Protein AF-0000000080271728 (afdb_homodimer)

pLDDT: mean 96.89, std 2.48, range [87.44, 98.94]

Foldseek 3Di:
DAEEEQDPDPLQLVLVVVQPPGYYYDHFPQDLVVQDDPQDPWVSFQVVQVSSQVRCLVVDDDFYKYKGKDKWKADPRDTFAADQALVSLLVLVQRLAQHKIKMKMKMWIAGSVVRDIDIGMWIKIWGFYHDDSVLSVVLVVVVQQRHGGSRDACVPSCVNGTPDMDTAPSVSNIDRSVVVSVVCVVVPHDD/DAEEEQDPDPLQLVLVVVQPPGYYYDHFPQDLVVQDDPQDPWVSFQVVQVSSQVRCLVVDDDFYKYKGKDKWKADPRDTFAADQALVSLLVLVQRLAQHKIKMKMKMWIAGSVVRDIDIGMWIKIWGFYHDDSVLSVVLVVVVQQRHGGSRDACVPSCVNGTPDMDTAPSVSNIDRSVVVSVVCVVSPHDD

Sequence (382 aa):
MDIILASASPRRAELLKKITSNFQIIASNFEESDIMFSGNCGEYVMTLAKGKAMAICSSVKKPTAIIGCDTVVYFKGEVLGKPKDSYEAFKMLSNLSNNIHEVYTGIAVINTETKVINTEYVCTKVKFSKLSIKQINKYIETKEPLGMAGAYAIQGGASLFVKELKGCYYSVVGLPVNKLYYMLREMGVNLMDIILASASPRRAELLKKITSNFQIIASNFEESDIMFSGNCGEYVMTLAKGKAMAICSSVKKPTAIIGCDTVVYFKGEVLGKPKDSYEAFKMLSNLSNNIHEVYTGIAVINTETKVINTEYVCTKVKFSKLSIKQINKYIETKEPLGMAGAYAIQGGASLFVKELKGCYYSVVGLPVNKLYYMLREMGVNL

Structure (mmCIF, N/CA/C/O backbone):
data_AF-0000000080271728-model_v1
#
loop_
_entity.id
_entity.type
_entity.pdbx_description
1 polymer 'dTTP/UTP pyrophosphatase'
#
loop_
_atom_site.group_PDB
_atom_site.id
_atom_site.type_symbol
_atom_site.label_atom_id
_atom_site.label_alt_id
_atom_site.label_comp_id
_atom_site.label_asym_id
_atom_site.label_entity_id
_atom_site.label_seq_id
_atom_site.pdbx_PDB_ins_code
_atom_site.Cartn_x
_atom_site.Cartn_y
_atom_site.Cartn_z
_atom_site.occupancy
_atom_site.B_iso_or_equiv
_atom_site.auth_seq_id
_atom_site.auth_comp_id
_atom_site.auth_asym_id
_atom_site.auth_atom_id
_atom_site.pdbx_PDB_model_num
ATOM 1 N N . MET A 1 1 ? 12.258 20.594 17.828 1 92.06 1 MET A N 1
ATOM 2 C CA . MET A 1 1 ? 10.82 20.812 17.688 1 92.06 1 MET A CA 1
ATOM 3 C C . MET A 1 1 ? 10.047 19.516 17.938 1 92.06 1 MET A C 1
ATOM 5 O O . MET A 1 1 ? 10.422 18.453 17.422 1 92.06 1 MET A O 1
ATOM 9 N N . ASP A 1 2 ? 9.109 19.531 18.844 1 96.06 2 ASP A N 1
ATOM 10 C CA . ASP A 1 2 ? 8.305 18.344 19.172 1 96.06 2 ASP A CA 1
ATOM 11 C C . ASP A 1 2 ? 7.289 18.062 18.062 1 96.06 2 ASP A C 1
ATOM 13 O O . ASP A 1 2 ? 6.992 18.922 17.25 1 96.06 2 ASP A O 1
ATOM 17 N N . ILE A 1 3 ? 6.852 16.828 18.078 1 98.19 3 ILE A N 1
ATOM 18 C CA . ILE A 1 3 ? 5.848 16.438 17.094 1 98.19 3 ILE A CA 1
ATOM 19 C C . ILE A 1 3 ? 4.629 15.844 17.812 1 98.19 3 ILE A C 1
ATOM 21 O O . ILE A 1 3 ? 4.77 15.023 18.719 1 98.19 3 ILE A O 1
ATOM 25 N N . ILE A 1 4 ? 3.473 16.312 17.469 1 98.44 4 ILE A N 1
ATOM 26 C CA . ILE A 1 4 ? 2.227 15.789 18.016 1 98.44 4 ILE A CA 1
ATOM 27 C C . ILE A 1 4 ? 1.325 15.32 16.875 1 98.44 4 ILE A C 1
ATOM 29 O O . ILE A 1 4 ? 1.119 16.047 15.898 1 98.44 4 ILE A O 1
ATOM 33 N N . LEU A 1 5 ? 0.861 14.195 16.953 1 98.56 5 LEU A N 1
ATOM 34 C CA . LEU A 1 5 ? -0.183 13.672 16.078 1 98.56 5 LEU A CA 1
ATOM 35 C C . LEU A 1 5 ? -1.562 13.883 16.688 1 98.56 5 LEU A C 1
ATOM 37 O O . LEU A 1 5 ? -1.894 13.273 17.703 1 98.56 5 LEU A O 1
ATOM 41 N N . ALA A 1 6 ? -2.361 14.711 16.062 1 98 6 ALA A N 1
ATOM 42 C CA . ALA A 1 6 ? -3.697 15.031 16.562 1 98 6 ALA A CA 1
ATOM 43 C C . ALA A 1 6 ? -4.719 14 16.094 1 98 6 ALA A C 1
ATOM 45 O O . ALA A 1 6 ? -5.707 14.344 15.438 1 98 6 ALA A O 1
ATOM 46 N N . SER A 1 7 ? -4.535 12.766 16.391 1 96.62 7 SER A N 1
ATOM 47 C CA . SER A 1 7 ? -5.391 11.664 15.961 1 96.62 7 SER A CA 1
ATOM 48 C C . SER A 1 7 ? -5.359 10.516 16.969 1 96.62 7 SER A C 1
ATOM 50 O O . SER A 1 7 ? -4.305 10.195 17.516 1 96.62 7 SER A O 1
ATOM 52 N N . ALA A 1 8 ? -6.473 9.93 17.188 1 93.12 8 ALA A N 1
ATOM 53 C CA . ALA A 1 8 ? -6.543 8.734 18.031 1 93.12 8 ALA A CA 1
ATOM 54 C C . ALA A 1 8 ? -6.375 7.469 17.203 1 93.12 8 ALA A C 1
ATOM 56 O O . ALA A 1 8 ? -6.402 6.359 17.75 1 93.12 8 ALA A O 1
ATOM 57 N N . SER A 1 9 ? -6.301 7.578 15.898 1 93.5 9 SER A N 1
ATOM 58 C CA . SER A 1 9 ? -6.238 6.43 15.008 1 93.5 9 SER A CA 1
ATOM 59 C C . SER A 1 9 ? -4.945 5.645 15.203 1 93.5 9 SER A C 1
ATOM 61 O O . SER A 1 9 ? -3.852 6.172 14.984 1 93.5 9 SER A O 1
ATOM 63 N N . PRO A 1 10 ? -5.035 4.402 15.578 1 94.94 10 PRO A N 1
ATOM 64 C CA . PRO A 1 10 ? -3.822 3.59 15.703 1 94.94 10 PRO A CA 1
ATOM 65 C C . PRO A 1 10 ? -3.07 3.445 14.375 1 94.94 10 PRO A C 1
ATOM 67 O O . PRO A 1 10 ? -1.837 3.404 14.367 1 94.94 10 PRO A O 1
ATOM 70 N N . ARG A 1 11 ? -3.773 3.391 13.273 1 95.5 11 ARG A N 1
ATOM 71 C CA . ARG A 1 11 ? -3.152 3.25 11.961 1 95.5 11 ARG A CA 1
ATOM 72 C C . ARG A 1 11 ? -2.311 4.473 11.625 1 95.5 11 ARG A C 1
ATOM 74 O O . ARG A 1 11 ? -1.197 4.344 11.109 1 95.5 11 ARG A O 1
ATOM 81 N N . ARG A 1 12 ? -2.824 5.633 11.93 1 97.75 12 ARG A N 1
ATOM 82 C CA . ARG A 1 12 ? -2.084 6.859 11.648 1 97.75 12 ARG A CA 1
ATOM 83 C C . ARG A 1 12 ? -0.812 6.934 12.484 1 97.75 12 ARG A C 1
ATOM 85 O O . ARG A 1 12 ? 0.241 7.34 11.992 1 97.75 12 ARG A O 1
ATOM 92 N N . ALA A 1 13 ? -0.937 6.508 13.695 1 98.06 13 ALA A N 1
ATOM 93 C CA . ALA A 1 13 ? 0.235 6.473 14.57 1 98.06 13 ALA A CA 1
ATOM 94 C C . ALA A 1 13 ? 1.292 5.512 14.031 1 98.06 13 ALA A C 1
ATOM 96 O O . ALA A 1 13 ? 2.479 5.844 13.992 1 98.06 13 ALA A O 1
ATOM 97 N N . GLU A 1 14 ? 0.886 4.379 13.602 1 97.75 14 GLU A N 1
ATOM 98 C CA . GLU A 1 14 ? 1.796 3.391 13.031 1 97.75 14 GLU A CA 1
ATOM 99 C C . GLU A 1 14 ? 2.498 3.938 11.789 1 97.75 14 GLU A C 1
ATOM 101 O O . GLU A 1 14 ? 3.701 3.736 11.609 1 97.75 14 GLU A O 1
ATOM 106 N N . LEU A 1 15 ? 1.753 4.594 10.984 1 98.19 15 LEU A N 1
ATOM 107 C CA . LEU A 1 15 ? 2.307 5.129 9.75 1 98.19 15 LEU A CA 1
ATOM 108 C C . LEU A 1 15 ? 3.279 6.27 10.031 1 98.19 15 LEU A C 1
ATOM 110 O O . LEU A 1 15 ? 4.305 6.402 9.359 1 98.19 15 LEU A O 1
ATOM 114 N N . LEU A 1 16 ? 2.918 7.105 11.039 1 98.56 16 LEU A N 1
ATOM 115 C CA . LEU A 1 16 ? 3.812 8.203 11.383 1 98.56 16 LEU A CA 1
ATOM 116 C C . LEU A 1 16 ? 5.168 7.68 11.844 1 98.56 16 LEU A C 1
ATOM 118 O O . LEU A 1 16 ? 6.195 8.32 11.625 1 98.56 16 LEU A O 1
ATOM 122 N N . LYS A 1 17 ? 5.199 6.465 12.406 1 98 17 LYS A N 1
ATOM 123 C CA . LYS A 1 17 ? 6.445 5.852 12.859 1 98 17 LYS A CA 1
ATOM 124 C C . LYS A 1 17 ? 7.391 5.598 11.688 1 98 17 LYS A C 1
ATOM 126 O O . LYS A 1 17 ? 8.594 5.426 11.883 1 98 17 LYS A O 1
ATOM 131 N N . LYS A 1 18 ? 6.879 5.523 10.5 1 96.94 18 LYS A N 1
ATOM 132 C CA . LYS A 1 18 ? 7.73 5.391 9.32 1 96.94 18 LYS A CA 1
ATOM 133 C C . LYS A 1 18 ? 8.562 6.648 9.102 1 96.94 18 LYS A C 1
ATOM 135 O O . LYS A 1 18 ? 9.609 6.598 8.453 1 96.94 18 LYS A O 1
ATOM 140 N N . ILE A 1 19 ? 8.086 7.742 9.633 1 97.38 19 ILE A N 1
ATOM 141 C CA . ILE A 1 19 ? 8.766 9.023 9.477 1 97.38 19 ILE A CA 1
ATOM 142 C C . ILE A 1 19 ? 9.625 9.312 10.703 1 97.38 19 ILE A C 1
ATOM 144 O O . ILE A 1 19 ? 10.797 9.664 10.578 1 97.38 19 ILE A O 1
ATOM 148 N N . THR A 1 20 ? 9.055 9.109 11.883 1 96.81 20 THR A N 1
ATOM 149 C CA . THR A 1 20 ? 9.734 9.383 13.141 1 96.81 20 THR A CA 1
ATOM 150 C C . THR A 1 20 ? 9.109 8.57 14.273 1 96.81 20 THR A C 1
ATOM 152 O O . THR A 1 20 ? 7.895 8.359 14.297 1 96.81 20 THR A O 1
ATOM 155 N N . SER A 1 21 ? 9.953 8.211 15.203 1 95.5 21 SER A N 1
ATOM 156 C CA . SER A 1 21 ? 9.453 7.504 16.375 1 95.5 21 SER A CA 1
ATOM 157 C C . SER A 1 21 ? 9.25 8.461 17.547 1 95.5 21 SER A C 1
ATOM 159 O O . SER A 1 21 ? 8.703 8.07 18.594 1 95.5 21 SER A O 1
ATOM 161 N N . ASN A 1 22 ? 9.656 9.641 17.344 1 96.56 22 ASN A N 1
ATOM 162 C CA . ASN A 1 22 ? 9.617 10.617 18.422 1 96.56 22 ASN A CA 1
ATOM 163 C C . ASN A 1 22 ? 8.438 11.578 18.266 1 96.56 22 ASN A C 1
ATOM 165 O O . ASN A 1 22 ? 8.594 12.68 17.734 1 96.56 22 ASN A O 1
ATOM 169 N N . PHE A 1 23 ? 7.332 11.125 18.75 1 98.06 23 PHE A N 1
ATOM 170 C CA . PHE A 1 23 ? 6.152 11.977 18.719 1 98.06 23 PHE A CA 1
ATOM 171 C C . PHE A 1 23 ? 5.176 11.594 19.828 1 98.06 23 PHE A C 1
ATOM 173 O O . PHE A 1 23 ? 5.281 10.508 20.406 1 98.06 23 PHE A O 1
ATOM 180 N N . GLN A 1 24 ? 4.266 12.469 20.062 1 97.62 24 GLN A N 1
ATOM 181 C CA . GLN A 1 24 ? 3.182 12.242 21 1 97.62 24 GLN A CA 1
ATOM 182 C C . GLN A 1 24 ? 1.831 12.18 20.297 1 97.62 24 GLN A C 1
ATOM 184 O O . GLN A 1 24 ? 1.653 12.781 19.234 1 97.62 24 GLN A O 1
ATOM 189 N N . ILE A 1 25 ? 0.934 11.438 20.906 1 98 25 ILE A N 1
ATOM 190 C CA . ILE A 1 25 ? -0.433 11.352 20.406 1 98 25 ILE A CA 1
ATOM 191 C C . ILE A 1 25 ? -1.373 12.117 21.344 1 98 25 ILE A C 1
ATOM 193 O O . ILE A 1 25 ? -1.383 11.883 22.547 1 98 25 ILE A O 1
ATOM 197 N N . ILE A 1 26 ? -2.037 13.008 20.812 1 96.75 26 ILE A N 1
ATOM 198 C CA . ILE A 1 26 ? -3.102 13.695 21.531 1 96.75 26 ILE A CA 1
ATOM 199 C C . ILE A 1 26 ? -4.375 13.703 20.688 1 96.75 26 ILE A C 1
ATOM 201 O O . ILE A 1 26 ? -4.43 14.359 19.641 1 96.75 26 ILE A O 1
ATOM 205 N N . ALA A 1 27 ? -5.375 13.047 21.125 1 94.44 27 ALA A N 1
ATOM 206 C CA . ALA A 1 27 ? -6.633 12.984 20.391 1 94.44 27 ALA A CA 1
ATOM 207 C C . ALA A 1 27 ? -7.305 14.359 20.328 1 94.44 27 ALA A C 1
ATOM 209 O O . ALA A 1 27 ? -7.324 15.086 21.328 1 94.44 27 ALA A O 1
ATOM 210 N N . SER A 1 28 ? -7.754 14.664 19.203 1 92.12 28 SER A N 1
ATOM 211 C CA . SER A 1 28 ? -8.438 15.938 19 1 92.12 28 SER A CA 1
ATOM 212 C C . SER A 1 28 ? -9.906 15.852 19.391 1 92.12 28 SER A C 1
ATOM 214 O O . SER A 1 28 ? -10.562 14.844 19.125 1 92.12 28 SER A O 1
ATOM 216 N N . ASN A 1 29 ? -10.484 16.938 19.953 1 90.06 29 ASN A N 1
ATOM 217 C CA . ASN A 1 29 ? -11.898 17.031 20.297 1 90.06 29 ASN A CA 1
ATOM 218 C C . ASN A 1 29 ? -12.664 17.906 19.312 1 90.06 29 ASN A C 1
ATOM 220 O O . ASN A 1 29 ? -13.758 18.391 19.609 1 90.06 29 ASN A O 1
ATOM 224 N N . PHE A 1 30 ? -12.039 18.078 18.234 1 92.62 30 PHE A N 1
ATOM 225 C CA . PHE A 1 30 ? -12.641 18.906 17.188 1 92.62 30 PHE A CA 1
ATOM 226 C C . PHE A 1 30 ? -13.977 18.328 16.734 1 92.62 30 PHE A C 1
ATOM 228 O O . PHE A 1 30 ? -14.078 17.125 16.5 1 92.62 30 PHE A O 1
ATOM 235 N N . GLU A 1 31 ? -15.039 19.125 16.688 1 90.69 31 GLU A N 1
ATOM 236 C CA . GLU A 1 31 ? -16.359 18.703 16.25 1 90.69 31 GLU A CA 1
ATOM 237 C C . GLU A 1 31 ? -16.469 18.766 14.727 1 90.69 31 GLU A C 1
ATOM 239 O O . GLU A 1 31 ? -16.641 19.844 14.156 1 90.69 31 GLU A O 1
ATOM 244 N N . GLU A 1 32 ? -16.5 17.656 14.109 1 89.69 32 GLU A N 1
ATOM 245 C CA . GLU A 1 32 ? -16.484 17.562 12.648 1 89.69 32 GLU A CA 1
ATOM 246 C C . GLU A 1 32 ? -17.828 17.953 12.055 1 89.69 32 GLU A C 1
ATOM 248 O O . GLU A 1 32 ? -17.922 18.359 10.898 1 89.69 32 GLU A O 1
ATOM 253 N N . SER A 1 33 ? -18.938 17.828 12.789 1 87.44 33 SER A N 1
ATOM 254 C CA . SER A 1 33 ? -20.297 18.031 12.312 1 87.44 33 SER A CA 1
ATOM 255 C C . SER A 1 33 ? -20.531 19.484 11.898 1 87.44 33 SER A C 1
ATOM 257 O O . SER A 1 33 ? -21.469 19.781 11.164 1 87.44 33 SER A O 1
ATOM 259 N N . ASP A 1 34 ? -19.703 20.344 12.258 1 87.94 34 ASP A N 1
ATOM 260 C CA . ASP A 1 34 ? -19.859 21.766 11.977 1 87.94 34 ASP A CA 1
ATOM 261 C C . ASP A 1 34 ? -19.375 22.094 10.562 1 87.94 34 ASP A C 1
ATOM 263 O O . ASP A 1 34 ? -19.672 23.172 10.039 1 87.94 34 ASP A O 1
ATOM 267 N N . ILE A 1 35 ? -18.625 21.156 10.016 1 92.12 35 ILE A N 1
ATOM 268 C CA . ILE A 1 35 ? -18.094 21.391 8.688 1 92.12 35 ILE A CA 1
ATOM 269 C C . ILE A 1 35 ? -18.953 20.688 7.645 1 92.12 35 ILE A C 1
ATOM 271 O O . ILE A 1 35 ? -19.031 19.453 7.641 1 92.12 35 ILE A O 1
ATOM 275 N N . MET A 1 36 ? -19.547 21.438 6.773 1 92.12 36 MET A N 1
ATOM 276 C CA . MET A 1 36 ? -20.422 20.875 5.75 1 92.12 36 MET A CA 1
ATOM 277 C C . MET A 1 36 ? -19.641 20.562 4.477 1 92.12 36 MET A C 1
ATOM 279 O O . MET A 1 36 ? -18.781 21.344 4.059 1 92.12 36 MET A O 1
ATOM 283 N N . PHE A 1 37 ? -19.984 19.438 3.98 1 93.69 37 PHE A N 1
ATOM 284 C CA . PHE A 1 37 ? -19.406 19.109 2.68 1 93.69 37 PHE A CA 1
ATOM 285 C C . PHE A 1 37 ? -20.047 19.953 1.58 1 93.69 37 PHE A C 1
ATOM 287 O O . PHE A 1 37 ? -21.266 19.969 1.431 1 93.69 37 PHE A O 1
ATOM 294 N N . SER A 1 38 ? -19.234 20.656 0.776 1 92 38 SER A N 1
ATOM 295 C CA . SER A 1 38 ? -19.75 21.578 -0.234 1 92 38 SER A CA 1
ATOM 296 C C . SER A 1 38 ? -19.469 21.062 -1.643 1 92 38 SER A C 1
ATOM 298 O O . SER A 1 38 ? -19.547 21.828 -2.611 1 92 38 SER A O 1
ATOM 300 N N . GLY A 1 39 ? -19.031 19.844 -1.789 1 93.81 39 GLY A N 1
ATOM 301 C CA . GLY A 1 39 ? -18.828 19.281 -3.111 1 93.81 39 GLY A CA 1
ATOM 302 C C . GLY A 1 39 ? -17.359 19.172 -3.498 1 93.81 39 GLY A C 1
ATOM 303 O O . GLY A 1 39 ? -17.031 18.641 -4.559 1 93.81 39 GLY A O 1
ATOM 304 N N . ASN A 1 40 ? -16.484 19.656 -2.672 1 97.44 40 ASN A N 1
ATOM 305 C CA . ASN A 1 40 ? -15.047 19.578 -2.916 1 97.44 40 ASN A CA 1
ATOM 306 C C . ASN A 1 40 ? -14.336 18.75 -1.846 1 97.44 40 ASN A C 1
ATOM 308 O O . ASN A 1 40 ? -14.055 19.25 -0.755 1 97.44 40 ASN A O 1
ATOM 312 N N . CYS A 1 41 ? -14.055 17.531 -2.201 1 98.12 41 CYS A N 1
ATOM 313 C CA . CYS A 1 41 ? -13.492 16.578 -1.238 1 98.12 41 CYS A CA 1
ATOM 314 C C . CYS A 1 41 ? -12.148 17.078 -0.715 1 98.12 41 CYS A C 1
ATOM 316 O O . CYS A 1 41 ? -11.852 16.938 0.475 1 98.12 41 CYS A O 1
ATOM 318 N N . GLY A 1 42 ? -11.289 17.594 -1.588 1 98.44 42 GLY A N 1
ATOM 319 C CA . GLY A 1 42 ? -9.992 18.109 -1.183 1 98.44 42 GLY A CA 1
ATOM 320 C C . GLY A 1 42 ? -10.078 19.172 -0.11 1 98.44 42 GLY A C 1
ATOM 321 O O . GLY A 1 42 ? -9.461 19.047 0.951 1 98.44 42 GLY A O 1
ATOM 322 N N . GLU A 1 43 ? -10.891 20.188 -0.356 1 98.12 43 GLU A N 1
ATOM 323 C CA . GLU A 1 43 ? -11.094 21.266 0.603 1 98.12 43 GLU A CA 1
ATOM 324 C C . GLU A 1 43 ? -11.711 20.75 1.897 1 98.12 43 GLU A C 1
ATOM 326 O O . GLU A 1 43 ? -11.328 21.172 2.988 1 98.12 43 GLU A O 1
ATOM 331 N N . TYR A 1 44 ? -12.633 19.859 1.721 1 98 44 TYR A N 1
ATOM 332 C CA . TYR A 1 44 ? -13.352 19.297 2.859 1 98 44 TYR A CA 1
ATOM 333 C C . TYR A 1 44 ? -12.391 18.609 3.828 1 98 44 TYR A C 1
ATOM 335 O O . TYR A 1 44 ? -12.328 18.969 5.008 1 98 44 TYR A O 1
ATOM 343 N N . VAL A 1 45 ? -11.539 17.703 3.33 1 98.06 45 VAL A N 1
ATOM 344 C CA . VAL A 1 45 ? -10.664 16.938 4.211 1 98.06 45 VAL A CA 1
ATOM 345 C C . VAL A 1 45 ? -9.562 17.844 4.758 1 98.06 45 VAL A C 1
ATOM 347 O O . VAL A 1 45 ? -9.102 17.656 5.891 1 98.06 45 VAL A O 1
ATOM 350 N N . MET A 1 46 ? -9.102 18.781 3.98 1 98.62 46 MET A N 1
ATOM 351 C CA . MET A 1 46 ? -8.102 19.734 4.484 1 98.62 46 MET A CA 1
ATOM 352 C C . MET A 1 46 ? -8.664 20.547 5.645 1 98.62 46 MET A C 1
ATOM 354 O O . MET A 1 46 ? -7.98 20.766 6.641 1 98.62 46 MET A O 1
ATOM 358 N N . THR A 1 47 ? -9.922 20.984 5.48 1 98.25 47 THR A N 1
ATOM 359 C CA . THR A 1 47 ? -10.57 21.75 6.535 1 98.25 47 THR A CA 1
ATOM 360 C C . THR A 1 47 ? -10.695 20.922 7.809 1 98.25 47 THR A C 1
ATOM 362 O O . THR A 1 47 ? -10.391 21.406 8.898 1 98.25 47 THR A O 1
ATOM 365 N N . LEU A 1 48 ? -11.102 19.734 7.648 1 97.75 48 LEU A N 1
ATOM 366 C CA . LEU A 1 48 ? -11.25 18.844 8.797 1 97.75 48 LEU A CA 1
ATOM 367 C C . LEU A 1 48 ? -9.898 18.578 9.461 1 97.75 48 LEU A C 1
ATOM 369 O O . LEU A 1 48 ? -9.781 18.641 10.688 1 97.75 48 LEU A O 1
ATOM 373 N N . ALA A 1 49 ? -8.883 18.312 8.68 1 98.25 49 ALA A N 1
ATOM 374 C CA . ALA A 1 49 ? -7.539 18.078 9.203 1 98.25 49 ALA A CA 1
ATOM 375 C C . ALA A 1 49 ? -7.035 19.297 9.984 1 98.25 49 ALA A C 1
ATOM 377 O O . ALA A 1 49 ? -6.5 19.156 11.086 1 98.25 49 ALA A O 1
ATOM 378 N N . LYS A 1 50 ? -7.223 20.438 9.375 1 98.44 50 LYS A N 1
ATOM 379 C CA . LYS A 1 50 ? -6.809 21.688 10.016 1 98.44 50 LYS A CA 1
ATOM 380 C C . LYS A 1 50 ? -7.531 21.875 11.344 1 98.44 50 LYS A C 1
ATOM 382 O O . LYS A 1 50 ? -6.91 22.234 12.344 1 98.44 50 LYS A O 1
ATOM 387 N N . GLY A 1 51 ? -8.852 21.672 11.352 1 97.81 51 GLY A N 1
ATOM 388 C CA . GLY A 1 51 ? -9.633 21.797 12.57 1 97.81 51 GLY A CA 1
ATOM 389 C C . GLY A 1 51 ? -9.133 20.922 13.695 1 97.81 51 GLY A C 1
ATOM 390 O O . GLY A 1 51 ? -9.023 21.359 14.836 1 97.81 51 GLY A O 1
ATOM 391 N N . LYS A 1 52 ? -8.789 19.703 13.367 1 97.75 52 LYS A N 1
ATOM 392 C CA . LYS A 1 52 ? -8.297 18.75 14.352 1 97.75 52 LYS A CA 1
ATOM 393 C C . LYS A 1 52 ? -6.957 19.203 14.93 1 97.75 52 LYS A C 1
ATOM 395 O O . LYS A 1 52 ? -6.73 19.094 16.141 1 97.75 52 LYS A O 1
ATOM 400 N N . ALA A 1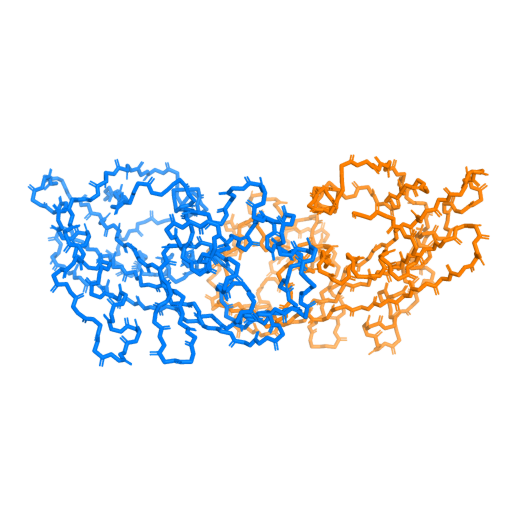 53 ? -6.062 19.672 14.109 1 98.19 53 ALA A N 1
ATOM 401 C CA . ALA A 1 53 ? -4.766 20.156 14.57 1 98.19 53 ALA A CA 1
ATOM 402 C C . ALA A 1 53 ? -4.926 21.422 15.422 1 98.19 53 ALA A C 1
ATOM 404 O O . ALA A 1 53 ? -4.309 21.531 16.484 1 98.19 53 ALA A O 1
ATOM 405 N N . MET A 1 54 ? -5.785 22.297 14.984 1 97.38 54 MET A N 1
ATOM 406 C CA . MET A 1 54 ? -5.992 23.562 15.664 1 97.38 54 MET A CA 1
ATOM 407 C C . MET A 1 54 ? -6.551 23.359 17.062 1 97.38 54 MET A C 1
ATOM 409 O O . MET A 1 54 ? -6.227 24.109 18 1 97.38 54 MET A O 1
ATOM 413 N N . ALA A 1 55 ? -7.312 22.359 17.188 1 96.56 55 ALA A N 1
ATOM 414 C CA . ALA A 1 55 ? -7.961 22.078 18.469 1 96.56 55 ALA A CA 1
ATOM 415 C C . ALA A 1 55 ? -6.926 21.766 19.547 1 96.56 55 ALA A C 1
ATOM 417 O O . ALA A 1 55 ? -7.215 21.891 20.734 1 96.56 55 ALA A O 1
ATOM 418 N N . ILE A 1 56 ? -5.734 21.391 19.188 1 95.44 56 ILE A N 1
ATOM 419 C CA . ILE A 1 56 ? -4.699 20.969 20.125 1 95.44 56 ILE A CA 1
ATOM 420 C C . ILE A 1 56 ? -3.742 22.141 20.375 1 95.44 56 ILE A C 1
ATOM 422 O O . ILE A 1 56 ? -2.99 22.125 21.359 1 95.44 56 ILE A O 1
ATOM 426 N N . CYS A 1 57 ? -3.738 23.203 19.656 1 94.69 57 CYS A N 1
ATOM 427 C CA . CYS A 1 57 ? -2.74 24.266 19.656 1 94.69 57 CYS A CA 1
ATOM 428 C C . CYS A 1 57 ? -2.67 24.953 21.016 1 94.69 57 CYS A C 1
ATOM 430 O O . CYS A 1 57 ? -1.58 25.234 21.516 1 94.69 57 CYS A O 1
ATOM 432 N N . SER A 1 58 ? -3.82 25.156 21.594 1 91.56 58 SER A N 1
ATOM 433 C CA . SER A 1 58 ? -3.879 25.922 22.828 1 91.56 58 SER A CA 1
ATOM 434 C C . SER A 1 58 ? -3.264 25.156 23.984 1 91.56 58 SER A C 1
ATOM 436 O O . SER A 1 58 ? -2.855 25.75 24.984 1 91.56 58 SER A O 1
ATOM 438 N N . SER A 1 59 ? -3.197 23.875 23.828 1 91.12 59 SER A N 1
ATOM 439 C CA . SER A 1 59 ? -2.703 23.047 24.922 1 91.12 59 SER A CA 1
ATOM 440 C C . SER A 1 59 ? -1.191 22.859 24.844 1 91.12 59 SER A C 1
ATOM 442 O O . SER A 1 59 ? -0.58 22.281 25.734 1 91.12 59 SER A O 1
ATOM 444 N N . VAL A 1 60 ? -0.56 23.359 23.766 1 93.25 60 VAL A N 1
ATOM 445 C CA . VAL A 1 60 ? 0.857 23.109 23.5 1 93.25 60 VAL A CA 1
ATOM 446 C C . VAL A 1 60 ? 1.667 24.344 23.906 1 93.25 60 VAL A C 1
ATOM 448 O O . VAL A 1 60 ? 1.354 25.469 23.5 1 93.25 60 VAL A O 1
ATOM 451 N N . LYS A 1 61 ? 2.73 24.234 24.719 1 92.06 61 LYS A N 1
ATOM 452 C CA . LYS A 1 61 ? 3.5 25.344 25.266 1 92.06 61 LYS A CA 1
ATOM 453 C C . LYS A 1 61 ? 4.879 25.438 24.625 1 92.06 61 LYS A C 1
ATOM 455 O O . LYS A 1 61 ? 5.473 26.516 24.562 1 92.06 61 LYS A O 1
ATOM 460 N N . LYS A 1 62 ? 5.375 24.344 24.156 1 95.94 62 LYS A N 1
ATOM 461 C CA . LYS A 1 62 ? 6.688 24.312 23.516 1 95.94 62 LYS A CA 1
ATOM 462 C C . LYS A 1 62 ? 6.559 24.328 22 1 95.94 62 LYS A C 1
ATOM 464 O O . LYS A 1 62 ? 5.5 24 21.453 1 95.94 62 LYS A O 1
ATOM 469 N N . PRO A 1 63 ? 7.605 24.797 21.359 1 96.38 63 PRO A N 1
ATOM 470 C CA . PRO A 1 63 ? 7.582 24.703 19.891 1 96.38 63 PRO A CA 1
ATOM 471 C C . PRO A 1 63 ? 7.277 23.297 19.406 1 96.38 63 PRO A C 1
ATOM 473 O O . PRO A 1 63 ? 7.996 22.344 19.734 1 96.38 63 PRO A O 1
ATOM 476 N N . THR A 1 64 ? 6.23 23.156 18.672 1 97.75 64 THR A N 1
ATOM 477 C CA . THR A 1 64 ? 5.707 21.844 18.297 1 97.75 64 THR A CA 1
ATOM 478 C C . THR A 1 64 ? 5.145 21.875 16.875 1 97.75 64 THR A C 1
ATOM 480 O O . THR A 1 64 ? 4.535 22.875 16.469 1 97.75 64 THR A O 1
ATOM 483 N N . ALA A 1 65 ? 5.445 20.859 16.094 1 98.38 65 ALA A N 1
ATOM 484 C CA . ALA A 1 65 ? 4.703 20.578 14.867 1 98.38 65 ALA A CA 1
ATOM 485 C C . ALA A 1 65 ? 3.492 19.703 15.148 1 98.38 65 ALA A C 1
ATOM 487 O O . ALA A 1 65 ? 3.645 18.562 15.594 1 98.38 65 ALA A O 1
ATOM 488 N N . ILE A 1 66 ? 2.309 20.203 14.922 1 98.56 66 ILE A N 1
ATOM 489 C CA . ILE A 1 66 ? 1.077 19.469 15.156 1 98.56 66 ILE A CA 1
ATOM 490 C C . ILE A 1 66 ? 0.531 18.938 13.828 1 98.56 66 ILE A C 1
ATOM 492 O O . ILE A 1 66 ? 0.369 19.703 12.875 1 98.56 66 ILE A O 1
ATOM 496 N N . ILE A 1 67 ? 0.269 17.672 13.812 1 98.75 67 ILE A N 1
ATOM 497 C CA . ILE A 1 67 ? -0.203 17.031 12.594 1 98.75 67 ILE A CA 1
ATOM 498 C C . ILE A 1 67 ? -1.672 16.641 12.75 1 98.75 67 ILE A C 1
ATOM 500 O O . ILE A 1 67 ? -2.029 15.891 13.664 1 98.75 67 ILE A O 1
ATOM 504 N N . GLY A 1 68 ? -2.516 17.156 11.938 1 98.62 68 GLY A N 1
ATOM 505 C CA . GLY A 1 68 ? -3.896 16.719 11.797 1 98.62 68 GLY A CA 1
ATOM 506 C C . GLY A 1 68 ? -4.168 16.016 10.477 1 98.62 68 GLY A C 1
ATOM 507 O O . GLY A 1 68 ? -3.607 16.391 9.445 1 98.62 68 GLY A O 1
ATOM 508 N N . CYS A 1 69 ? -5.09 15.047 10.5 1 98.06 69 CYS A N 1
ATOM 509 C CA . CYS A 1 69 ? -5.418 14.281 9.305 1 98.06 69 CYS A CA 1
ATOM 510 C C . CYS A 1 69 ? -6.891 13.891 9.289 1 98.06 69 CYS A C 1
ATOM 512 O O . CYS A 1 69 ? -7.508 13.75 10.344 1 98.06 69 CYS A O 1
ATOM 514 N N . ASP A 1 70 ? -7.418 13.734 8.133 1 97.31 70 ASP A N 1
ATOM 515 C CA . ASP A 1 70 ? -8.773 13.242 7.918 1 97.31 70 ASP A CA 1
ATOM 516 C C . ASP A 1 70 ? -8.898 12.531 6.574 1 97.31 70 ASP A C 1
ATOM 518 O O . ASP A 1 70 ? -8.266 12.93 5.594 1 97.31 70 ASP A O 1
ATOM 522 N N . THR A 1 71 ? -9.648 11.469 6.543 1 97.62 71 THR A N 1
ATOM 523 C CA . THR A 1 71 ? -9.805 10.664 5.34 1 97.62 71 THR A CA 1
ATOM 524 C C . THR A 1 71 ? -11.281 10.43 5.035 1 97.62 71 THR A C 1
ATOM 526 O O . THR A 1 71 ? -12.062 10.125 5.938 1 97.62 71 THR A O 1
ATOM 529 N N . VAL A 1 72 ? -11.648 10.586 3.801 1 97.56 72 VAL A N 1
ATOM 530 C CA . VAL A 1 72 ? -13.016 10.266 3.395 1 97.56 72 VAL A CA 1
ATOM 531 C C . VAL A 1 72 ? -12.992 9.414 2.125 1 97.56 72 VAL A C 1
ATOM 533 O O . VAL A 1 72 ? -12.047 9.492 1.339 1 97.56 72 VAL A O 1
ATOM 536 N N . VAL A 1 73 ? -13.984 8.617 1.947 1 98.69 73 VAL A N 1
ATOM 537 C CA . VAL A 1 73 ? -14.242 7.875 0.718 1 98.69 73 VAL A CA 1
ATOM 538 C C . VAL A 1 73 ? -15.352 8.562 -0.079 1 98.69 73 VAL A C 1
ATOM 540 O O . VAL A 1 73 ? -16.359 8.984 0.487 1 98.69 73 VAL A O 1
ATOM 543 N N . TYR A 1 74 ? -15.086 8.836 -1.331 1 98.75 74 TYR A N 1
ATOM 544 C CA . TYR A 1 74 ? -16.016 9.531 -2.215 1 98.75 74 TYR A CA 1
ATOM 545 C C . TYR A 1 74 ? -16.422 8.641 -3.389 1 98.75 74 TYR A C 1
ATOM 547 O O . TYR A 1 74 ? -15.555 8.094 -4.082 1 98.75 74 TYR A O 1
ATOM 555 N N . PHE A 1 75 ? -17.719 8.523 -3.645 1 98.56 75 PHE A N 1
ATOM 556 C CA . PHE A 1 75 ? -18.234 7.684 -4.723 1 98.56 75 PHE A CA 1
ATOM 557 C C . PHE A 1 75 ? -19.531 8.242 -5.27 1 98.56 75 PHE A C 1
ATOM 559 O O . PHE A 1 75 ? -20.484 8.492 -4.516 1 98.56 75 PHE A O 1
ATOM 566 N N . LYS A 1 76 ? -19.562 8.547 -6.523 1 96.81 76 LYS A N 1
ATOM 567 C CA . LYS A 1 76 ? -20.75 8.984 -7.25 1 96.81 76 LYS A CA 1
ATOM 568 C C . LYS A 1 76 ? -21.422 10.164 -6.551 1 96.81 76 LYS A C 1
ATOM 570 O O . LYS A 1 76 ? -22.625 10.141 -6.301 1 96.81 76 LYS A O 1
ATOM 575 N N . GLY A 1 77 ? -20.625 11.086 -6.168 1 95.81 77 GLY A N 1
ATOM 576 C CA . GLY A 1 77 ? -21.141 12.352 -5.68 1 95.81 77 GLY A CA 1
ATOM 577 C C . GLY A 1 77 ? -21.375 12.359 -4.184 1 95.81 77 GLY A C 1
ATOM 578 O O . GLY A 1 77 ? -21.844 13.359 -3.629 1 95.81 77 GLY A O 1
ATOM 579 N N . GLU A 1 78 ? -20.984 11.305 -3.521 1 96 78 GLU A N 1
ATOM 580 C CA . GLU A 1 78 ? -21.281 11.211 -2.094 1 96 78 GLU A CA 1
ATOM 581 C C . GLU A 1 78 ? -20.016 10.852 -1.302 1 96 78 GLU A C 1
ATOM 583 O O . GLU A 1 78 ? -19.203 10.055 -1.755 1 96 78 GLU A O 1
ATOM 588 N N . VAL A 1 79 ? -19.938 11.453 -0.108 1 97.19 79 VAL A N 1
ATOM 589 C CA . VAL A 1 79 ? -18.922 11.039 0.864 1 97.19 79 VAL A CA 1
ATOM 590 C C . VAL A 1 79 ? -19.453 9.859 1.681 1 97.19 79 VAL A C 1
ATOM 592 O O . VAL A 1 79 ? -20.531 9.945 2.285 1 97.19 79 VAL A O 1
ATOM 595 N N . LEU A 1 80 ? -18.719 8.797 1.661 1 97.44 80 LEU A N 1
ATOM 596 C CA . LEU A 1 80 ? -19.094 7.613 2.428 1 97.44 80 LEU A CA 1
ATOM 597 C C . LEU A 1 80 ? -18.422 7.625 3.801 1 97.44 80 LEU A C 1
ATOM 599 O O . LEU A 1 80 ? -17.203 7.598 3.902 1 97.44 80 LEU A O 1
ATOM 603 N N . GLY A 1 81 ? -19.156 7.703 4.84 1 93.19 81 GLY A N 1
ATOM 604 C CA . GLY A 1 81 ? -18.625 7.609 6.191 1 93.19 81 GLY A CA 1
ATOM 605 C C . GLY A 1 81 ? -18.531 6.18 6.695 1 93.19 81 GLY A C 1
ATOM 606 O O . GLY A 1 81 ? -18.281 5.258 5.914 1 93.19 81 GLY A O 1
ATOM 607 N N . LYS A 1 82 ? -18.562 6.078 7.98 1 94.75 82 LYS A N 1
ATOM 608 C CA . LYS A 1 82 ? -18.594 4.758 8.609 1 94.75 82 LYS A CA 1
ATOM 609 C C . LYS A 1 82 ? -20.016 4.191 8.602 1 94.75 82 LYS A C 1
ATOM 611 O O . LYS A 1 82 ? -20.969 4.883 8.953 1 94.75 82 LYS A O 1
ATOM 616 N N . PRO A 1 83 ? -20.125 2.941 8.109 1 97.88 83 PRO A N 1
ATOM 617 C CA . PRO A 1 83 ? -21.469 2.371 8.141 1 97.88 83 PRO A CA 1
ATOM 618 C C . PRO A 1 83 ? -22.016 2.229 9.562 1 97.88 83 PRO A C 1
ATOM 620 O O . PRO A 1 83 ? -21.25 1.911 10.484 1 97.88 83 PRO A O 1
ATOM 623 N N . LYS A 1 84 ? -23.281 2.393 9.758 1 96.25 84 LYS A N 1
ATOM 624 C CA . LYS A 1 84 ? -23.891 2.324 11.078 1 96.25 84 LYS A CA 1
ATOM 625 C C . LYS A 1 84 ? -24.156 0.877 11.492 1 96.25 84 LYS A C 1
ATOM 627 O O . LYS A 1 84 ? -24.359 0.59 12.672 1 96.25 84 LYS A O 1
ATOM 632 N N . ASP A 1 85 ? -24.281 0.016 10.445 1 97.12 85 ASP A N 1
ATOM 633 C CA . ASP A 1 85 ? -24.547 -1.398 10.695 1 97.12 85 ASP A CA 1
ATOM 634 C C . ASP A 1 85 ? -24.125 -2.254 9.5 1 97.12 85 ASP A C 1
ATOM 636 O O . ASP A 1 85 ? -23.547 -1.744 8.539 1 97.12 85 ASP A O 1
ATOM 640 N N . SER A 1 86 ? -24.406 -3.537 9.688 1 97.88 86 SER A N 1
ATOM 641 C CA . SER A 1 86 ? -24.016 -4.492 8.664 1 97.88 86 SER A CA 1
ATOM 642 C C . SER A 1 86 ? -24.75 -4.242 7.355 1 97.88 86 SER A C 1
ATOM 644 O O . SER A 1 86 ? -24.219 -4.457 6.27 1 97.88 86 SER A O 1
ATOM 646 N N . TYR A 1 87 ? -25.953 -3.785 7.445 1 98.19 87 TYR A N 1
ATOM 647 C CA . TYR A 1 87 ? -26.75 -3.521 6.254 1 98.19 87 TYR A CA 1
ATOM 648 C C . TYR A 1 87 ? -26.156 -2.371 5.445 1 98.19 87 TYR A C 1
ATOM 650 O O . TYR A 1 87 ? -26.031 -2.469 4.227 1 98.19 87 TYR A O 1
ATOM 658 N N . GLU A 1 88 ? -25.859 -1.345 6.113 1 98.25 88 GLU A N 1
ATOM 659 C CA . GLU A 1 88 ? -25.25 -0.207 5.434 1 98.25 88 GLU A CA 1
ATOM 660 C C . GLU A 1 88 ? -23.891 -0.58 4.855 1 98.25 88 GLU A C 1
ATOM 662 O O . GLU A 1 88 ? -23.516 -0.116 3.775 1 98.25 88 GLU A O 1
ATOM 667 N N . ALA A 1 89 ? -23.141 -1.394 5.621 1 98.56 89 ALA A N 1
ATOM 668 C CA . ALA A 1 89 ? -21.859 -1.881 5.113 1 98.56 89 ALA A CA 1
ATOM 669 C C . ALA A 1 89 ? -22.047 -2.654 3.812 1 98.56 89 ALA A C 1
ATOM 671 O O . ALA A 1 89 ? -21.297 -2.451 2.852 1 98.56 89 ALA A O 1
ATOM 672 N N . PHE A 1 90 ? -23.062 -3.527 3.787 1 98.75 90 PHE A N 1
ATOM 673 C CA . PHE A 1 90 ? -23.359 -4.316 2.6 1 98.75 90 PHE A CA 1
ATOM 674 C C . PHE A 1 90 ? -23.672 -3.416 1.413 1 98.75 90 PHE A C 1
ATOM 676 O O . PHE A 1 90 ? -23.172 -3.631 0.309 1 98.75 90 PHE A O 1
ATOM 683 N N . LYS A 1 91 ? -24.453 -2.436 1.646 1 98.44 91 LYS A N 1
ATOM 684 C CA . LYS A 1 91 ? -24.812 -1.506 0.583 1 98.44 91 LYS A CA 1
ATOM 685 C C . LYS A 1 91 ? -23.594 -0.765 0.052 1 98.44 91 LYS A C 1
ATOM 687 O O . LYS A 1 91 ? -23.406 -0.645 -1.162 1 98.44 91 LYS A O 1
ATOM 692 N N . MET A 1 92 ? -22.812 -0.292 0.953 1 98.62 92 MET A N 1
ATOM 693 C CA . MET A 1 92 ? -21.609 0.427 0.553 1 98.62 92 MET A CA 1
ATOM 694 C C . MET A 1 92 ? -20.703 -0.46 -0.293 1 98.62 92 MET A C 1
ATOM 696 O O . MET A 1 92 ? -20.297 -0.074 -1.393 1 98.62 92 MET A O 1
ATOM 700 N N . LEU A 1 93 ? -20.391 -1.635 0.212 1 98.81 93 LEU A N 1
ATOM 701 C CA . LEU A 1 93 ? -19.484 -2.545 -0.465 1 98.81 93 LEU A CA 1
ATOM 702 C C . LEU A 1 93 ? -20.047 -3 -1.802 1 98.81 93 LEU A C 1
ATOM 704 O O . LEU A 1 93 ? -19.312 -3.146 -2.781 1 98.81 93 LEU A O 1
ATOM 708 N N . SER A 1 94 ? -21.359 -3.213 -1.841 1 98.75 94 SER A N 1
ATOM 709 C CA . SER A 1 94 ? -22.031 -3.576 -3.09 1 98.75 94 SER A CA 1
ATOM 710 C C . SER A 1 94 ? -21.891 -2.467 -4.129 1 98.75 94 SER A C 1
ATOM 712 O O . SER A 1 94 ? -21.672 -2.738 -5.309 1 98.75 94 SER A O 1
ATOM 714 N N . ASN A 1 95 ? -22.047 -1.276 -3.686 1 98.44 95 ASN A N 1
ATOM 715 C CA . ASN A 1 95 ? -21.938 -0.131 -4.582 1 98.44 95 ASN A CA 1
ATOM 716 C C . ASN A 1 95 ? -20.5 0.024 -5.102 1 98.44 95 ASN A C 1
ATOM 718 O O . ASN A 1 95 ? -20.297 0.379 -6.262 1 98.44 95 ASN A O 1
ATOM 722 N N . LEU A 1 96 ? -19.531 -0.244 -4.273 1 98.75 96 LEU A N 1
ATOM 723 C CA . LEU A 1 96 ? -18.125 -0.079 -4.637 1 98.75 96 LEU A CA 1
ATOM 724 C C . LEU A 1 96 ? -17.656 -1.239 -5.504 1 98.75 96 LEU A C 1
ATOM 726 O O . LEU A 1 96 ? -16.656 -1.116 -6.215 1 98.75 96 LEU A O 1
ATOM 730 N N . SER A 1 97 ? -18.359 -2.357 -5.488 1 98.75 97 SER A N 1
ATOM 731 C CA . SER A 1 97 ? -18.016 -3.562 -6.238 1 98.75 97 SER A CA 1
ATOM 732 C C . SER A 1 97 ? -17.906 -3.27 -7.73 1 98.75 97 SER A C 1
ATOM 734 O O . SER A 1 97 ? -18.812 -2.674 -8.32 1 98.75 97 SER A O 1
ATOM 736 N N . ASN A 1 98 ? -16.797 -3.672 -8.297 1 98.69 98 ASN A N 1
ATOM 737 C CA . ASN A 1 98 ? -16.516 -3.555 -9.727 1 98.69 98 ASN A CA 1
ATOM 738 C C . ASN A 1 98 ? -16.516 -2.098 -10.18 1 98.69 98 ASN A C 1
ATOM 740 O O . ASN A 1 98 ? -16.797 -1.803 -11.336 1 98.69 98 ASN A O 1
ATOM 744 N N . ASN A 1 99 ? -16.25 -1.188 -9.305 1 98.81 99 ASN A N 1
ATOM 745 C CA . ASN A 1 99 ? -16.219 0.237 -9.609 1 98.81 99 ASN A CA 1
ATOM 746 C C . ASN A 1 99 ? -14.961 0.906 -9.07 1 98.81 99 ASN A C 1
ATOM 748 O O . ASN A 1 99 ? -14.195 0.289 -8.336 1 98.81 99 ASN A O 1
ATOM 752 N N . ILE A 1 100 ? -14.68 2.068 -9.555 1 98.88 100 ILE A N 1
ATOM 753 C CA . ILE A 1 100 ? -13.609 2.924 -9.055 1 98.88 100 ILE A CA 1
ATOM 754 C C . ILE A 1 100 ? -14.188 3.977 -8.117 1 98.88 100 ILE A C 1
ATOM 756 O O . ILE A 1 100 ? -15.234 4.562 -8.398 1 98.88 100 ILE A O 1
ATOM 760 N N . HIS A 1 101 ? -13.664 4.148 -7 1 98.88 101 HIS A N 1
ATOM 761 C CA . HIS A 1 101 ? -13.992 5.227 -6.07 1 98.88 101 HIS A CA 1
ATOM 762 C C . HIS A 1 101 ? -12.734 5.996 -5.656 1 98.88 101 HIS A C 1
ATOM 764 O O . HIS A 1 101 ? -11.617 5.582 -5.965 1 98.88 101 HIS A O 1
ATOM 770 N N . GLU A 1 102 ? -12.953 7.105 -4.996 1 98.88 102 GLU A N 1
ATOM 771 C CA . GLU A 1 102 ? -11.836 7.965 -4.605 1 98.88 102 GLU A CA 1
ATOM 772 C C . GLU A 1 102 ? -11.703 8.039 -3.088 1 98.88 102 GLU A C 1
ATOM 774 O O . GLU A 1 102 ? -12.703 8.055 -2.369 1 98.88 102 GLU A O 1
ATOM 779 N N . VAL A 1 103 ? -10.523 8.023 -2.633 1 98.88 103 VAL A N 1
ATOM 780 C CA . VAL A 1 103 ? -10.219 8.242 -1.224 1 98.88 103 VAL A CA 1
ATOM 781 C C . VAL A 1 103 ? -9.383 9.516 -1.071 1 98.88 103 VAL A C 1
ATOM 783 O O . VAL A 1 103 ? -8.312 9.633 -1.679 1 98.88 103 VAL A O 1
ATOM 786 N N . TYR A 1 104 ? -9.875 10.445 -0.294 1 98.75 104 TYR A N 1
ATOM 787 C CA . TYR A 1 104 ? -9.18 11.703 -0.02 1 98.75 104 TYR A CA 1
ATOM 788 C C . TYR A 1 104 ? -8.656 11.734 1.411 1 98.75 104 TYR A C 1
ATOM 790 O O . TYR A 1 104 ? -9.398 11.461 2.357 1 98.75 104 TYR A O 1
ATOM 798 N N . THR A 1 105 ? -7.434 12.031 1.53 1 98.62 105 THR A N 1
ATOM 799 C CA . THR A 1 105 ? -6.859 12.266 2.85 1 98.62 105 THR A CA 1
ATOM 800 C C . THR A 1 105 ? -6.246 13.656 2.932 1 98.62 105 THR A C 1
ATOM 802 O O . THR A 1 105 ? -5.383 14.016 2.127 1 98.62 105 THR A O 1
ATOM 805 N N . GLY A 1 106 ? -6.758 14.438 3.826 1 98.69 106 GLY A N 1
ATOM 806 C CA . GLY A 1 106 ? -6.184 15.742 4.121 1 98.69 106 GLY A CA 1
ATOM 807 C C . GLY A 1 106 ? -5.156 15.703 5.234 1 98.69 106 GLY A C 1
ATOM 808 O O . GLY A 1 106 ? -5.27 14.898 6.164 1 98.69 106 GLY A O 1
ATOM 809 N N . ILE A 1 107 ? -4.176 16.578 5.141 1 98.81 107 ILE A N 1
ATOM 810 C CA . ILE A 1 107 ? -3.143 16.75 6.152 1 98.81 107 ILE A CA 1
ATOM 811 C C . ILE A 1 107 ? -2.998 18.234 6.496 1 98.81 107 ILE A C 1
ATOM 813 O O . ILE A 1 107 ? -3.033 19.094 5.605 1 98.81 107 ILE A O 1
ATOM 817 N N . ALA A 1 108 ? -2.887 18.453 7.707 1 98.81 108 ALA A N 1
ATOM 818 C CA . ALA A 1 108 ? -2.512 19.781 8.188 1 98.81 108 ALA A CA 1
ATOM 819 C C . ALA A 1 108 ? -1.306 19.719 9.125 1 98.81 108 ALA A C 1
ATOM 821 O O . ALA A 1 108 ? -1.245 18.844 10 1 98.81 108 ALA A O 1
ATOM 822 N N . VAL A 1 109 ? -0.325 20.547 8.914 1 98.75 109 VAL A N 1
ATOM 823 C CA . VAL A 1 109 ? 0.81 20.703 9.812 1 98.75 109 VAL A CA 1
ATOM 824 C C . VAL A 1 109 ? 0.867 22.141 10.328 1 98.75 109 VAL A C 1
ATOM 826 O O . VAL A 1 109 ? 0.875 23.078 9.539 1 98.75 109 VAL A O 1
ATOM 829 N N . ILE A 1 110 ? 0.827 22.25 11.578 1 98.44 110 ILE A N 1
ATOM 830 C CA . ILE A 1 110 ? 0.933 23.562 12.211 1 98.44 110 ILE A CA 1
ATOM 831 C C . ILE A 1 110 ? 2.266 23.672 12.953 1 98.44 110 ILE A C 1
ATOM 833 O O . ILE A 1 110 ? 2.594 22.828 13.781 1 98.44 110 ILE A O 1
ATOM 837 N N . ASN A 1 111 ? 3.039 24.609 12.609 1 97.94 111 ASN A N 1
ATOM 838 C CA . ASN A 1 111 ? 4.207 24.984 13.398 1 97.94 111 ASN A CA 1
ATOM 839 C C . ASN A 1 111 ? 3.859 26.016 14.461 1 97.94 111 ASN A C 1
ATOM 841 O O . ASN A 1 111 ? 3.613 27.188 14.141 1 97.94 111 ASN A O 1
ATOM 845 N N . THR A 1 112 ? 3.869 25.641 15.703 1 96.88 112 THR A N 1
ATOM 846 C CA . THR A 1 112 ? 3.375 26.516 16.766 1 96.88 112 THR A CA 1
ATOM 847 C C . THR A 1 112 ? 4.363 27.641 17.031 1 96.88 112 THR A C 1
ATOM 849 O O . THR A 1 112 ? 4.012 28.656 17.656 1 96.88 112 THR A O 1
ATOM 852 N N . GLU A 1 113 ? 5.582 27.469 16.594 1 95.5 113 GLU A N 1
ATOM 853 C CA . GLU A 1 113 ? 6.586 28.516 16.766 1 95.5 113 GLU A CA 1
ATOM 854 C C . GLU A 1 113 ? 6.406 29.625 15.742 1 95.5 113 GLU A C 1
ATOM 856 O O . GLU A 1 113 ? 6.332 30.812 16.109 1 95.5 113 GLU A O 1
ATOM 861 N N . THR A 1 114 ? 6.328 29.312 14.531 1 96.06 114 THR A N 1
ATOM 862 C CA . THR A 1 114 ? 6.223 30.297 13.461 1 96.06 114 THR A CA 1
ATOM 863 C C . THR A 1 114 ? 4.762 30.672 13.211 1 96.06 114 THR A C 1
ATOM 865 O O . THR A 1 114 ? 4.473 31.656 12.539 1 96.06 114 THR A O 1
ATOM 868 N N . LYS A 1 115 ? 3.822 29.859 13.633 1 95.5 115 LYS A N 1
ATOM 869 C CA . LYS A 1 115 ? 2.379 30.016 13.484 1 95.5 115 LYS A CA 1
ATOM 870 C C . LYS A 1 115 ? 1.947 29.75 12.039 1 95.5 115 LYS A C 1
ATOM 872 O O . LYS A 1 115 ? 0.83 30.094 11.648 1 95.5 115 LYS A O 1
ATOM 877 N N . VAL A 1 116 ? 2.84 29.156 11.305 1 97.56 116 VAL A N 1
ATOM 878 C CA . VAL A 1 116 ? 2.514 28.797 9.93 1 97.56 116 VAL A CA 1
ATOM 879 C C . VAL A 1 116 ? 1.675 27.516 9.906 1 97.56 116 VAL A C 1
ATOM 881 O O . VAL A 1 116 ? 1.951 26.578 10.656 1 97.56 116 VAL A O 1
ATOM 884 N N . ILE A 1 117 ? 0.622 27.547 9.078 1 98.44 117 ILE A N 1
ATOM 885 C CA . ILE A 1 117 ? -0.234 26.391 8.836 1 98.44 117 ILE A CA 1
ATOM 886 C C . ILE A 1 117 ? -0.123 25.953 7.379 1 98.44 117 ILE A C 1
ATOM 888 O O . ILE A 1 117 ? -0.326 26.766 6.469 1 98.44 117 ILE A O 1
ATOM 892 N N . ASN A 1 118 ? 0.296 24.719 7.145 1 98.69 118 ASN A N 1
ATOM 893 C CA . ASN A 1 118 ? 0.33 24.125 5.816 1 98.69 118 ASN A CA 1
ATOM 894 C C . ASN A 1 118 ? -0.681 23 5.684 1 98.69 118 ASN A C 1
ATOM 896 O O . ASN A 1 118 ? -0.743 22.109 6.539 1 98.69 118 ASN A O 1
ATOM 900 N N . THR A 1 119 ? -1.537 23.078 4.695 1 98.81 119 THR A N 1
ATOM 901 C CA . THR A 1 119 ? -2.527 22.031 4.441 1 98.81 119 THR A CA 1
ATOM 902 C C . THR A 1 119 ? -2.379 21.469 3.029 1 98.81 119 THR A C 1
ATOM 904 O O . THR A 1 119 ? -2.096 22.219 2.09 1 98.81 119 THR A O 1
ATOM 907 N N . GLU A 1 120 ? -2.445 20.203 2.873 1 98.75 120 GLU A N 1
ATOM 908 C CA . GLU A 1 120 ? -2.426 19.484 1.604 1 98.75 120 GLU A CA 1
ATOM 909 C C . GLU A 1 120 ? -3.416 18.328 1.617 1 98.75 120 GLU A C 1
ATOM 911 O O . GLU A 1 120 ? -3.951 17.969 2.67 1 98.75 120 GLU A O 1
ATOM 916 N N . TYR A 1 121 ? -3.758 17.844 0.479 1 98.81 121 TYR A N 1
ATOM 917 C CA . TYR A 1 121 ? -4.531 16.609 0.405 1 98.81 121 TYR A CA 1
ATOM 918 C C . TYR A 1 121 ? -3.975 15.688 -0.671 1 98.81 121 TYR A C 1
ATOM 920 O O . TYR A 1 121 ? -3.205 16.109 -1.534 1 98.81 121 TYR A O 1
ATOM 928 N N . VAL A 1 122 ? -4.223 14.398 -0.541 1 98.81 122 VAL A N 1
ATOM 929 C CA . VAL A 1 122 ? -3.908 13.375 -1.527 1 98.81 122 VAL A CA 1
ATOM 930 C C . VAL A 1 122 ? -5.18 12.633 -1.929 1 98.81 122 VAL A C 1
ATOM 932 O O . VAL A 1 122 ? -5.996 12.273 -1.074 1 98.81 122 VAL A O 1
ATOM 935 N N . CYS A 1 123 ? -5.422 12.5 -3.178 1 98.88 123 CYS A N 1
ATOM 936 C CA . CYS A 1 123 ? -6.52 11.695 -3.707 1 98.88 123 CYS A CA 1
ATOM 937 C C . CYS A 1 123 ? -5.996 10.406 -4.332 1 98.88 123 CYS A C 1
ATOM 939 O O . CYS A 1 123 ? -5.066 10.438 -5.141 1 98.88 123 CYS A O 1
ATOM 941 N N . THR A 1 124 ? -6.5 9.305 -3.93 1 98.88 124 THR A N 1
ATOM 942 C CA . THR A 1 124 ? -6.164 8 -4.488 1 98.88 124 THR A CA 1
ATOM 943 C C . THR A 1 124 ? -7.402 7.332 -5.078 1 98.88 124 THR A C 1
ATOM 945 O O . THR A 1 124 ? -8.453 7.285 -4.438 1 98.88 124 THR A O 1
ATOM 948 N N . LYS A 1 125 ? -7.328 6.887 -6.273 1 98.94 125 LYS A N 1
ATOM 949 C CA . LYS A 1 125 ? -8.391 6.105 -6.902 1 98.94 125 LYS A CA 1
ATOM 950 C C . LYS A 1 125 ? -8.203 4.613 -6.645 1 98.94 125 LYS A C 1
ATOM 952 O O . LYS A 1 125 ? -7.109 4.078 -6.824 1 98.94 125 LYS A O 1
ATOM 957 N N . VAL A 1 126 ? -9.242 3.961 -6.246 1 98.88 126 VAL A N 1
ATOM 958 C CA . VAL A 1 126 ? -9.211 2.541 -5.914 1 98.88 126 VAL A CA 1
ATOM 959 C C . VAL A 1 126 ? -10.242 1.789 -6.758 1 98.88 126 VAL A C 1
ATOM 961 O O . VAL A 1 126 ? -11.398 2.193 -6.832 1 98.88 126 VAL A O 1
ATOM 964 N N . LYS A 1 127 ? -9.828 0.758 -7.383 1 98.94 127 LYS A N 1
ATOM 965 C CA . LYS A 1 127 ? -10.719 -0.108 -8.148 1 98.94 127 LYS A CA 1
ATOM 966 C C . LYS A 1 127 ? -10.945 -1.438 -7.43 1 98.94 127 LYS A C 1
ATOM 968 O O . LYS A 1 127 ? -9.992 -2.164 -7.148 1 98.94 127 LYS A O 1
ATOM 973 N N . PHE A 1 128 ? -12.18 -1.742 -7.195 1 98.88 128 PHE A N 1
ATOM 974 C CA . PHE A 1 128 ? -12.516 -3.043 -6.629 1 98.88 128 PHE A CA 1
ATOM 975 C C . PHE A 1 128 ? -12.812 -4.051 -7.734 1 98.88 128 PHE A C 1
ATOM 977 O O . PHE A 1 128 ? -13.375 -3.697 -8.773 1 98.88 128 PHE A O 1
ATOM 984 N N . SER A 1 129 ? -12.453 -5.281 -7.496 1 98.81 129 SER A N 1
ATOM 985 C CA . SER A 1 129 ? -12.984 -6.387 -8.289 1 98.81 129 SER A CA 1
ATOM 986 C C . SER A 1 129 ? -14.492 -6.523 -8.102 1 98.81 129 SER A C 1
ATOM 988 O O . SER A 1 129 ? -15.07 -5.91 -7.203 1 98.81 129 SER A O 1
ATOM 990 N N . LYS A 1 130 ? -15.125 -7.25 -9.055 1 98.62 130 LYS A N 1
ATOM 991 C CA . LYS A 1 130 ? -16.516 -7.625 -8.812 1 98.62 130 LYS A CA 1
ATOM 992 C C . LYS A 1 130 ? -16.625 -8.562 -7.609 1 98.62 130 LYS A C 1
ATOM 994 O O . LYS A 1 130 ? -15.992 -9.617 -7.574 1 98.62 130 LYS A O 1
ATOM 999 N N . LEU A 1 131 ? -17.359 -8.133 -6.637 1 98.38 131 LEU A N 1
ATOM 1000 C CA . LEU A 1 131 ? -17.5 -8.898 -5.402 1 98.38 131 LEU A CA 1
ATOM 1001 C C . LEU A 1 131 ? -18.812 -9.68 -5.391 1 98.38 131 LEU A C 1
ATOM 1003 O O . LEU A 1 131 ? -19.859 -9.148 -5.754 1 98.38 131 LEU A O 1
ATOM 1007 N N . SER A 1 132 ? -18.766 -10.875 -5.047 1 97.56 132 SER A N 1
ATOM 1008 C CA . SER A 1 132 ? -20 -11.648 -4.844 1 97.56 132 SER A CA 1
ATOM 1009 C C . SER A 1 132 ? -20.641 -11.312 -3.51 1 97.56 132 SER A C 1
ATOM 1011 O O . SER A 1 132 ? -20 -10.766 -2.615 1 97.56 132 SER A O 1
ATOM 1013 N N . ILE A 1 133 ? -21.875 -11.641 -3.383 1 98.06 133 ILE A N 1
ATOM 1014 C CA . ILE A 1 133 ? -22.609 -11.469 -2.131 1 98.06 133 ILE A CA 1
ATOM 1015 C C . ILE A 1 133 ? -21.891 -12.234 -1.012 1 98.06 133 ILE A C 1
ATOM 1017 O O . ILE A 1 133 ? -21.75 -11.727 0.102 1 98.06 133 ILE A O 1
ATOM 1021 N N . LYS A 1 134 ? -21.422 -13.383 -1.305 1 96.94 134 LYS A N 1
ATOM 1022 C CA . LYS A 1 134 ? -20.734 -14.227 -0.328 1 96.94 134 LYS A CA 1
ATOM 1023 C C . LYS A 1 134 ? -19.453 -13.555 0.168 1 96.94 134 LYS A C 1
ATOM 1025 O O . LYS A 1 134 ? -19.172 -13.562 1.368 1 96.94 134 LYS A O 1
ATOM 1030 N N . GLN A 1 135 ? -18.672 -13.031 -0.693 1 97 135 GLN A N 1
ATOM 1031 C CA . GLN A 1 135 ? -17.438 -12.336 -0.332 1 97 135 GLN A CA 1
ATOM 1032 C C . GLN A 1 135 ? -17.734 -11.148 0.585 1 97 135 GLN A C 1
ATOM 1034 O O . GLN A 1 135 ? -17.047 -10.961 1.595 1 97 135 GLN A O 1
ATOM 1039 N N . ILE A 1 136 ? -18.734 -10.352 0.197 1 98.44 136 ILE A N 1
ATOM 1040 C CA . ILE A 1 136 ? -19.094 -9.172 0.973 1 98.44 136 ILE A CA 1
ATOM 1041 C C . ILE A 1 136 ? -19.547 -9.594 2.369 1 98.44 136 ILE A C 1
ATOM 1043 O O . ILE A 1 136 ? -19.094 -9.039 3.371 1 98.44 136 ILE A O 1
ATOM 1047 N N . ASN A 1 137 ? -20.375 -10.617 2.428 1 98.19 137 ASN A N 1
ATOM 1048 C CA . ASN A 1 137 ? -20.906 -11.07 3.711 1 98.19 137 ASN A CA 1
ATOM 1049 C C . ASN A 1 137 ? -19.812 -11.633 4.605 1 98.19 137 ASN A C 1
ATOM 1051 O O . ASN A 1 137 ? -19.797 -11.383 5.812 1 98.19 137 ASN A O 1
ATOM 1055 N N . LYS A 1 138 ? -18.969 -12.375 4.031 1 97 138 LYS A N 1
ATOM 1056 C CA . LYS A 1 138 ? -17.844 -12.914 4.801 1 97 138 LYS A CA 1
ATOM 1057 C C . LYS A 1 138 ? -17.016 -11.789 5.402 1 97 138 LYS A C 1
ATOM 1059 O O . LYS A 1 138 ? -16.562 -11.883 6.547 1 97 138 LYS A O 1
ATOM 1064 N N . TYR A 1 139 ? -16.766 -10.789 4.629 1 97.94 139 TYR A N 1
ATOM 1065 C CA . TYR A 1 139 ? -15.992 -9.656 5.105 1 97.94 139 TYR A CA 1
ATOM 1066 C C . TYR A 1 139 ? -16.719 -8.922 6.223 1 97.94 139 TYR A C 1
ATOM 1068 O O . TYR A 1 139 ? -16.109 -8.578 7.242 1 97.94 139 TYR A O 1
ATOM 1076 N N . ILE A 1 140 ? -17.984 -8.719 6.078 1 98.25 140 ILE A N 1
ATOM 1077 C CA . ILE A 1 140 ? -18.781 -8.016 7.07 1 98.25 140 ILE A CA 1
ATOM 1078 C C . ILE A 1 140 ? -18.781 -8.797 8.383 1 98.25 140 ILE A C 1
ATOM 1080 O O . ILE A 1 140 ? -18.766 -8.211 9.461 1 98.25 140 ILE A O 1
ATOM 1084 N N . GLU A 1 141 ? -18.688 -10.094 8.281 1 97.44 141 GLU A N 1
ATOM 1085 C CA . GLU A 1 141 ? -18.672 -10.961 9.453 1 97.44 141 GLU A CA 1
ATOM 1086 C C . GLU A 1 141 ? -17.438 -10.727 10.305 1 97.44 141 GLU A C 1
ATOM 1088 O O . GLU A 1 141 ? -17.438 -11.016 11.508 1 97.44 141 GLU A O 1
ATOM 1093 N N . THR A 1 142 ? -16.406 -10.25 9.742 1 96.56 142 THR A N 1
ATOM 1094 C CA . THR A 1 142 ? -15.188 -9.977 10.492 1 96.56 142 THR A CA 1
ATOM 1095 C C . THR A 1 142 ? -15.367 -8.758 11.391 1 96.56 142 THR A C 1
ATOM 1097 O O . THR A 1 142 ? -14.562 -8.508 12.289 1 96.56 142 THR A O 1
ATOM 1100 N N . LYS A 1 143 ? -16.344 -7.848 11.125 1 97 143 LYS A N 1
ATOM 1101 C CA . LYS A 1 143 ? -16.672 -6.621 11.836 1 97 143 LYS A CA 1
ATOM 1102 C C . LYS A 1 143 ? -15.703 -5.496 11.484 1 97 143 LYS A C 1
ATOM 1104 O O . LYS A 1 143 ? -15.883 -4.359 11.922 1 97 143 LYS A O 1
ATOM 1109 N N . GLU A 1 144 ? -14.742 -5.77 10.641 1 95.62 144 GLU A N 1
ATOM 1110 C CA . GLU A 1 144 ? -13.758 -4.777 10.227 1 95.62 144 GLU A CA 1
ATOM 1111 C C . GLU A 1 144 ? -14.414 -3.594 9.531 1 95.62 144 GLU A C 1
ATOM 1113 O O . GLU A 1 144 ? -14.023 -2.445 9.727 1 95.62 144 GLU A O 1
ATOM 1118 N N . PRO A 1 145 ? -15.438 -3.756 8.758 1 96.25 145 PRO A N 1
ATOM 1119 C CA . PRO A 1 145 ? -16.047 -2.66 8 1 96.25 145 PRO A CA 1
ATOM 1120 C C . PRO A 1 145 ? -16.688 -1.609 8.906 1 96.25 145 PRO A C 1
ATOM 1122 O O . PRO A 1 145 ? -16.781 -0.439 8.531 1 96.25 145 PRO A O 1
ATOM 1125 N N . LEU A 1 146 ? -17.188 -1.928 10.062 1 94.06 146 LEU A N 1
ATOM 1126 C CA . LEU A 1 146 ? -18.016 -1.069 10.906 1 94.06 146 LEU A CA 1
ATOM 1127 C C . LEU A 1 146 ? -17.219 0.106 11.445 1 94.06 146 LEU A C 1
ATOM 1129 O O . LEU A 1 146 ? -17.766 1.167 11.734 1 94.06 146 LEU A O 1
ATOM 1133 N N . GLY A 1 147 ? -16.031 0.206 11.43 1 89.81 147 GLY A N 1
ATOM 1134 C CA . GLY A 1 147 ? -15.227 1.302 11.938 1 89.81 147 GLY A CA 1
ATOM 1135 C C . GLY A 1 147 ? -14.43 2.006 10.852 1 89.81 147 GLY A C 1
ATOM 1136 O O . GLY A 1 147 ? -13.57 2.842 11.156 1 89.81 147 GLY A O 1
ATOM 1137 N N . MET A 1 148 ? -14.922 1.765 9.609 1 94.38 148 MET A N 1
ATOM 1138 C CA . MET A 1 148 ? -14.102 2.277 8.516 1 94.38 148 MET A CA 1
ATOM 1139 C C . MET A 1 148 ? -14.953 3.057 7.52 1 94.38 148 MET A C 1
ATOM 1141 O O . MET A 1 148 ? -16.031 2.6 7.129 1 94.38 148 MET A O 1
ATOM 1145 N N . ALA A 1 149 ? -14.453 4.234 7.137 1 94.69 149 ALA A N 1
ATOM 1146 C CA . ALA A 1 149 ? -15.102 4.969 6.055 1 94.69 149 ALA A CA 1
ATOM 1147 C C . ALA A 1 149 ? -15.203 4.117 4.797 1 94.69 149 ALA A C 1
ATOM 1149 O O . ALA A 1 149 ? -14.25 3.426 4.43 1 94.69 149 ALA A O 1
ATOM 1150 N N . GLY A 1 150 ? -16.375 4.133 4.129 1 97.5 150 GLY A N 1
ATOM 1151 C CA . GLY A 1 150 ? -16.578 3.338 2.926 1 97.5 150 GLY A CA 1
ATOM 1152 C C . GLY A 1 150 ? -16.703 1.854 3.207 1 97.5 150 GLY A C 1
ATOM 1153 O O . GLY A 1 150 ? -16.781 1.046 2.279 1 97.5 150 GLY A O 1
ATOM 1154 N N . ALA A 1 151 ? -16.594 1.485 4.504 1 98.12 151 ALA A N 1
ATOM 1155 C CA . ALA A 1 151 ? -16.812 0.125 4.992 1 98.12 151 ALA A CA 1
ATOM 1156 C C . ALA A 1 151 ? -15.656 -0.789 4.59 1 98.12 151 ALA A C 1
ATOM 1158 O O . ALA A 1 151 ? -15.859 -1.964 4.281 1 98.12 151 ALA A O 1
ATOM 1159 N N . TYR A 1 152 ? -14.461 -0.284 4.582 1 98.5 152 TYR A N 1
ATOM 1160 C CA . TYR A 1 152 ? -13.391 -1.229 4.277 1 98.5 152 TYR A CA 1
ATOM 1161 C C . TYR A 1 152 ? -12.047 -0.705 4.77 1 98.5 152 TYR A C 1
ATOM 1163 O O . TYR A 1 152 ? -11.859 0.504 4.93 1 98.5 152 TYR A O 1
ATOM 1171 N N . ALA A 1 153 ? -11.188 -1.583 5.102 1 97.38 153 ALA A N 1
ATOM 1172 C CA . ALA A 1 153 ? -9.766 -1.341 5.363 1 97.38 153 ALA A CA 1
ATOM 1173 C C . ALA A 1 153 ? -8.891 -1.973 4.285 1 97.38 153 ALA A C 1
ATOM 1175 O O . ALA A 1 153 ? -8.836 -3.199 4.168 1 97.38 153 ALA A O 1
ATOM 1176 N N . ILE A 1 154 ? -8.172 -1.128 3.57 1 97.75 154 ILE A N 1
ATOM 1177 C CA . ILE A 1 154 ? -7.414 -1.608 2.418 1 97.75 154 ILE A CA 1
ATOM 1178 C C . ILE A 1 154 ? -6.316 -2.561 2.883 1 97.75 154 ILE A C 1
ATOM 1180 O O . ILE A 1 154 ? -5.941 -3.486 2.16 1 97.75 154 ILE A O 1
ATOM 1184 N N . GLN A 1 155 ? -5.746 -2.314 4.062 1 95.5 155 GLN A N 1
ATOM 1185 C CA . GLN A 1 155 ? -4.656 -3.129 4.586 1 95.5 155 GLN A CA 1
ATOM 1186 C C . GLN A 1 155 ? -5.18 -4.414 5.219 1 95.5 155 GLN A C 1
ATOM 1188 O O . GLN A 1 155 ? -4.406 -5.316 5.539 1 95.5 155 GLN A O 1
ATOM 1193 N N . GLY A 1 156 ? -6.461 -4.52 5.438 1 95.31 156 GLY A N 1
ATOM 1194 C CA . GLY A 1 156 ? -7.086 -5.676 6.062 1 95.31 156 GLY A CA 1
ATOM 1195 C C . GLY A 1 156 ? -7.742 -6.609 5.066 1 95.31 156 GLY A C 1
ATOM 1196 O O . GLY A 1 156 ? -7.129 -6.992 4.066 1 95.31 156 GLY A O 1
ATOM 1197 N N . GLY A 1 157 ? -8.953 -6.965 5.371 1 95.31 157 GLY A N 1
ATOM 1198 C CA . GLY A 1 157 ? -9.656 -7.938 4.551 1 95.31 157 GLY A CA 1
ATOM 1199 C C . GLY A 1 157 ? -9.977 -7.422 3.158 1 95.31 157 GLY A C 1
ATOM 1200 O O . GLY A 1 157 ? -10.078 -8.203 2.209 1 95.31 157 GLY A O 1
ATOM 1201 N N . ALA A 1 158 ? -10.078 -6.148 3.02 1 97.44 158 ALA A N 1
ATOM 1202 C CA . ALA A 1 158 ? -10.445 -5.582 1.725 1 97.44 158 ALA A CA 1
ATOM 1203 C C . ALA A 1 158 ? -9.281 -5.656 0.744 1 97.44 158 ALA A C 1
ATOM 1205 O O . ALA A 1 158 ? -9.438 -5.355 -0.442 1 97.44 158 ALA A O 1
ATOM 1206 N N . SER A 1 159 ? -8.078 -6.02 1.241 1 97.69 159 SER A N 1
ATOM 1207 C CA . SER A 1 159 ? -6.941 -6.234 0.355 1 97.69 159 SER A CA 1
ATOM 1208 C C . SER A 1 159 ? -7.297 -7.184 -0.783 1 97.69 159 SER A C 1
ATOM 1210 O O . SER A 1 159 ? -6.766 -7.062 -1.889 1 97.69 159 SER A O 1
ATOM 1212 N N . LEU A 1 160 ? -8.195 -8.102 -0.575 1 97.88 160 LEU A N 1
ATOM 1213 C CA . LEU A 1 160 ? -8.602 -9.086 -1.564 1 97.88 160 LEU A CA 1
ATOM 1214 C C . LEU A 1 160 ? -9.508 -8.461 -2.619 1 97.88 160 LEU A C 1
ATOM 1216 O O . LEU A 1 160 ? -9.719 -9.039 -3.689 1 97.88 160 LEU A O 1
ATOM 1220 N N . PHE A 1 161 ? -10.062 -7.324 -2.299 1 98.56 161 PHE A N 1
ATOM 1221 C CA . PHE A 1 161 ? -11.039 -6.684 -3.174 1 98.56 161 PHE A CA 1
ATOM 1222 C C . PHE A 1 161 ? -10.352 -5.719 -4.133 1 98.56 161 PHE A C 1
ATOM 1224 O O . PHE A 1 161 ? -10.914 -5.355 -5.168 1 98.56 161 PHE A O 1
ATOM 1231 N N . VAL A 1 162 ? -9.188 -5.211 -3.783 1 98.81 162 VAL A N 1
ATOM 1232 C CA . VAL A 1 162 ? -8.555 -4.105 -4.492 1 98.81 162 VAL A CA 1
ATOM 1233 C C . VAL A 1 162 ? -7.805 -4.637 -5.715 1 98.81 162 VAL A C 1
ATOM 1235 O O . 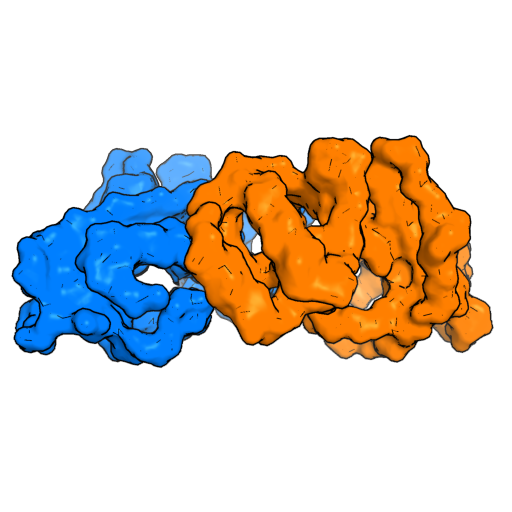VAL A 1 162 ? -6.734 -5.234 -5.582 1 98.81 162 VAL A O 1
ATOM 1238 N N . LYS A 1 163 ? -8.297 -4.363 -6.82 1 98.5 163 LYS A N 1
ATOM 1239 C CA . LYS A 1 163 ? -7.699 -4.789 -8.086 1 98.5 163 LYS A CA 1
ATOM 1240 C C . LYS A 1 163 ? -6.535 -3.881 -8.477 1 98.5 163 LYS A C 1
ATOM 1242 O O . LYS A 1 163 ? -5.512 -4.355 -8.977 1 98.5 163 LYS A O 1
ATOM 1247 N N . GLU A 1 164 ? -6.73 -2.627 -8.203 1 98.38 164 GLU A N 1
ATOM 1248 C CA . GLU A 1 164 ? -5.73 -1.631 -8.578 1 98.38 164 GLU A CA 1
ATOM 1249 C C . GLU A 1 164 ? -5.957 -0.316 -7.836 1 98.38 164 GLU A C 1
ATOM 1251 O O . GLU A 1 164 ? -7.074 -0.024 -7.406 1 98.38 164 GLU A O 1
ATOM 1256 N N . LEU A 1 165 ? -4.926 0.352 -7.68 1 98.19 165 LEU A N 1
ATOM 1257 C CA . LEU A 1 165 ? -5.102 1.725 -7.215 1 98.19 165 LEU A CA 1
ATOM 1258 C C . LEU A 1 165 ? -4.148 2.668 -7.945 1 98.19 165 LEU A C 1
ATOM 1260 O O . LEU A 1 165 ? -3.162 2.227 -8.539 1 98.19 165 LEU A O 1
ATOM 1264 N N . LYS A 1 166 ? -4.48 3.914 -8.062 1 98.81 166 LYS A N 1
ATOM 1265 C CA . LYS A 1 166 ? -3.678 5.016 -8.578 1 98.81 166 LYS A CA 1
ATOM 1266 C C . LYS A 1 166 ? -3.551 6.141 -7.555 1 98.81 166 LYS A C 1
ATOM 1268 O O . LYS A 1 166 ? -4.539 6.801 -7.227 1 98.81 166 LYS A O 1
ATOM 1273 N N . GLY A 1 167 ? -2.436 6.387 -7.051 1 98.75 167 GLY A N 1
ATOM 1274 C CA . GLY A 1 167 ? -2.17 7.355 -6 1 98.75 167 GLY A CA 1
ATOM 1275 C C . GLY A 1 167 ? -1.264 6.82 -4.906 1 98.75 167 GLY A C 1
ATOM 1276 O O . GLY A 1 167 ? -0.19 6.285 -5.191 1 98.75 167 GLY A O 1
ATOM 1277 N N . CYS A 1 168 ? -1.702 7.035 -3.672 1 98.69 168 CYS A N 1
ATOM 1278 C CA . CYS A 1 168 ? -0.882 6.68 -2.52 1 98.69 168 CYS A CA 1
ATOM 1279 C C . CYS A 1 168 ? -1.589 5.652 -1.643 1 98.69 168 CYS A C 1
ATOM 1281 O O . CYS A 1 168 ? -2.605 5.957 -1.018 1 98.69 168 CYS A O 1
ATOM 1283 N N . TYR A 1 169 ? -1.034 4.469 -1.539 1 98.75 169 TYR A N 1
ATOM 1284 C CA . TYR A 1 169 ? -1.581 3.395 -0.717 1 98.75 169 TYR A CA 1
ATOM 1285 C C . TYR A 1 169 ? -1.761 3.85 0.727 1 98.75 169 TYR A C 1
ATOM 1287 O O . TYR A 1 169 ? -2.816 3.633 1.325 1 98.75 169 TYR A O 1
ATOM 1295 N N . TYR A 1 170 ? -0.811 4.535 1.287 1 98.56 170 TYR A N 1
ATOM 1296 C CA . TYR A 1 170 ? -0.828 4.91 2.695 1 98.56 170 TYR A CA 1
ATOM 1297 C C . TYR A 1 170 ? -1.849 6.012 2.953 1 98.56 170 TYR A C 1
ATOM 1299 O O . TYR A 1 170 ? -2.363 6.145 4.066 1 98.56 170 TYR A O 1
ATOM 1307 N N . SER A 1 171 ? -2.143 6.777 1.885 1 98.31 171 SER A N 1
ATOM 1308 C CA . SER A 1 171 ? -3.223 7.746 2.031 1 98.31 171 SER A CA 1
ATOM 1309 C C . SER A 1 171 ? -4.562 7.055 2.256 1 98.31 171 SER A C 1
ATOM 1311 O O . SER A 1 171 ? -5.426 7.574 2.965 1 98.31 171 SER A O 1
ATOM 1313 N N . VAL A 1 172 ? -4.746 5.895 1.61 1 98.62 172 VAL A N 1
ATOM 1314 C CA . VAL A 1 172 ? -5.977 5.129 1.774 1 98.62 172 VAL A CA 1
ATOM 1315 C C . VAL A 1 172 ? -6.02 4.508 3.17 1 98.62 172 VAL A C 1
ATOM 1317 O O . 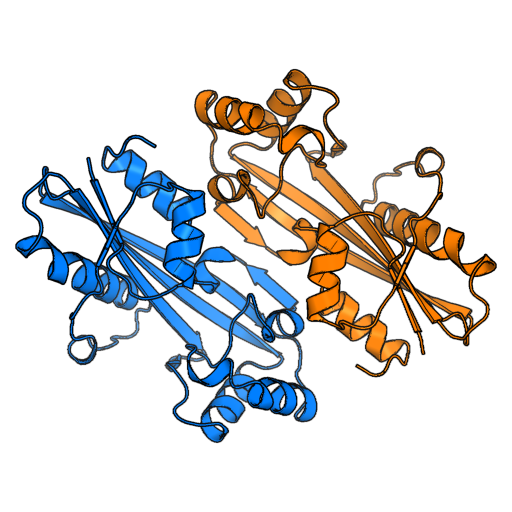VAL A 1 172 ? -7.082 4.441 3.793 1 98.62 172 VAL A O 1
ATOM 1320 N N . VAL A 1 173 ? -4.816 4.09 3.641 1 97.88 173 VAL A N 1
ATOM 1321 C CA . VAL A 1 173 ? -4.742 3.559 4.996 1 97.88 173 VAL A CA 1
ATOM 1322 C C . VAL A 1 173 ? -5.09 4.652 6.004 1 97.88 173 VAL A C 1
ATOM 1324 O O . VAL A 1 173 ? -5.781 4.402 6.992 1 97.88 173 VAL A O 1
ATOM 1327 N N . GLY A 1 1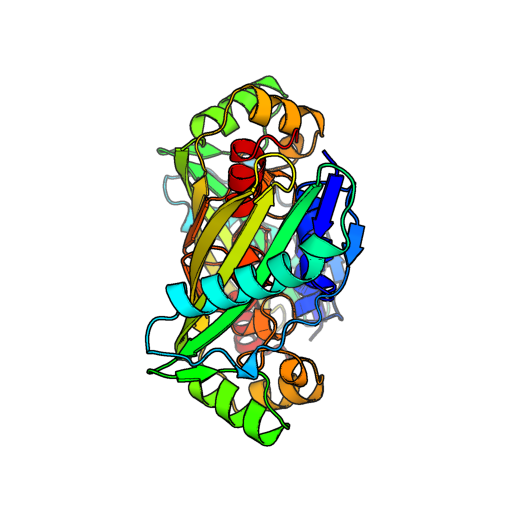74 ? -4.539 5.906 5.691 1 97.31 174 GLY A N 1
ATOM 1328 C CA . GLY A 1 174 ? -4.977 6.965 6.586 1 97.31 174 GLY A CA 1
ATOM 1329 C C . GLY A 1 174 ? -3.973 8.094 6.711 1 97.31 174 GLY A C 1
ATOM 1330 O O . GLY A 1 174 ? -4.258 9.117 7.332 1 97.31 174 GLY A O 1
ATOM 1331 N N . LEU A 1 175 ? -2.811 7.926 6.199 1 98.5 175 LEU A N 1
ATOM 1332 C CA . LEU A 1 175 ? -1.784 8.953 6.301 1 98.5 175 LEU A CA 1
ATOM 1333 C C . LEU A 1 175 ? -0.825 8.891 5.117 1 98.5 175 LEU A C 1
ATOM 1335 O O . LEU A 1 175 ? -0.066 7.926 4.98 1 98.5 175 LEU A O 1
ATOM 1339 N N . PRO A 1 176 ? -0.838 9.859 4.227 1 98.56 176 PRO A N 1
ATOM 1340 C CA . PRO A 1 176 ? 0.128 9.883 3.127 1 98.56 176 PRO A CA 1
ATOM 1341 C C . PRO A 1 176 ? 1.544 10.219 3.592 1 98.56 176 PRO A C 1
ATOM 1343 O O . PRO A 1 176 ? 1.947 11.383 3.568 1 98.56 176 PRO A O 1
ATOM 1346 N N . VAL A 1 177 ? 2.312 9.258 3.857 1 98.5 177 VAL A N 1
ATOM 1347 C CA . VAL A 1 177 ? 3.578 9.367 4.574 1 98.5 177 VAL A CA 1
ATOM 1348 C C . VAL A 1 177 ? 4.574 10.18 3.74 1 98.5 177 VAL A C 1
ATOM 1350 O O . VAL A 1 177 ? 5.332 10.984 4.281 1 98.5 177 VAL A O 1
ATOM 1353 N N . ASN A 1 178 ? 4.645 9.922 2.422 1 98.69 178 ASN A N 1
ATOM 1354 C CA . ASN A 1 178 ? 5.547 10.688 1.562 1 98.69 178 ASN A CA 1
ATOM 1355 C C . ASN A 1 178 ? 5.246 12.18 1.621 1 98.69 178 ASN A C 1
ATOM 1357 O O . ASN A 1 178 ? 6.145 12.992 1.858 1 98.69 178 ASN A O 1
ATOM 1361 N N . LYS A 1 179 ? 3.961 12.57 1.398 1 98.69 179 LYS A N 1
ATOM 1362 C CA . LYS A 1 179 ? 3.553 13.977 1.423 1 98.69 179 LYS A CA 1
ATOM 1363 C C . LYS A 1 179 ? 3.846 14.609 2.779 1 98.69 179 LYS A C 1
ATOM 1365 O O . LYS A 1 179 ? 4.398 15.711 2.852 1 98.69 179 LYS A O 1
ATOM 1370 N N . LEU A 1 180 ? 3.5 13.914 3.814 1 98.75 180 LEU A N 1
ATOM 1371 C CA . LEU A 1 180 ? 3.715 14.438 5.16 1 98.75 180 LEU A CA 1
ATOM 1372 C C . LEU A 1 180 ? 5.203 14.648 5.43 1 98.75 180 LEU A C 1
ATOM 1374 O O . LEU A 1 180 ? 5.594 15.648 6.031 1 98.75 180 LEU A O 1
ATOM 1378 N N . TYR A 1 181 ? 6.035 13.688 5.039 1 98.44 181 TYR A N 1
ATOM 1379 C CA . TYR A 1 181 ? 7.48 13.766 5.219 1 98.44 181 TYR A CA 1
ATOM 1380 C C . TYR A 1 181 ? 8.031 15.078 4.668 1 98.44 181 TYR A C 1
ATOM 1382 O O . TYR A 1 181 ? 8.766 15.789 5.355 1 98.44 181 TYR A O 1
ATOM 1390 N N . TYR A 1 182 ? 7.633 15.438 3.494 1 97.75 182 TYR A N 1
ATOM 1391 C CA . TYR A 1 182 ? 8.148 16.656 2.863 1 97.75 182 TYR A CA 1
ATOM 1392 C C . TYR A 1 182 ? 7.531 17.891 3.49 1 97.75 182 TYR A C 1
ATOM 1394 O O . TYR A 1 182 ? 8.195 18.922 3.617 1 97.75 182 TYR A O 1
ATOM 1402 N N . MET A 1 183 ? 6.266 17.844 3.887 1 98.44 183 MET A N 1
ATOM 1403 C CA . MET A 1 183 ? 5.633 18.953 4.582 1 98.44 183 MET A CA 1
ATOM 1404 C C . MET A 1 183 ? 6.367 19.281 5.879 1 98.44 183 MET A C 1
ATOM 1406 O O . MET A 1 183 ? 6.609 20.453 6.188 1 98.44 183 MET A O 1
ATOM 1410 N N . LEU A 1 184 ? 6.699 18.234 6.605 1 98.06 184 LEU A N 1
ATOM 1411 C CA . LEU A 1 184 ? 7.391 18.422 7.875 1 98.06 184 LEU A CA 1
ATOM 1412 C C . LEU A 1 184 ? 8.758 19.062 7.66 1 98.06 184 LEU A C 1
ATOM 1414 O O . LEU A 1 184 ? 9.156 19.969 8.398 1 98.06 184 LEU A O 1
ATOM 1418 N N . ARG A 1 185 ? 9.438 18.578 6.664 1 95.5 185 ARG A N 1
ATOM 1419 C CA . ARG A 1 185 ? 10.742 19.156 6.34 1 95.5 185 ARG A CA 1
ATOM 1420 C C . ARG A 1 185 ? 10.625 20.625 5.98 1 95.5 185 ARG A C 1
ATOM 1422 O O . ARG A 1 185 ? 11.422 21.453 6.438 1 95.5 185 ARG A O 1
ATOM 1429 N N . GLU A 1 186 ? 9.648 20.922 5.199 1 95.38 186 GLU A N 1
ATOM 1430 C CA . GLU A 1 186 ? 9.414 22.312 4.789 1 95.38 186 GLU A CA 1
ATOM 1431 C C . GLU A 1 186 ? 9.07 23.188 5.988 1 95.38 186 GLU A C 1
ATOM 1433 O O . GLU A 1 186 ? 9.336 24.391 5.977 1 95.38 186 GLU A O 1
ATOM 1438 N N . MET A 1 187 ? 8.5 22.578 6.977 1 95 187 MET A N 1
ATOM 1439 C CA . MET A 1 187 ? 8.078 23.312 8.172 1 95 187 MET A CA 1
ATOM 1440 C C . MET A 1 187 ? 9.227 23.438 9.172 1 95 187 MET A C 1
ATOM 1442 O O . MET A 1 187 ? 9.047 23.953 10.273 1 95 187 MET A O 1
ATOM 1446 N N . GLY A 1 188 ? 10.352 22.828 8.828 1 91.75 188 GLY A N 1
ATOM 1447 C CA . GLY A 1 188 ? 11.547 23.016 9.641 1 91.75 188 GLY A CA 1
ATOM 1448 C C . GLY A 1 188 ? 11.766 21.891 10.633 1 91.75 188 GLY A C 1
ATOM 1449 O O . GLY A 1 188 ? 12.562 22.016 11.562 1 91.75 188 GLY A O 1
ATOM 1450 N N . VAL A 1 189 ? 11.031 20.859 10.5 1 93.56 189 VAL A N 1
ATOM 1451 C CA . VAL A 1 189 ? 11.234 19.703 11.367 1 93.56 189 VAL A CA 1
ATOM 1452 C C . VAL A 1 189 ? 12.469 18.922 10.914 1 93.56 189 VAL A C 1
ATOM 1454 O O . VAL A 1 189 ? 12.625 18.625 9.727 1 93.56 189 VAL A O 1
ATOM 1457 N N . ASN A 1 190 ? 13.352 18.625 11.75 1 88 190 ASN A N 1
ATOM 1458 C CA . ASN A 1 190 ? 14.539 17.844 11.453 1 88 190 ASN A CA 1
ATOM 1459 C C . ASN A 1 190 ? 14.25 16.344 11.508 1 88 190 ASN A C 1
ATOM 1461 O O . ASN A 1 190 ? 14.062 15.781 12.586 1 88 190 ASN A O 1
ATOM 1465 N N . LEU A 1 191 ? 14.219 15.852 10.344 1 89.19 191 LEU A N 1
ATOM 1466 C CA . LEU A 1 191 ? 13.898 14.43 10.234 1 89.19 191 LEU A CA 1
ATOM 1467 C C . LEU A 1 191 ? 15.133 13.617 9.875 1 89.19 191 LEU A C 1
ATOM 1469 O O . LEU A 1 191 ? 16.047 14.125 9.227 1 89.19 191 LEU A O 1
ATOM 1473 N N . MET B 1 1 ? -7.914 -29.406 -0.424 1 92.06 1 MET B N 1
ATOM 1474 C CA . MET B 1 1 ? -6.688 -29.219 -1.199 1 92.06 1 MET B CA 1
ATOM 1475 C C . MET B 1 1 ? -5.66 -28.422 -0.413 1 92.06 1 MET B C 1
ATOM 1477 O O . MET B 1 1 ? -5.992 -27.406 0.196 1 92.06 1 MET B O 1
ATOM 1481 N N . ASP B 1 2 ? -4.457 -28.938 -0.242 1 96.06 2 ASP B N 1
ATOM 1482 C CA . ASP B 1 2 ? -3.395 -28.266 0.494 1 96.06 2 ASP B CA 1
ATOM 1483 C C . ASP B 1 2 ? -2.828 -27.094 -0.313 1 96.06 2 ASP B C 1
ATOM 1485 O O . ASP B 1 2 ? -3.02 -27.031 -1.529 1 96.06 2 ASP B O 1
ATOM 1489 N N . ILE B 1 3 ? -2.217 -26.203 0.432 1 98.12 3 ILE B N 1
ATOM 1490 C CA . ILE B 1 3 ? -1.598 -25.062 -0.229 1 98.12 3 ILE B CA 1
ATOM 1491 C C . ILE B 1 3 ? -0.122 -24.984 0.155 1 98.12 3 ILE B C 1
ATOM 1493 O O . ILE B 1 3 ? 0.228 -25.109 1.33 1 98.12 3 ILE B O 1
ATOM 1497 N N . ILE B 1 4 ? 0.731 -24.859 -0.818 1 98.44 4 ILE B N 1
ATOM 1498 C CA . ILE B 1 4 ? 2.16 -24.688 -0.583 1 98.44 4 ILE B CA 1
ATOM 1499 C C . ILE B 1 4 ? 2.643 -23.391 -1.241 1 98.44 4 ILE B C 1
ATOM 1501 O O . ILE B 1 4 ? 2.344 -23.141 -2.41 1 98.44 4 ILE B O 1
ATOM 1505 N N . LEU B 1 5 ? 3.281 -22.609 -0.55 1 98.56 5 LEU B N 1
ATOM 1506 C CA . LEU B 1 5 ? 4 -21.453 -1.068 1 98.56 5 LEU B CA 1
ATOM 1507 C C . LEU B 1 5 ? 5.449 -21.812 -1.377 1 98.56 5 LEU B C 1
ATOM 1509 O O . LEU B 1 5 ? 6.234 -22.078 -0.466 1 98.56 5 LEU B O 1
ATOM 1513 N N . ALA B 1 6 ? 5.805 -21.781 -2.631 1 98 6 ALA B N 1
ATOM 1514 C CA . ALA B 1 6 ? 7.152 -22.125 -3.076 1 98 6 ALA B CA 1
ATOM 1515 C C . ALA B 1 6 ? 8.086 -20.922 -2.98 1 98 6 ALA B C 1
ATOM 1517 O O . ALA B 1 6 ? 8.68 -20.5 -3.979 1 98 6 ALA B O 1
ATOM 1518 N N . SER B 1 7 ? 8.258 -20.359 -1.836 1 96.5 7 SER B N 1
ATOM 1519 C CA . SER B 1 7 ? 9.062 -19.156 -1.605 1 96.5 7 SER B CA 1
ATOM 1520 C C . SER B 1 7 ? 9.602 -19.125 -0.181 1 96.5 7 SER B C 1
ATOM 1522 O O . SER B 1 7 ? 8.906 -19.5 0.765 1 96.5 7 SER B O 1
ATOM 1524 N N . ALA B 1 8 ? 10.805 -18.703 -0.037 1 92.88 8 ALA B N 1
ATOM 1525 C CA . ALA B 1 8 ? 11.383 -18.516 1.288 1 92.88 8 ALA B CA 1
ATOM 1526 C C . ALA B 1 8 ? 11.141 -17.094 1.792 1 92.88 8 ALA B C 1
ATOM 1528 O O . ALA B 1 8 ? 11.555 -16.734 2.9 1 92.88 8 ALA B O 1
ATOM 1529 N N . SER B 1 9 ? 10.57 -16.234 0.99 1 93.31 9 SER B N 1
ATOM 1530 C CA . SER B 1 9 ? 10.375 -14.828 1.33 1 93.31 9 SER B CA 1
ATOM 1531 C C . SER B 1 9 ? 9.406 -14.672 2.492 1 93.31 9 SER B C 1
ATOM 1533 O O . SER B 1 9 ? 8.234 -15.055 2.387 1 93.31 9 SER B O 1
ATOM 1535 N N . PRO B 1 10 ? 9.836 -14.102 3.578 1 94.81 10 PRO B N 1
ATOM 1536 C CA . PRO B 1 10 ? 8.914 -13.852 4.688 1 94.81 10 PRO B CA 1
ATOM 1537 C C . PRO B 1 10 ? 7.766 -12.93 4.309 1 94.81 10 PRO B C 1
ATOM 1539 O O . PRO B 1 10 ? 6.645 -13.102 4.789 1 94.81 10 PRO B O 1
ATOM 1542 N N . ARG B 1 11 ? 8.008 -11.969 3.449 1 95.5 11 ARG B N 1
ATOM 1543 C CA . ARG B 1 11 ? 6.98 -11.031 3.023 1 95.5 11 ARG B CA 1
ATOM 1544 C C . ARG B 1 11 ? 5.875 -11.734 2.248 1 95.5 11 ARG B C 1
ATOM 1546 O O . ARG B 1 11 ? 4.691 -11.461 2.451 1 95.5 11 ARG B O 1
ATOM 1553 N N . ARG B 1 12 ? 6.25 -12.641 1.396 1 97.75 12 ARG B N 1
ATOM 1554 C CA . ARG B 1 12 ? 5.258 -13.375 0.618 1 97.75 12 ARG B CA 1
ATOM 1555 C C . ARG B 1 12 ? 4.391 -14.25 1.521 1 97.75 12 ARG B C 1
ATOM 1557 O O . ARG B 1 12 ? 3.178 -14.336 1.33 1 97.75 12 ARG B O 1
ATOM 1564 N N . ALA B 1 13 ? 5.035 -14.836 2.48 1 98 13 ALA B N 1
ATOM 1565 C CA . ALA B 1 13 ? 4.293 -15.641 3.445 1 98 13 ALA B CA 1
ATOM 1566 C C . ALA B 1 13 ? 3.289 -14.789 4.219 1 98 13 ALA B C 1
ATOM 1568 O O . ALA B 1 13 ? 2.137 -15.188 4.398 1 98 13 ALA B O 1
ATOM 1569 N N . GLU B 1 14 ? 3.697 -13.664 4.648 1 97.75 14 GLU B N 1
ATOM 1570 C CA . GLU B 1 14 ? 2.824 -12.742 5.371 1 97.75 14 GLU B CA 1
ATOM 1571 C C . GLU B 1 14 ? 1.633 -12.32 4.516 1 97.75 14 GLU B C 1
ATOM 1573 O O . GLU B 1 14 ? 0.502 -12.266 5.004 1 97.75 14 GLU B O 1
ATOM 1578 N N . LEU B 1 15 ? 1.9 -12.039 3.297 1 98.19 15 LEU B N 1
ATOM 1579 C CA . LEU B 1 15 ? 0.845 -11.594 2.395 1 98.19 15 LEU B CA 1
ATOM 1580 C C . LEU B 1 15 ? -0.132 -12.727 2.098 1 98.19 15 LEU B C 1
ATOM 1582 O O . LEU B 1 15 ? -1.339 -12.492 1.988 1 98.19 15 LEU B O 1
ATOM 1586 N N . LEU B 1 16 ? 0.426 -13.953 1.939 1 98.56 16 LEU B N 1
ATOM 1587 C CA . LEU B 1 16 ? -0.452 -15.086 1.673 1 98.56 16 LEU B CA 1
ATOM 1588 C C . LEU B 1 16 ? -1.429 -15.297 2.824 1 98.56 16 LEU B C 1
ATOM 1590 O O . LEU B 1 16 ? -2.561 -15.734 2.609 1 98.56 16 LEU B O 1
ATOM 1594 N N . LYS B 1 17 ? -1.039 -14.906 4.047 1 98.06 17 LYS B N 1
ATOM 1595 C CA . LYS B 1 17 ? -1.906 -15.031 5.215 1 98.06 17 LYS B CA 1
ATOM 1596 C C . LYS B 1 17 ? -3.156 -14.172 5.07 1 98.06 17 LYS B C 1
ATOM 1598 O O . LYS B 1 17 ? -4.156 -14.398 5.754 1 98.06 17 LYS B O 1
ATOM 1603 N N . LYS B 1 18 ? -3.119 -13.172 4.242 1 97 18 LYS B N 1
ATOM 1604 C CA . LYS B 1 18 ? -4.309 -12.367 3.973 1 97 18 LYS B CA 1
ATOM 1605 C C . LYS B 1 18 ? -5.367 -13.188 3.238 1 97 18 LYS B C 1
ATOM 1607 O O . LYS B 1 18 ? -6.555 -12.859 3.287 1 97 18 LYS B O 1
ATOM 1612 N N . ILE B 1 19 ? -4.926 -14.219 2.58 1 97.44 19 ILE B N 1
ATOM 1613 C CA . ILE B 1 19 ? -5.828 -15.07 1.812 1 97.44 19 ILE B CA 1
ATOM 1614 C C . ILE B 1 19 ? -6.203 -16.297 2.641 1 97.44 19 ILE B C 1
ATOM 1616 O O . ILE B 1 19 ? -7.383 -16.641 2.746 1 97.44 19 ILE B O 1
ATOM 1620 N N . THR B 1 20 ? -5.203 -16.922 3.242 1 96.88 20 THR B N 1
ATOM 1621 C CA . THR B 1 20 ? -5.402 -18.141 4.035 1 96.88 20 THR B CA 1
ATOM 1622 C C . THR B 1 20 ? -4.266 -18.312 5.035 1 96.88 20 THR B C 1
ATOM 1624 O O . THR B 1 20 ? -3.115 -17.984 4.746 1 96.88 20 THR B O 1
ATOM 1627 N N . SER B 1 21 ? -4.629 -18.891 6.152 1 95.56 21 SER B N 1
ATOM 1628 C CA . SER B 1 21 ? -3.611 -19.188 7.156 1 95.56 21 SER B CA 1
ATOM 1629 C C . SER B 1 21 ? -3.16 -20.641 7.07 1 95.56 21 SER B C 1
ATOM 1631 O O . SER B 1 21 ? -2.213 -21.047 7.746 1 95.56 21 SER B O 1
ATOM 1633 N N . ASN B 1 22 ? -3.811 -21.344 6.246 1 96.56 22 ASN B N 1
ATOM 1634 C CA . ASN B 1 22 ? -3.545 -22.781 6.145 1 96.56 22 ASN B CA 1
ATOM 1635 C C . ASN B 1 22 ? -2.693 -23.109 4.922 1 96.56 22 ASN B C 1
ATOM 1637 O O . ASN B 1 22 ? -3.223 -23.484 3.875 1 96.56 22 ASN B O 1
ATOM 1641 N N . PHE B 1 23 ? -1.434 -22.984 5.121 1 98.06 23 PHE B N 1
ATOM 1642 C CA . PHE B 1 23 ? -0.514 -23.328 4.047 1 98.06 23 PHE B CA 1
ATOM 1643 C C . PHE B 1 23 ? 0.853 -23.703 4.602 1 98.06 23 PHE B C 1
ATOM 1645 O O . PHE B 1 23 ? 1.159 -23.422 5.762 1 98.06 23 PHE B O 1
ATOM 1652 N N . GLN B 1 24 ? 1.626 -24.297 3.77 1 97.62 24 GLN B N 1
ATOM 1653 C CA . GLN B 1 24 ? 3.006 -24.656 4.078 1 97.62 24 GLN B CA 1
ATOM 1654 C C . GLN B 1 24 ? 3.984 -23.875 3.209 1 97.62 24 GLN B C 1
ATOM 1656 O O . GLN B 1 24 ? 3.645 -23.469 2.096 1 97.62 24 GLN B O 1
ATOM 1661 N N . ILE B 1 25 ? 5.152 -23.688 3.768 1 97.94 25 ILE B N 1
ATOM 1662 C CA . ILE B 1 25 ? 6.23 -23.016 3.033 1 97.94 25 ILE B CA 1
ATOM 1663 C C . ILE B 1 25 ? 7.305 -24.047 2.666 1 97.94 25 ILE B C 1
ATOM 1665 O O . ILE B 1 25 ? 7.801 -24.766 3.531 1 97.94 25 ILE B O 1
ATOM 1669 N N . ILE B 1 26 ? 7.57 -24.125 1.457 1 96.69 26 ILE B N 1
ATOM 1670 C CA . ILE B 1 26 ? 8.688 -24.938 0.981 1 96.69 26 ILE B CA 1
ATOM 1671 C C . ILE B 1 26 ? 9.539 -24.109 0.015 1 96.69 26 ILE B C 1
ATOM 1673 O O . ILE B 1 26 ? 9.094 -23.766 -1.084 1 96.69 26 ILE B O 1
ATOM 1677 N N . ALA B 1 27 ? 10.727 -23.828 0.38 1 94.38 27 ALA B N 1
ATOM 1678 C CA . ALA B 1 27 ? 11.609 -23.047 -0.474 1 94.38 27 ALA B CA 1
ATOM 1679 C C . ALA B 1 27 ? 11.961 -23.797 -1.749 1 94.38 27 ALA B C 1
ATOM 1681 O O . ALA B 1 27 ? 12.227 -25 -1.708 1 94.38 27 ALA B O 1
ATOM 1682 N N . SER B 1 28 ? 11.906 -23.109 -2.797 1 92.12 28 SER B N 1
ATOM 1683 C CA . SER B 1 28 ? 12.234 -23.688 -4.094 1 92.12 28 SER B CA 1
ATOM 1684 C C . SER B 1 28 ? 13.734 -23.656 -4.352 1 92.12 28 SER B C 1
ATOM 1686 O O . SER B 1 28 ? 14.406 -22.688 -4.023 1 92.12 28 SER B O 1
ATOM 1688 N N . ASN B 1 29 ? 14.297 -24.703 -5.02 1 90.06 29 ASN B N 1
ATOM 1689 C CA . ASN B 1 29 ? 15.695 -24.766 -5.414 1 90.06 29 ASN B CA 1
ATOM 1690 C C . ASN B 1 29 ? 15.875 -24.5 -6.906 1 90.06 29 ASN B C 1
ATOM 1692 O O . ASN B 1 29 ? 16.906 -24.844 -7.484 1 90.06 29 ASN B O 1
ATOM 1696 N N . PHE B 1 30 ? 14.875 -23.953 -7.422 1 92.56 30 PHE B N 1
ATOM 1697 C CA . PHE B 1 30 ? 14.898 -23.641 -8.844 1 92.56 30 PHE B CA 1
ATOM 1698 C C . PHE B 1 30 ? 16.047 -22.703 -9.172 1 92.56 30 PHE B C 1
ATOM 1700 O O . PHE B 1 30 ? 16.266 -21.703 -8.484 1 92.56 30 PHE B O 1
ATOM 1707 N N . GLU B 1 31 ? 16.859 -23.016 -10.18 1 90.81 31 GLU B N 1
ATOM 1708 C CA . GLU B 1 31 ? 17.984 -22.188 -10.617 1 90.81 31 GLU B CA 1
ATOM 1709 C C . GLU B 1 31 ? 17.516 -21.094 -11.586 1 90.81 31 GLU B C 1
ATOM 1711 O O . GLU B 1 31 ? 17.266 -21.359 -12.758 1 90.81 31 GLU B O 1
ATOM 1716 N N . GLU B 1 32 ? 17.484 -19.906 -11.148 1 89.75 32 GLU B N 1
ATOM 1717 C CA . GLU B 1 32 ? 16.953 -18.781 -11.914 1 89.75 32 GLU B CA 1
ATOM 1718 C C . GLU B 1 32 ? 17.906 -18.375 -13.031 1 89.75 32 GLU B C 1
ATOM 1720 O O . GLU B 1 32 ? 17.484 -17.781 -14.031 1 89.75 32 GLU B O 1
ATOM 1725 N N . SER B 1 33 ? 19.203 -18.641 -12.922 1 87.5 33 SER B N 1
ATOM 1726 C CA . SER B 1 33 ? 20.234 -18.188 -13.852 1 87.5 33 SER B CA 1
ATOM 1727 C C . SER B 1 33 ? 20.047 -18.812 -15.227 1 87.5 33 SER B C 1
ATOM 1729 O O . SER B 1 33 ? 20.578 -18.312 -16.219 1 87.5 33 SER B O 1
ATOM 1731 N N . ASP B 1 34 ? 19.281 -19.781 -15.336 1 88.12 34 ASP B N 1
ATOM 1732 C CA . ASP B 1 34 ? 19.078 -20.5 -16.594 1 88.12 34 ASP B CA 1
ATOM 1733 C C . ASP B 1 34 ? 18.062 -19.781 -17.469 1 88.12 34 ASP B C 1
ATOM 1735 O O . ASP B 1 34 ? 17.969 -20.062 -18.672 1 88.12 34 ASP B O 1
ATOM 1739 N N . ILE B 1 35 ? 17.328 -18.891 -16.828 1 92.06 35 ILE B N 1
ATOM 1740 C CA . ILE B 1 35 ? 16.297 -18.172 -17.578 1 92.06 35 ILE B CA 1
ATOM 1741 C C . ILE B 1 35 ? 16.828 -16.797 -17.984 1 92.06 35 ILE B C 1
ATOM 1743 O O . ILE B 1 35 ? 17.109 -15.953 -17.125 1 92.06 35 ILE B O 1
ATOM 1747 N N . MET B 1 36 ? 16.922 -16.562 -19.266 1 92.06 36 MET B N 1
ATOM 1748 C CA . MET B 1 36 ? 17.438 -15.297 -19.781 1 92.06 36 MET B CA 1
ATOM 1749 C C . MET B 1 36 ? 16.312 -14.297 -20 1 92.06 36 MET B C 1
ATOM 1751 O O . MET B 1 36 ? 15.234 -14.656 -20.5 1 92.06 36 MET B O 1
ATOM 1755 N N . PHE B 1 37 ? 1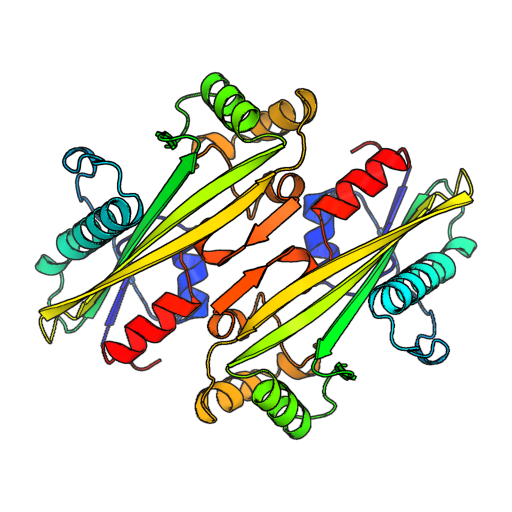6.625 -13.125 -19.594 1 93.75 37 PHE B N 1
ATOM 1756 C CA . PHE B 1 37 ? 15.68 -12.055 -19.891 1 93.75 37 PHE B CA 1
ATOM 1757 C C . PHE B 1 37 ? 15.703 -11.711 -21.375 1 93.75 37 PHE B C 1
ATOM 1759 O O . PHE B 1 37 ? 16.766 -11.414 -21.938 1 93.75 37 PHE B O 1
ATOM 1766 N N . SER B 1 38 ? 14.555 -11.742 -22.062 1 92.12 38 SER B N 1
ATOM 1767 C CA . SER B 1 38 ? 14.492 -11.531 -23.5 1 92.12 38 SER B CA 1
ATOM 1768 C C . SER B 1 38 ? 13.797 -10.211 -23.844 1 92.12 38 SER B C 1
ATOM 1770 O O . SER B 1 38 ? 13.367 -10 -24.969 1 92.12 38 SER B O 1
ATOM 1772 N N . GLY B 1 39 ? 13.547 -9.375 -22.875 1 93.94 39 GLY B N 1
ATOM 1773 C CA . GLY B 1 39 ? 12.969 -8.07 -23.156 1 93.94 39 GLY B CA 1
ATOM 1774 C C . GLY B 1 39 ? 11.5 -7.973 -22.766 1 93.94 39 GLY B C 1
ATOM 1775 O O . GLY B 1 39 ? 10.891 -6.906 -22.875 1 93.94 39 GLY B O 1
ATOM 1776 N N . ASN B 1 40 ? 10.93 -9.047 -22.312 1 97.44 40 ASN B N 1
ATOM 1777 C CA . ASN B 1 40 ? 9.539 -9.07 -21.859 1 97.44 40 ASN B CA 1
ATOM 1778 C C . ASN B 1 40 ? 9.43 -9.414 -20.391 1 97.44 40 ASN B C 1
ATOM 1780 O O . ASN B 1 40 ? 9.484 -10.586 -20.016 1 97.44 40 ASN B O 1
ATOM 1784 N N . CYS B 1 41 ? 9.242 -8.391 -19.594 1 98.12 41 CYS B N 1
ATOM 1785 C CA . CYS B 1 41 ? 9.25 -8.555 -18.141 1 98.12 41 CYS B CA 1
ATOM 1786 C C . CYS B 1 41 ? 8.133 -9.484 -17.688 1 98.12 41 CYS B C 1
ATOM 1788 O O . CYS B 1 41 ? 8.328 -10.312 -16.797 1 98.12 41 CYS B O 1
ATOM 1790 N N . GLY B 1 42 ? 6.938 -9.344 -18.25 1 98.44 42 GLY B N 1
ATOM 1791 C CA . GLY B 1 42 ? 5.812 -10.195 -17.922 1 98.44 42 GLY B CA 1
ATOM 1792 C C . GLY B 1 42 ? 6.105 -11.672 -18.109 1 98.44 42 GLY B C 1
ATOM 1793 O O . GLY B 1 42 ? 5.961 -12.469 -17.172 1 98.44 42 GLY B O 1
ATOM 1794 N N . GLU B 1 43 ? 6.578 -12.031 -19.281 1 98.12 43 GLU B N 1
ATOM 1795 C CA . GLU B 1 43 ? 6.934 -13.414 -19.594 1 98.12 43 GLU B CA 1
ATOM 1796 C C . GLU B 1 43 ? 8.07 -13.906 -18.688 1 98.12 43 GLU B C 1
ATOM 1798 O O . GLU B 1 43 ? 8.055 -15.047 -18.234 1 98.12 43 GLU B O 1
ATOM 1803 N N . TYR B 1 44 ? 9 -13.031 -18.484 1 98 44 TYR B N 1
ATOM 1804 C CA . TYR B 1 44 ? 10.172 -13.359 -17.688 1 98 44 TYR B CA 1
ATOM 1805 C C . TYR B 1 44 ? 9.766 -13.781 -16.281 1 98 44 TYR B C 1
ATOM 1807 O O . TYR B 1 44 ? 10.086 -14.883 -15.836 1 98 44 TYR B O 1
ATOM 1815 N N . VAL B 1 45 ? 8.969 -12.961 -15.586 1 98.06 45 VAL B N 1
ATOM 1816 C CA . VAL B 1 45 ? 8.625 -13.242 -14.195 1 98.06 45 VAL B CA 1
ATOM 1817 C C . VAL B 1 45 ? 7.668 -14.43 -14.133 1 98.06 45 VAL B C 1
ATOM 1819 O O . VAL B 1 45 ? 7.703 -15.211 -13.172 1 98.06 45 VAL B O 1
ATOM 1822 N N . MET B 1 46 ? 6.789 -14.555 -15.086 1 98.56 46 MET B N 1
ATOM 1823 C CA . MET B 1 46 ? 5.906 -15.719 -15.117 1 98.56 46 MET B CA 1
ATOM 1824 C C . MET B 1 46 ? 6.711 -17.016 -15.242 1 98.56 46 MET B C 1
ATOM 1826 O O . MET B 1 46 ? 6.41 -18 -14.57 1 98.56 46 MET B O 1
ATOM 1830 N N . THR B 1 47 ? 7.723 -16.969 -16.125 1 98.31 47 THR B N 1
ATOM 1831 C CA . THR B 1 47 ? 8.57 -18.141 -16.312 1 98.31 47 THR B CA 1
ATOM 1832 C C . THR B 1 47 ? 9.305 -18.5 -15.023 1 98.31 47 THR B C 1
ATOM 1834 O O . THR B 1 47 ? 9.344 -19.672 -14.633 1 98.31 47 THR B O 1
ATOM 1837 N N . LEU B 1 48 ? 9.828 -17.516 -14.398 1 97.75 48 LEU B N 1
ATOM 1838 C CA . LEU B 1 48 ? 10.531 -17.734 -13.141 1 97.75 48 LEU B CA 1
ATOM 1839 C C . LEU B 1 48 ? 9.586 -18.266 -12.078 1 97.75 48 LEU B C 1
ATOM 1841 O O . LEU B 1 48 ? 9.93 -19.219 -11.359 1 97.75 48 LEU B O 1
ATOM 1845 N N . ALA B 1 49 ? 8.414 -17.688 -11.945 1 98.25 49 ALA B N 1
ATOM 1846 C CA . ALA B 1 49 ? 7.422 -18.156 -10.977 1 98.25 49 ALA B CA 1
ATOM 1847 C C . ALA B 1 49 ? 7.043 -19.609 -11.219 1 98.25 49 ALA B C 1
ATOM 1849 O O . ALA B 1 49 ? 6.988 -20.406 -10.281 1 98.25 49 ALA B O 1
ATOM 1850 N N . LYS B 1 50 ? 6.793 -19.891 -12.469 1 98.44 50 LYS B N 1
ATOM 1851 C CA . LYS B 1 50 ? 6.438 -21.25 -12.852 1 98.44 50 LYS B CA 1
ATOM 1852 C C . LYS B 1 50 ? 7.555 -22.234 -12.492 1 98.44 50 LYS B C 1
ATOM 1854 O O . LYS B 1 50 ? 7.297 -23.312 -11.945 1 98.44 50 LYS B O 1
ATOM 1859 N N . GLY B 1 51 ? 8.797 -21.875 -12.836 1 97.81 51 GLY B N 1
ATOM 1860 C CA . GLY B 1 51 ? 9.938 -22.719 -12.508 1 97.81 51 GLY B CA 1
ATOM 1861 C C . GLY B 1 51 ? 10.047 -23.031 -11.031 1 97.81 51 GLY B C 1
ATOM 1862 O O . GLY B 1 51 ? 10.289 -24.172 -10.641 1 97.81 51 GLY B O 1
ATOM 1863 N N . LYS B 1 52 ? 9.828 -22.047 -10.211 1 97.75 52 LYS B N 1
ATOM 1864 C CA . LYS B 1 52 ? 9.906 -22.203 -8.758 1 97.75 52 LYS B CA 1
ATOM 1865 C C . LYS B 1 52 ? 8.82 -23.156 -8.258 1 97.75 52 LYS B C 1
ATOM 1867 O O . LYS B 1 52 ? 9.07 -24 -7.402 1 97.75 52 LYS B O 1
ATOM 1872 N N . ALA B 1 53 ? 7.613 -23.016 -8.734 1 98.19 53 ALA B N 1
ATOM 1873 C CA . ALA B 1 53 ? 6.516 -23.891 -8.352 1 98.19 53 ALA B CA 1
ATOM 1874 C C . ALA B 1 53 ? 6.762 -25.328 -8.828 1 98.19 53 ALA B C 1
ATOM 1876 O O . ALA B 1 53 ? 6.566 -26.281 -8.078 1 98.19 53 ALA B O 1
ATOM 1877 N N . MET B 1 54 ? 7.23 -25.453 -10.039 1 97.38 54 MET B N 1
ATOM 1878 C CA . MET B 1 54 ? 7.453 -26.75 -10.648 1 97.38 54 MET B CA 1
ATOM 1879 C C . MET B 1 54 ? 8.516 -27.531 -9.891 1 97.38 54 MET B C 1
ATOM 1881 O O . MET B 1 54 ? 8.438 -28.766 -9.781 1 97.38 54 MET B O 1
ATOM 1885 N N . ALA B 1 55 ? 9.438 -26.828 -9.383 1 96.62 55 ALA B N 1
ATOM 1886 C CA . ALA B 1 55 ? 10.547 -27.453 -8.68 1 96.62 55 ALA B CA 1
ATOM 1887 C C . ALA B 1 55 ? 10.055 -28.219 -7.453 1 96.62 55 ALA B C 1
ATOM 1889 O O . ALA B 1 55 ? 10.734 -29.125 -6.965 1 96.62 55 ALA B O 1
ATOM 1890 N N . ILE B 1 56 ? 8.891 -27.891 -6.938 1 95.38 56 ILE B N 1
ATOM 1891 C CA . ILE B 1 56 ? 8.367 -28.484 -5.707 1 95.38 56 ILE B CA 1
ATOM 1892 C C . ILE B 1 56 ? 7.387 -29.609 -6.051 1 95.38 56 ILE B C 1
ATOM 1894 O O . ILE B 1 56 ? 7.066 -30.438 -5.195 1 95.38 56 ILE B O 1
ATOM 1898 N N . CYS B 1 57 ? 6.934 -29.781 -7.238 1 94.62 57 CYS B N 1
ATOM 1899 C CA . CYS B 1 57 ? 5.836 -30.656 -7.645 1 94.62 57 CYS B CA 1
ATOM 1900 C C . CYS B 1 57 ? 6.156 -32.125 -7.332 1 94.62 57 CYS B C 1
ATOM 1902 O O . CYS B 1 57 ? 5.297 -32.844 -6.844 1 94.62 57 CYS B O 1
ATOM 1904 N N . SER B 1 58 ? 7.387 -32.469 -7.574 1 91.44 58 SER B N 1
ATOM 1905 C CA . SER B 1 58 ? 7.762 -33.875 -7.438 1 91.44 58 SER B CA 1
ATOM 1906 C C . SER B 1 58 ? 7.762 -34.312 -5.977 1 91.44 58 SER B C 1
ATOM 1908 O O . SER B 1 58 ? 7.66 -35.5 -5.68 1 91.44 58 SER B O 1
ATOM 1910 N N . SER B 1 59 ? 7.863 -33.375 -5.113 1 91 59 SER B N 1
ATOM 1911 C CA . SER B 1 59 ? 7.961 -33.688 -3.693 1 91 59 SER B CA 1
ATOM 1912 C C . SER B 1 59 ? 6.582 -33.75 -3.049 1 91 59 SER B C 1
ATOM 1914 O O . SER B 1 59 ? 6.457 -34.125 -1.879 1 91 59 SER B O 1
ATOM 1916 N N . VAL B 1 60 ? 5.523 -33.406 -3.795 1 93.06 60 VAL B N 1
ATOM 1917 C CA . VAL B 1 60 ? 4.176 -33.312 -3.246 1 93.06 60 VAL B CA 1
ATOM 1918 C C . VAL B 1 60 ? 3.379 -34.562 -3.598 1 93.06 60 VAL B C 1
ATOM 1920 O O . VAL B 1 60 ? 3.324 -34.969 -4.762 1 93.06 60 VAL B O 1
ATOM 1923 N N . LYS B 1 61 ? 2.719 -35.25 -2.654 1 91.94 61 LYS B N 1
ATOM 1924 C CA . LYS B 1 61 ? 2.033 -36.531 -2.855 1 91.94 61 LYS B CA 1
ATOM 1925 C C . LYS B 1 61 ? 0.518 -36.344 -2.781 1 91.94 61 LYS B C 1
ATOM 1927 O O . LYS B 1 61 ? -0.232 -37.125 -3.375 1 91.94 61 LYS B O 1
ATOM 1932 N N . LYS B 1 62 ? 0.072 -35.375 -2.09 1 95.81 62 LYS B N 1
ATOM 1933 C CA . LYS B 1 62 ? -1.356 -35.094 -1.946 1 95.81 62 LYS B CA 1
ATOM 1934 C C . LYS B 1 62 ? -1.805 -34 -2.885 1 95.81 62 LYS B C 1
ATOM 1936 O O . LYS B 1 62 ? -0.981 -33.219 -3.365 1 95.81 62 LYS B O 1
ATOM 1941 N N . PRO B 1 63 ? -3.084 -34.031 -3.199 1 96.38 63 PRO B N 1
ATOM 1942 C CA . PRO B 1 63 ? -3.59 -32.875 -3.984 1 96.38 63 PRO B CA 1
ATOM 1943 C C . PRO B 1 63 ? -3.25 -31.531 -3.359 1 96.38 63 PRO B C 1
ATOM 1945 O O . PRO B 1 63 ? -3.615 -31.266 -2.211 1 96.38 63 PRO B O 1
ATOM 1948 N N . THR B 1 64 ? -2.525 -30.75 -4.066 1 97.75 64 THR B N 1
ATOM 1949 C CA . THR B 1 64 ? -1.962 -29.516 -3.531 1 97.75 64 THR B CA 1
ATOM 1950 C C . THR B 1 64 ? -1.982 -28.406 -4.582 1 97.75 64 THR B C 1
ATOM 1952 O O . THR B 1 64 ? -1.752 -28.656 -5.766 1 97.75 64 THR B O 1
ATOM 1955 N N . ALA B 1 65 ? -2.373 -27.203 -4.184 1 98.31 65 ALA B N 1
ATOM 1956 C CA . ALA B 1 65 ? -2.102 -26 -4.969 1 98.31 65 ALA B CA 1
ATOM 1957 C C . ALA B 1 65 ? -0.74 -25.422 -4.609 1 98.31 65 ALA B C 1
ATOM 1959 O O . ALA B 1 65 ? -0.516 -25 -3.469 1 98.31 65 ALA B O 1
ATOM 1960 N N . ILE B 1 66 ? 0.167 -25.391 -5.559 1 98.56 66 ILE B N 1
ATOM 1961 C CA . ILE B 1 66 ? 1.507 -24.859 -5.34 1 98.56 66 ILE B CA 1
ATOM 1962 C C . ILE B 1 66 ? 1.605 -23.453 -5.93 1 98.56 66 ILE B C 1
ATOM 1964 O O . ILE B 1 66 ? 1.268 -23.234 -7.094 1 98.56 66 ILE B O 1
ATOM 1968 N N . ILE B 1 67 ? 2.055 -22.562 -5.121 1 98.75 67 ILE B N 1
ATOM 1969 C CA . ILE B 1 67 ? 2.148 -21.156 -5.527 1 98.75 67 ILE B CA 1
ATOM 1970 C C . ILE B 1 67 ? 3.615 -20.766 -5.703 1 98.75 67 ILE B C 1
ATOM 1972 O O . ILE B 1 67 ? 4.41 -20.875 -4.766 1 98.75 67 ILE B O 1
ATOM 1976 N N . GLY B 1 68 ? 4.004 -20.375 -6.855 1 98.62 68 GLY B N 1
ATOM 1977 C CA . GLY B 1 68 ? 5.285 -19.75 -7.137 1 98.62 68 GLY B CA 1
ATOM 1978 C C . GLY B 1 68 ? 5.164 -18.281 -7.496 1 98.62 68 GLY B C 1
ATOM 1979 O O . GLY B 1 68 ? 4.207 -17.875 -8.156 1 98.62 68 GLY B O 1
ATOM 1980 N N . CYS B 1 69 ? 6.184 -17.484 -7.113 1 98.06 69 CYS B N 1
ATOM 1981 C CA . CYS B 1 69 ? 6.172 -16.047 -7.379 1 98.06 69 CYS B CA 1
ATOM 1982 C C . CYS B 1 69 ? 7.578 -15.539 -7.656 1 98.06 69 CYS B C 1
ATOM 1984 O O . CYS B 1 69 ? 8.562 -16.109 -7.18 1 98.06 69 CYS B O 1
ATOM 1986 N N . ASP B 1 70 ? 7.656 -14.492 -8.391 1 97.25 70 ASP B N 1
ATOM 1987 C CA . ASP B 1 70 ? 8.898 -13.781 -8.672 1 97.25 70 ASP B CA 1
ATOM 1988 C C . ASP B 1 70 ? 8.633 -12.312 -8.969 1 97.25 70 ASP B C 1
ATOM 1990 O O . ASP B 1 70 ? 7.629 -11.969 -9.594 1 97.25 70 ASP B O 1
ATOM 1994 N N . THR B 1 71 ? 9.492 -11.453 -8.5 1 97.62 71 THR B N 1
ATOM 1995 C CA . THR B 1 71 ? 9.328 -10.008 -8.664 1 97.62 71 THR B CA 1
ATOM 1996 C C . THR B 1 71 ? 10.602 -9.383 -9.219 1 97.62 71 THR B C 1
ATOM 1998 O O . THR B 1 71 ? 11.703 -9.703 -8.758 1 97.62 71 THR B O 1
ATOM 2001 N N . VAL B 1 72 ? 10.453 -8.523 -10.172 1 97.56 72 VAL B N 1
ATOM 2002 C CA . VAL B 1 72 ? 11.609 -7.785 -10.688 1 97.56 72 VAL B CA 1
ATOM 2003 C C . VAL B 1 72 ? 11.266 -6.301 -10.797 1 97.56 72 VAL B C 1
ATOM 2005 O O . VAL B 1 72 ? 10.094 -5.938 -10.953 1 97.56 72 VAL B O 1
ATOM 2008 N N . VAL B 1 73 ? 12.234 -5.469 -10.68 1 98.69 73 VAL B N 1
ATOM 2009 C CA . VAL B 1 73 ? 12.148 -4.039 -10.945 1 98.69 73 VAL B CA 1
ATOM 2010 C C . VAL B 1 73 ? 12.742 -3.732 -12.32 1 98.69 73 VAL B C 1
ATOM 2012 O O . VAL B 1 73 ? 13.805 -4.25 -12.672 1 98.69 73 VAL B O 1
ATOM 2015 N N . TYR B 1 74 ? 12 -3.045 -13.141 1 98.75 74 TYR B N 1
ATOM 2016 C CA . TYR B 1 74 ? 12.406 -2.709 -14.5 1 98.75 74 TYR B CA 1
ATOM 2017 C C . TYR B 1 74 ? 12.484 -1.198 -14.688 1 98.75 74 TYR B C 1
ATOM 2019 O O . TYR B 1 74 ? 11.539 -0.474 -14.375 1 98.75 74 TYR B O 1
ATOM 2027 N N . PHE B 1 75 ? 13.602 -0.711 -15.227 1 98.56 75 PHE B N 1
ATOM 2028 C CA . PHE B 1 75 ? 13.812 0.716 -15.43 1 98.56 75 PHE B CA 1
ATOM 2029 C C . PHE B 1 75 ? 14.703 0.961 -16.641 1 98.56 75 PHE B C 1
ATOM 2031 O O . PHE B 1 75 ? 15.805 0.413 -16.734 1 98.56 75 PHE B O 1
ATOM 2038 N N . LYS B 1 76 ? 14.211 1.674 -17.594 1 96.81 76 LYS B N 1
ATOM 2039 C CA . LYS B 1 76 ? 14.945 2.115 -18.781 1 96.81 76 LYS B CA 1
ATOM 2040 C C . LYS B 1 76 ? 15.617 0.938 -19.484 1 96.81 76 LYS B C 1
ATOM 2042 O O . LYS B 1 76 ? 16.812 0.984 -19.766 1 96.81 76 LYS B O 1
ATOM 2047 N N . GLY B 1 77 ? 14.883 -0.098 -19.625 1 95.81 77 GLY B N 1
ATOM 2048 C CA . GLY B 1 77 ? 15.328 -1.208 -20.453 1 95.81 77 GLY B CA 1
ATOM 2049 C C . GLY B 1 77 ? 16.094 -2.256 -19.688 1 95.81 77 GLY B C 1
ATOM 2050 O O . GLY B 1 77 ? 16.562 -3.242 -20.25 1 95.81 77 GLY B O 1
ATOM 2051 N N . GLU B 1 78 ? 16.156 -2.102 -18.391 1 96 78 GLU B N 1
ATOM 2052 C CA . GLU B 1 78 ? 16.969 -3.023 -17.594 1 96 78 GLU B CA 1
ATOM 2053 C C . GLU B 1 78 ? 16.172 -3.576 -16.406 1 96 78 GLU B C 1
ATOM 2055 O O . GLU B 1 78 ? 15.391 -2.854 -15.789 1 96 78 GLU B O 1
ATOM 2060 N N . VAL B 1 79 ? 16.438 -4.859 -16.125 1 97.19 79 VAL B N 1
ATOM 2061 C CA . VAL B 1 79 ? 15.938 -5.461 -14.898 1 97.19 79 VAL B CA 1
ATOM 2062 C C . VAL B 1 79 ? 16.922 -5.184 -13.758 1 97.19 79 VAL B C 1
ATOM 2064 O O . VAL B 1 79 ? 18.109 -5.5 -13.867 1 97.19 79 VAL B O 1
ATOM 2067 N N . LEU B 1 80 ? 16.422 -4.578 -12.734 1 97.44 80 LEU B N 1
ATOM 2068 C CA . LEU B 1 80 ? 17.25 -4.285 -11.57 1 97.44 80 LEU B CA 1
ATOM 2069 C C . LEU B 1 80 ? 17.156 -5.402 -10.531 1 97.44 80 LEU B C 1
ATOM 2071 O O . LEU B 1 80 ? 16.078 -5.672 -10.008 1 97.44 80 LEU B O 1
ATOM 2075 N N . GLY B 1 81 ? 18.188 -6.082 -10.25 1 93.12 81 GLY B N 1
ATOM 2076 C CA . GLY B 1 81 ? 18.219 -7.09 -9.203 1 93.12 81 GLY B CA 1
ATOM 2077 C C . GLY B 1 81 ? 18.562 -6.523 -7.84 1 93.12 81 GLY B C 1
ATOM 2078 O O . GLY B 1 81 ? 18.188 -5.387 -7.523 1 93.12 81 GLY B O 1
ATOM 2079 N N . LYS B 1 82 ? 19.094 -7.379 -7.027 1 94.69 82 LYS B N 1
ATOM 2080 C CA . LYS B 1 82 ? 19.578 -6.949 -5.723 1 94.69 82 LYS B CA 1
ATOM 2081 C C . LYS B 1 82 ? 20.969 -6.32 -5.836 1 94.69 82 LYS B C 1
ATOM 2083 O O . LYS B 1 82 ? 21.859 -6.879 -6.484 1 94.69 82 LYS B O 1
ATOM 2088 N N . PRO B 1 83 ? 21.094 -5.113 -5.262 1 97.81 83 PRO B N 1
ATOM 2089 C CA . PRO B 1 83 ? 22.438 -4.531 -5.324 1 97.81 83 PRO B CA 1
ATOM 2090 C C . PRO B 1 83 ? 23.484 -5.375 -4.598 1 97.81 83 PRO B C 1
ATOM 2092 O O . PRO B 1 83 ? 23.188 -5.961 -3.555 1 97.81 83 PRO B O 1
ATOM 2095 N N . LYS B 1 84 ? 24.672 -5.41 -5.074 1 96.19 84 LYS B N 1
ATOM 2096 C CA . LYS B 1 84 ? 25.734 -6.219 -4.488 1 96.19 84 LYS B CA 1
ATOM 2097 C C . LYS B 1 84 ? 26.375 -5.508 -3.295 1 96.19 84 LYS B C 1
ATOM 2099 O O . LYS B 1 84 ? 27.047 -6.137 -2.479 1 96.19 84 LYS B O 1
ATOM 2104 N N . ASP B 1 85 ? 26.266 -4.148 -3.326 1 97.06 85 ASP B N 1
ATOM 2105 C CA . ASP B 1 85 ? 26.828 -3.342 -2.25 1 97.06 85 ASP B CA 1
ATOM 2106 C C . ASP B 1 85 ? 26.156 -1.974 -2.174 1 97.06 85 ASP B C 1
ATOM 2108 O O . ASP B 1 85 ? 25.188 -1.713 -2.887 1 97.06 85 ASP B O 1
ATOM 2112 N N . SER B 1 86 ? 26.688 -1.21 -1.229 1 97.88 86 SER B N 1
ATOM 2113 C CA . SER B 1 86 ? 26.109 0.106 -0.986 1 97.88 86 SER B CA 1
ATOM 2114 C C . SER B 1 86 ? 26.266 1.014 -2.201 1 97.88 86 SER B C 1
ATOM 2116 O O . SER B 1 86 ? 25.406 1.852 -2.473 1 97.88 86 SER B O 1
ATOM 2118 N N . TYR B 1 87 ? 27.312 0.859 -2.916 1 98.19 87 TYR B N 1
ATOM 2119 C CA . TYR B 1 87 ? 27.562 1.683 -4.094 1 98.19 87 TYR B CA 1
ATOM 2120 C C . TYR B 1 87 ? 26.531 1.402 -5.18 1 98.19 87 TYR B C 1
ATOM 2122 O O . TYR B 1 87 ? 25.969 2.33 -5.766 1 98.19 87 TYR B O 1
ATOM 2130 N N . GLU B 1 88 ? 26.328 0.177 -5.43 1 98.25 88 GLU B N 1
ATOM 2131 C CA . GLU B 1 88 ? 25.328 -0.194 -6.422 1 98.25 88 GLU B CA 1
ATOM 2132 C C . GLU B 1 88 ? 23.922 0.24 -5.984 1 98.25 88 GLU B C 1
ATOM 2134 O O . GLU B 1 88 ? 23.109 0.652 -6.812 1 98.25 88 GLU B O 1
ATOM 2139 N N . ALA B 1 89 ? 23.672 0.1 -4.672 1 98.56 89 ALA B N 1
ATOM 2140 C CA . ALA B 1 89 ? 22.406 0.575 -4.145 1 98.56 89 ALA B CA 1
ATOM 2141 C C . ALA B 1 89 ? 22.219 2.066 -4.406 1 98.56 89 ALA B C 1
ATOM 2143 O O . ALA B 1 89 ? 21.141 2.5 -4.84 1 98.56 89 ALA B O 1
ATOM 2144 N N . PHE B 1 90 ? 23.281 2.84 -4.164 1 98.75 90 PHE B N 1
ATOM 2145 C CA . PHE B 1 90 ? 23.25 4.281 -4.391 1 98.75 90 PHE B CA 1
ATOM 2146 C C . PHE B 1 90 ? 22.953 4.594 -5.852 1 98.75 90 PHE B C 1
ATOM 2148 O O . PHE B 1 90 ? 22.125 5.453 -6.148 1 98.75 90 PHE B O 1
ATOM 2155 N N . LYS B 1 91 ? 23.578 3.898 -6.715 1 98.44 91 LYS B N 1
ATOM 2156 C CA . LYS B 1 91 ? 23.359 4.109 -8.141 1 98.44 91 LYS B CA 1
ATOM 2157 C C . LYS B 1 91 ? 21.922 3.797 -8.539 1 98.44 91 LYS B C 1
ATOM 2159 O O . LYS B 1 91 ? 21.281 4.57 -9.258 1 98.44 91 LYS B O 1
ATOM 2164 N N . MET B 1 92 ? 21.453 2.695 -8.062 1 98.62 92 MET B N 1
ATOM 2165 C CA . MET B 1 92 ? 20.078 2.303 -8.367 1 98.62 92 MET B CA 1
ATOM 2166 C C . MET B 1 92 ? 19.094 3.355 -7.879 1 98.62 92 MET B C 1
ATOM 2168 O O . MET B 1 92 ? 18.25 3.83 -8.648 1 98.62 92 MET B O 1
ATOM 2172 N N . LEU B 1 93 ? 19.203 3.717 -6.621 1 98.81 93 LEU B N 1
ATOM 2173 C CA . LEU B 1 93 ? 18.266 4.66 -6.016 1 98.81 93 LEU B CA 1
ATOM 2174 C C . LEU B 1 93 ? 18.375 6.031 -6.672 1 98.81 93 LEU B C 1
ATOM 2176 O O . LEU B 1 93 ? 17.375 6.715 -6.859 1 98.81 93 LEU B O 1
ATOM 2180 N N . SER B 1 94 ? 19.594 6.422 -7.02 1 98.75 94 SER B N 1
ATOM 2181 C CA . SER B 1 94 ? 19.797 7.684 -7.727 1 98.75 94 SER B CA 1
ATOM 2182 C C . SER B 1 94 ? 19.109 7.676 -9.086 1 98.75 94 SER B C 1
ATOM 2184 O O . SER B 1 94 ? 18.516 8.672 -9.492 1 98.75 94 SER B O 1
ATOM 2186 N N . ASN B 1 95 ? 19.203 6.582 -9.75 1 98.5 95 ASN B N 1
ATOM 2187 C CA . ASN B 1 95 ? 18.562 6.445 -11.055 1 98.5 95 ASN B CA 1
ATOM 2188 C C . ASN B 1 95 ? 17.047 6.48 -10.938 1 98.5 95 ASN B C 1
ATOM 2190 O O . ASN B 1 95 ? 16.375 7.051 -11.797 1 98.5 95 ASN B O 1
ATOM 2194 N N . LEU B 1 96 ? 16.516 5.898 -9.906 1 98.75 96 LEU B N 1
ATOM 2195 C CA . LEU B 1 96 ? 15.07 5.816 -9.711 1 98.75 96 LEU B CA 1
ATOM 2196 C C . LEU B 1 96 ? 14.508 7.137 -9.195 1 98.75 96 LEU B C 1
ATOM 2198 O O . LEU B 1 96 ? 13.312 7.406 -9.328 1 98.75 96 LEU B O 1
ATOM 2202 N N . SER B 1 97 ? 15.352 7.992 -8.641 1 98.75 97 SER B N 1
ATOM 2203 C CA . SER B 1 97 ? 14.977 9.281 -8.078 1 98.75 97 SER B CA 1
ATOM 2204 C C . SER B 1 97 ? 14.273 10.156 -9.117 1 98.75 97 SER B C 1
ATOM 2206 O O . SER B 1 97 ? 14.773 10.336 -10.227 1 98.75 97 SER B O 1
ATOM 2208 N N . ASN B 1 98 ? 13.117 10.648 -8.734 1 98.69 98 ASN B N 1
ATOM 2209 C CA . ASN B 1 98 ? 12.32 11.562 -9.547 1 98.69 98 ASN B CA 1
ATOM 2210 C C . ASN B 1 98 ? 11.898 10.922 -10.867 1 98.69 98 ASN B C 1
ATOM 2212 O O . ASN B 1 98 ? 11.688 11.617 -11.859 1 98.69 98 ASN B O 1
ATOM 2216 N N . ASN B 1 99 ? 11.836 9.633 -10.922 1 98.81 99 ASN B N 1
ATOM 2217 C CA . ASN B 1 99 ? 11.453 8.906 -12.125 1 98.81 99 ASN B CA 1
ATOM 2218 C C . ASN B 1 99 ? 10.383 7.852 -11.836 1 98.81 99 ASN B C 1
ATOM 2220 O O . ASN B 1 99 ? 10.062 7.594 -10.672 1 98.81 99 ASN B O 1
ATOM 2224 N N . ILE B 1 100 ? 9.758 7.371 -12.859 1 98.81 100 ILE B N 1
ATOM 2225 C CA . ILE B 1 100 ? 8.812 6.258 -12.797 1 98.81 100 ILE B CA 1
ATOM 2226 C C . ILE B 1 100 ? 9.508 4.965 -13.219 1 98.81 100 ILE B C 1
ATOM 2228 O O . ILE B 1 100 ? 10.266 4.953 -14.195 1 98.81 100 ILE B O 1
ATOM 2232 N N . HIS B 1 101 ? 9.406 3.947 -12.5 1 98.88 101 HIS B N 1
ATOM 2233 C CA . HIS B 1 101 ? 9.859 2.609 -12.867 1 98.88 101 HIS B CA 1
ATOM 2234 C C . HIS B 1 101 ? 8.742 1.587 -12.719 1 98.88 101 HIS B C 1
ATOM 2236 O O . HIS B 1 101 ? 7.672 1.901 -12.188 1 98.88 101 HIS B O 1
ATOM 2242 N N . GLU B 1 102 ? 8.992 0.401 -13.227 1 98.88 102 GLU B N 1
ATOM 2243 C CA . GLU B 1 102 ? 7.973 -0.641 -13.211 1 98.88 102 GLU B CA 1
ATOM 2244 C C . GLU B 1 102 ? 8.398 -1.815 -12.328 1 98.88 102 GLU B C 1
ATOM 2246 O O . GLU B 1 102 ? 9.57 -2.18 -12.297 1 98.88 102 GLU B O 1
ATOM 2251 N N . VAL B 1 103 ? 7.492 -2.336 -11.625 1 98.88 103 VAL B N 1
ATOM 2252 C CA . VAL B 1 103 ? 7.695 -3.561 -10.859 1 98.88 103 VAL B CA 1
ATOM 2253 C C . VAL B 1 103 ? 6.77 -4.656 -11.375 1 98.88 103 VAL B C 1
ATOM 2255 O O . VAL B 1 103 ? 5.551 -4.477 -11.422 1 98.88 103 VAL B O 1
ATOM 2258 N N . TYR B 1 104 ? 7.344 -5.762 -11.789 1 98.69 104 TYR B N 1
ATOM 2259 C CA . TYR B 1 104 ? 6.598 -6.914 -12.281 1 98.69 104 TYR B CA 1
ATOM 2260 C C . TYR B 1 104 ? 6.645 -8.062 -11.281 1 98.69 104 TYR B C 1
ATOM 2262 O O . TYR B 1 104 ? 7.719 -8.438 -10.812 1 98.69 104 TYR B O 1
ATOM 2270 N N . THR B 1 105 ? 5.516 -8.562 -10.984 1 98.62 105 THR B N 1
ATOM 2271 C CA . THR B 1 105 ? 5.438 -9.781 -10.18 1 98.62 105 THR B CA 1
ATOM 2272 C C . THR B 1 105 ? 4.672 -10.867 -10.922 1 98.62 105 THR B C 1
ATOM 2274 O O . THR B 1 105 ? 3.527 -10.664 -11.328 1 98.62 105 THR B O 1
ATOM 2277 N N . GLY B 1 106 ? 5.34 -11.953 -11.156 1 98.69 106 GLY B N 1
ATOM 2278 C CA . GLY B 1 106 ? 4.703 -13.133 -11.727 1 98.69 106 GLY B CA 1
ATOM 2279 C C . GLY B 1 106 ? 4.184 -14.094 -10.672 1 98.69 106 GLY B C 1
ATOM 2280 O O . GLY B 1 106 ? 4.766 -14.211 -9.594 1 98.69 106 GLY B O 1
ATOM 2281 N N . ILE B 1 107 ? 3.096 -14.766 -11 1 98.81 107 ILE B N 1
ATOM 2282 C CA . ILE B 1 107 ? 2.496 -15.789 -10.156 1 98.81 107 ILE B CA 1
ATOM 2283 C C . ILE B 1 107 ? 2.238 -17.047 -10.984 1 98.81 107 ILE B C 1
ATOM 2285 O O . ILE B 1 107 ? 1.8 -16.969 -12.133 1 98.81 107 ILE B O 1
ATOM 2289 N N . ALA B 1 108 ? 2.553 -18.109 -10.391 1 98.81 108 ALA B N 1
ATOM 2290 C CA . ALA B 1 108 ? 2.16 -19.406 -10.938 1 98.81 108 ALA B CA 1
ATOM 2291 C C . ALA B 1 108 ? 1.415 -20.234 -9.898 1 98.81 108 ALA B C 1
ATOM 2293 O O . ALA B 1 108 ? 1.835 -20.312 -8.742 1 98.81 108 ALA B O 1
ATOM 2294 N N . VAL B 1 109 ? 0.294 -20.797 -10.258 1 98.75 109 VAL B N 1
ATOM 2295 C CA . VAL B 1 109 ? -0.435 -21.75 -9.43 1 98.75 109 VAL B CA 1
ATOM 2296 C C . VAL B 1 109 ? -0.544 -23.094 -10.156 1 98.75 109 VAL B C 1
ATOM 2298 O O . VAL B 1 109 ? -1.004 -23.156 -11.297 1 98.75 109 VAL B O 1
ATOM 2301 N N . ILE B 1 110 ? -0.062 -24.078 -9.531 1 98.38 110 ILE B N 1
ATOM 2302 C CA . ILE B 1 110 ? -0.149 -25.422 -10.07 1 98.38 110 ILE B CA 1
ATOM 2303 C C . ILE B 1 110 ? -1.114 -26.25 -9.234 1 98.38 110 ILE B C 1
ATOM 2305 O O . ILE B 1 110 ? -0.962 -26.344 -8.016 1 98.38 110 ILE B O 1
ATOM 2309 N N . ASN B 1 111 ? -2.111 -26.75 -9.812 1 97.94 111 ASN B N 1
ATOM 2310 C CA . ASN B 1 111 ? -2.953 -27.781 -9.195 1 97.94 111 ASN B CA 1
ATOM 2311 C C . ASN B 1 111 ? -2.42 -29.188 -9.461 1 97.94 111 ASN B C 1
ATOM 2313 O O . ASN B 1 111 ? -2.516 -29.688 -10.578 1 97.94 111 ASN B O 1
ATOM 2317 N N . THR B 1 112 ? -1.901 -29.844 -8.469 1 96.88 112 THR B N 1
ATOM 2318 C CA . THR B 1 112 ? -1.212 -31.109 -8.664 1 96.88 112 THR B CA 1
ATOM 2319 C C . THR B 1 112 ? -2.209 -32.219 -8.961 1 96.88 112 THR B C 1
ATOM 2321 O O . THR B 1 112 ? -1.83 -33.281 -9.453 1 96.88 112 THR B O 1
ATOM 2324 N N . GLU B 1 113 ? -3.465 -31.984 -8.648 1 95.5 113 GLU B N 1
ATOM 2325 C CA . GLU B 1 113 ? -4.504 -32.969 -8.93 1 95.5 113 GLU B CA 1
ATOM 2326 C C . GLU B 1 113 ? -4.906 -32.938 -10.406 1 95.5 113 GLU B C 1
ATOM 2328 O O . GLU B 1 113 ? -4.906 -33.969 -11.078 1 95.5 113 GLU B O 1
ATOM 2333 N N . THR B 1 114 ? -5.23 -31.844 -10.898 1 96.06 114 THR B N 1
ATOM 2334 C CA . THR B 1 114 ? -5.699 -31.703 -12.273 1 96.06 114 THR B CA 1
ATOM 2335 C C . THR B 1 114 ? -4.52 -31.531 -13.227 1 96.06 114 THR B C 1
ATOM 2337 O O . THR B 1 114 ? -4.676 -31.641 -14.445 1 96.06 114 THR B O 1
ATOM 2340 N N . LYS B 1 115 ? -3.365 -31.141 -12.742 1 95.5 115 LYS B N 1
ATOM 2341 C CA . LYS B 1 115 ? -2.131 -30.891 -13.484 1 95.5 115 LYS B CA 1
ATOM 2342 C C . LYS B 1 115 ? -2.223 -29.609 -14.297 1 95.5 115 LYS B C 1
ATOM 2344 O O . LYS B 1 115 ? -1.411 -29.359 -15.195 1 95.5 115 LYS B O 1
ATOM 2349 N N . VAL B 1 116 ? -3.201 -28.797 -13.93 1 97.56 116 VAL B N 1
ATOM 2350 C CA . VAL B 1 116 ? -3.35 -27.516 -14.594 1 97.56 116 VAL B CA 1
ATOM 2351 C C . VAL B 1 116 ? -2.369 -26.5 -14 1 97.56 116 VAL B C 1
ATOM 2353 O O . VAL B 1 116 ? -2.184 -26.453 -12.781 1 97.56 116 VAL B O 1
ATOM 2356 N N . ILE B 1 117 ? -1.714 -25.75 -14.883 1 98.44 117 ILE B N 1
ATOM 2357 C CA . ILE B 1 117 ? -0.82 -24.656 -14.5 1 98.44 117 ILE B CA 1
ATOM 2358 C C . ILE B 1 117 ? -1.387 -23.328 -15 1 98.44 117 ILE B C 1
ATOM 2360 O O . ILE B 1 117 ? -1.678 -23.172 -16.188 1 98.44 117 ILE B O 1
ATOM 2364 N N . ASN B 1 118 ? -1.636 -22.406 -14.094 1 98.69 118 ASN B N 1
ATOM 2365 C CA . ASN B 1 118 ? -2.055 -21.047 -14.422 1 98.69 118 ASN B CA 1
ATOM 2366 C C . ASN B 1 118 ? -0.987 -20.016 -14.047 1 98.69 118 ASN B C 1
ATOM 2368 O O . ASN B 1 118 ? -0.469 -20.047 -12.93 1 98.69 118 ASN B O 1
ATOM 2372 N N . THR B 1 119 ? -0.581 -19.219 -14.992 1 98.81 119 THR B N 1
ATOM 2373 C CA . THR B 1 119 ? 0.406 -18.172 -14.75 1 98.81 119 THR B CA 1
ATOM 2374 C C . THR B 1 119 ? -0.16 -16.797 -15.109 1 98.81 119 THR B C 1
ATOM 2376 O O . THR B 1 119 ? -0.893 -16.656 -16.094 1 98.81 119 THR B O 1
ATOM 2379 N N . GLU B 1 120 ? 0.058 -15.828 -14.312 1 98.75 120 GLU B N 1
ATOM 2380 C CA . GLU B 1 120 ? -0.304 -14.43 -14.516 1 98.75 120 GLU B CA 1
ATOM 2381 C C . GLU B 1 120 ? 0.801 -13.492 -14.023 1 98.75 120 GLU B C 1
ATOM 2383 O O . GLU B 1 120 ? 1.74 -13.93 -13.359 1 98.75 120 GLU B O 1
ATOM 2388 N N . TYR B 1 121 ? 0.785 -12.297 -14.461 1 98.81 121 TYR B N 1
ATOM 2389 C CA . TYR B 1 121 ? 1.673 -11.289 -13.898 1 98.81 121 TYR B CA 1
ATOM 2390 C C . TYR B 1 121 ? 0.926 -9.984 -13.641 1 98.81 121 TYR B C 1
ATOM 2392 O O . TYR B 1 121 ? -0.168 -9.773 -14.172 1 98.81 121 TYR B O 1
ATOM 2400 N N . VAL B 1 122 ? 1.419 -9.18 -12.727 1 98.81 122 VAL B N 1
ATOM 2401 C CA . VAL B 1 122 ? 0.94 -7.836 -12.438 1 98.81 122 VAL B CA 1
ATOM 2402 C C . VAL B 1 122 ? 2.08 -6.832 -12.602 1 98.81 122 VAL B C 1
ATOM 2404 O O . VAL B 1 122 ? 3.201 -7.078 -12.148 1 98.81 122 VAL B O 1
ATOM 2407 N N . CYS B 1 123 ? 1.863 -5.789 -13.312 1 98.88 123 CYS B N 1
ATOM 2408 C CA . CYS B 1 123 ? 2.805 -4.684 -13.445 1 98.88 123 CYS B CA 1
ATOM 2409 C C . CYS B 1 123 ? 2.316 -3.461 -12.68 1 98.88 123 CYS B C 1
ATOM 2411 O O . CYS B 1 123 ? 1.163 -3.051 -12.82 1 98.88 123 CYS B O 1
ATOM 2413 N N . THR B 1 124 ? 3.105 -2.93 -11.82 1 98.88 124 THR B N 1
ATOM 2414 C CA . THR B 1 124 ? 2.814 -1.71 -11.078 1 98.88 124 THR B CA 1
ATOM 2415 C C . THR B 1 124 ? 3.84 -0.625 -11.391 1 98.88 124 THR B C 1
ATOM 2417 O O . THR B 1 124 ? 5.047 -0.881 -11.383 1 98.88 124 THR B O 1
ATOM 2420 N N . LYS B 1 125 ? 3.404 0.534 -11.727 1 98.94 125 LYS B N 1
ATOM 2421 C CA . LYS B 1 125 ? 4.277 1.689 -11.922 1 98.94 125 LYS B CA 1
ATOM 2422 C C . LYS B 1 125 ? 4.457 2.467 -10.617 1 98.94 125 LYS B C 1
ATOM 2424 O O . LYS B 1 125 ? 3.48 2.771 -9.93 1 98.94 125 LYS B O 1
ATOM 2429 N N . VAL B 1 126 ? 5.664 2.783 -10.297 1 98.94 126 VAL B N 1
ATOM 2430 C CA . VAL B 1 126 ? 5.996 3.484 -9.062 1 98.94 126 VAL B CA 1
ATOM 2431 C C . VAL B 1 126 ? 6.754 4.773 -9.383 1 98.94 126 VAL B C 1
ATOM 2433 O O . VAL B 1 126 ? 7.719 4.754 -10.148 1 98.94 126 VAL B O 1
ATOM 2436 N N . LYS B 1 127 ? 6.332 5.852 -8.844 1 98.94 12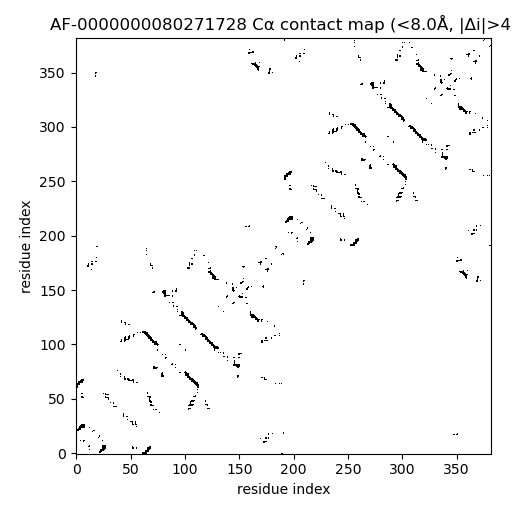7 LYS B N 1
ATOM 2437 C CA . LYS B 1 127 ? 7.008 7.141 -8.992 1 98.94 127 LYS B CA 1
ATOM 2438 C C . LYS B 1 127 ? 7.703 7.547 -7.695 1 98.94 127 LYS B C 1
ATOM 2440 O O . LYS B 1 127 ? 7.059 7.664 -6.652 1 98.94 127 LYS B O 1
ATOM 2445 N N . PHE B 1 128 ? 8.961 7.777 -7.793 1 98.88 128 PHE B N 1
ATOM 2446 C CA . PHE B 1 128 ? 9.703 8.289 -6.645 1 98.88 128 PHE B CA 1
ATOM 2447 C C . PHE B 1 128 ? 9.742 9.812 -6.66 1 98.88 128 PHE B C 1
ATOM 2449 O O . PHE B 1 128 ? 9.805 10.422 -7.727 1 98.88 128 PHE B O 1
ATOM 2456 N N . SER B 1 129 ? 9.719 10.391 -5.496 1 98.81 129 SER B N 1
ATOM 2457 C CA . SER B 1 129 ? 10.102 11.797 -5.348 1 98.81 129 SER B CA 1
ATOM 2458 C C . SER B 1 129 ? 11.57 12.008 -5.695 1 98.81 129 SER B C 1
ATOM 2460 O O . SER B 1 129 ? 12.32 11.047 -5.84 1 98.81 129 SER B O 1
ATOM 2462 N N . LYS B 1 130 ? 11.914 13.289 -5.949 1 98.69 130 LYS B N 1
ATOM 2463 C CA . LYS B 1 130 ? 13.336 13.602 -6.055 1 98.69 130 LYS B CA 1
ATOM 2464 C C . LYS B 1 130 ? 14.047 13.375 -4.727 1 98.69 130 LYS B C 1
ATO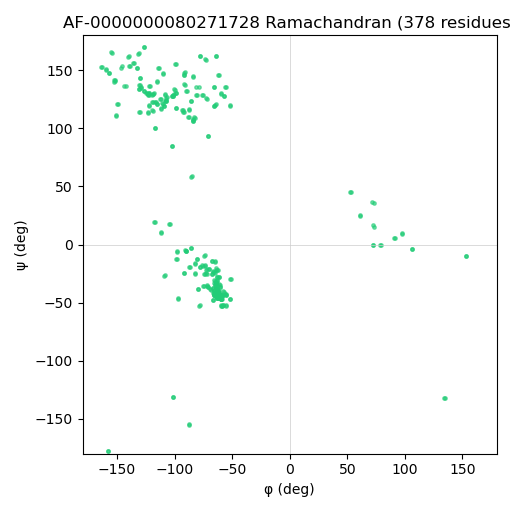M 2466 O O . LYS B 1 130 ? 13.656 13.938 -3.701 1 98.69 130 LYS B O 1
ATOM 2471 N N . LEU B 1 131 ? 15.008 12.508 -4.758 1 98.44 131 LEU B N 1
ATOM 2472 C CA . LEU B 1 131 ? 15.719 12.148 -3.537 1 98.44 131 LEU B CA 1
ATOM 2473 C C . LEU B 1 131 ? 17.047 12.883 -3.449 1 98.44 131 LEU B C 1
ATOM 2475 O O . LEU B 1 131 ? 17.781 12.969 -4.438 1 98.44 131 LEU B O 1
ATOM 2479 N N . SER B 1 132 ? 17.344 13.422 -2.361 1 97.56 132 SER B N 1
ATOM 2480 C CA . SER B 1 132 ? 18.672 14 -2.137 1 97.56 132 SER B CA 1
ATOM 2481 C C . SER B 1 132 ? 19.703 12.914 -1.851 1 97.56 132 SER B C 1
ATOM 2483 O O . SER B 1 132 ? 19.344 11.789 -1.487 1 97.56 132 SER B O 1
ATOM 2485 N N . ILE B 1 133 ? 20.922 13.25 -1.981 1 98.06 133 ILE B N 1
ATOM 2486 C CA . ILE B 1 133 ? 22.016 12.352 -1.649 1 98.06 133 ILE B CA 1
ATOM 2487 C C . ILE B 1 133 ? 21.922 11.922 -0.187 1 98.06 133 ILE B C 1
ATOM 2489 O O . ILE B 1 133 ? 22.109 10.75 0.14 1 98.06 133 ILE B O 1
ATOM 2493 N N . LYS B 1 134 ? 21.578 12.828 0.648 1 96.88 134 LYS B N 1
ATOM 2494 C CA . LYS B 1 134 ? 21.453 12.562 2.078 1 96.88 134 LYS B CA 1
ATOM 2495 C C . LYS B 1 134 ? 20.359 11.539 2.354 1 96.88 134 LYS B C 1
ATOM 2497 O O . LYS B 1 134 ? 20.531 10.625 3.158 1 96.88 134 LYS B O 1
ATOM 2502 N N . GLN B 1 135 ? 19.234 11.672 1.763 1 97 135 GLN B N 1
ATOM 2503 C CA . GLN B 1 135 ? 18.125 10.742 1.925 1 97 135 GLN B CA 1
ATOM 2504 C C . GLN B 1 135 ? 18.516 9.336 1.489 1 97 135 GLN B C 1
ATOM 2506 O O . GLN B 1 135 ? 18.234 8.359 2.189 1 97 135 GLN B O 1
ATOM 2511 N N . ILE B 1 136 ? 19.141 9.258 0.32 1 98.44 136 ILE B N 1
ATOM 2512 C CA . ILE B 1 136 ? 19.562 7.969 -0.221 1 98.44 136 ILE B CA 1
ATOM 2513 C C . ILE B 1 136 ? 20.562 7.316 0.726 1 98.44 136 ILE B C 1
ATOM 2515 O O . ILE B 1 136 ? 20.438 6.137 1.067 1 98.44 136 ILE B O 1
ATOM 2519 N N . ASN B 1 137 ? 21.531 8.094 1.191 1 98.19 137 ASN B N 1
ATOM 2520 C CA . ASN B 1 137 ? 22.562 7.551 2.064 1 98.19 137 ASN B CA 1
ATOM 2521 C C . ASN B 1 137 ? 21.984 7.094 3.4 1 98.19 137 ASN B C 1
ATOM 2523 O O . ASN B 1 137 ? 22.359 6.043 3.92 1 98.19 137 ASN B O 1
ATOM 2527 N N . LYS B 1 138 ? 21.125 7.855 3.916 1 97.06 138 LYS B N 1
ATOM 2528 C CA . LYS B 1 138 ? 20.469 7.465 5.164 1 97.06 138 LYS B CA 1
ATOM 2529 C C . LYS B 1 138 ? 19.734 6.137 5.008 1 97.06 138 LYS B C 1
ATOM 2531 O O . LYS B 1 138 ? 19.781 5.293 5.906 1 97.06 138 LYS B O 1
ATOM 2536 N N . TYR B 1 139 ? 19.062 5.996 3.93 1 97.94 139 TYR B N 1
ATOM 2537 C CA . TYR B 1 139 ? 18.344 4.762 3.672 1 97.94 139 TYR B CA 1
ATOM 2538 C C . TYR B 1 139 ? 19.297 3.582 3.52 1 97.94 139 TYR B C 1
ATOM 2540 O O . TYR B 1 139 ? 19.062 2.512 4.086 1 97.94 139 TYR B O 1
ATOM 2548 N N . ILE B 1 140 ? 20.359 3.764 2.824 1 98.25 140 ILE B N 1
ATOM 2549 C CA . ILE B 1 140 ? 21.328 2.711 2.592 1 98.25 140 ILE B CA 1
ATOM 2550 C C . ILE B 1 140 ? 21.953 2.279 3.92 1 98.25 140 ILE B C 1
ATOM 2552 O O . ILE B 1 140 ? 22.234 1.097 4.125 1 98.25 140 ILE B O 1
ATOM 2556 N N . GLU B 1 141 ? 22.047 3.203 4.832 1 97.44 141 GLU B N 1
ATOM 2557 C CA . GLU B 1 141 ? 22.625 2.93 6.148 1 97.44 141 GLU B CA 1
ATOM 2558 C C . GLU B 1 141 ? 21.766 1.943 6.934 1 97.44 141 GLU B C 1
ATOM 2560 O O . GLU B 1 141 ? 22.25 1.264 7.836 1 97.44 141 GLU B O 1
ATOM 2565 N N . THR B 1 142 ? 20.531 1.851 6.633 1 96.5 142 THR B N 1
ATOM 2566 C CA . THR B 1 142 ? 19.656 0.912 7.316 1 96.5 142 THR B CA 1
ATOM 2567 C C . THR B 1 142 ? 19.953 -0.521 6.883 1 96.5 142 THR B C 1
ATOM 2569 O O . THR B 1 142 ? 19.5 -1.474 7.523 1 96.5 142 THR B O 1
ATOM 2572 N N . LYS B 1 143 ? 20.578 -0.744 5.711 1 97 143 LYS B N 1
ATOM 2573 C CA . LYS B 1 143 ? 20.953 -2.021 5.105 1 97 143 LYS B CA 1
ATOM 2574 C C . LYS B 1 143 ? 19.734 -2.678 4.445 1 97 143 LYS B C 1
ATOM 2576 O O . LYS B 1 143 ? 19.859 -3.725 3.807 1 97 143 LYS B O 1
ATOM 2581 N N . GLU B 1 144 ? 18.594 -2.055 4.512 1 95.69 144 GLU B N 1
ATOM 2582 C CA . GLU B 1 144 ? 17.359 -2.586 3.92 1 95.69 144 GLU B CA 1
ATOM 2583 C C . GLU B 1 144 ? 17.516 -2.756 2.41 1 95.69 144 GLU B C 1
ATOM 2585 O O . GLU B 1 144 ? 17.031 -3.734 1.841 1 95.69 144 GLU B O 1
ATOM 2590 N N . PRO B 1 145 ? 18.188 -1.914 1.705 1 96.25 145 PRO B N 1
ATOM 2591 C CA . PRO B 1 145 ? 18.281 -1.993 0.245 1 96.25 145 PRO B CA 1
ATOM 2592 C C . PRO B 1 145 ? 19.016 -3.244 -0.228 1 96.25 145 PRO B C 1
ATOM 2594 O O . PRO B 1 145 ? 18.781 -3.73 -1.335 1 96.25 145 PRO B O 1
ATOM 2597 N N . LEU B 1 146 ? 19.969 -3.789 0.485 1 94.12 146 LEU B N 1
ATOM 2598 C CA . LEU B 1 146 ? 20.891 -4.828 0.042 1 94.12 146 LEU B CA 1
ATOM 2599 C C . LEU B 1 146 ? 20.156 -6.141 -0.202 1 94.12 146 LEU B C 1
ATOM 2601 O O . LEU B 1 146 ? 20.594 -6.961 -1.015 1 94.12 146 LEU B O 1
ATOM 2605 N N . GLY B 1 147 ? 19.062 -6.402 0.144 1 89.62 147 GLY B N 1
ATOM 2606 C CA . GLY B 1 147 ? 18.328 -7.641 -0.061 1 89.62 147 GLY B CA 1
ATOM 2607 C C . GLY B 1 147 ? 17.078 -7.457 -0.899 1 89.62 147 GLY B C 1
ATOM 2608 O O . GLY B 1 147 ? 16.266 -8.375 -1.024 1 89.62 147 GLY B O 1
ATOM 2609 N N . MET B 1 148 ? 17.094 -6.309 -1.627 1 94.31 148 MET B N 1
ATOM 2610 C CA . MET B 1 148 ? 15.859 -5.992 -2.33 1 94.31 148 MET B CA 1
ATOM 2611 C C . MET B 1 148 ? 16.141 -5.641 -3.789 1 94.31 148 MET B C 1
ATOM 2613 O O . MET B 1 148 ? 17.047 -4.867 -4.082 1 94.31 148 MET B O 1
ATOM 2617 N N . ALA B 1 149 ? 15.336 -6.227 -4.672 1 94.56 149 ALA B N 1
ATOM 2618 C CA . ALA B 1 149 ? 15.406 -5.82 -6.074 1 94.56 149 ALA B CA 1
ATOM 2619 C C . ALA B 1 149 ? 15.18 -4.316 -6.219 1 94.56 149 ALA B C 1
ATOM 2621 O O . ALA B 1 149 ? 14.289 -3.754 -5.578 1 94.56 149 ALA B O 1
ATOM 2622 N N . GLY B 1 150 ? 16 -3.648 -7.051 1 97.5 150 GLY B N 1
ATOM 2623 C CA . GLY B 1 150 ? 15.875 -2.213 -7.246 1 97.5 150 GLY B CA 1
ATOM 2624 C C . GLY B 1 150 ? 16.344 -1.404 -6.051 1 97.5 150 GLY B C 1
ATOM 2625 O O . GLY B 1 150 ? 16.219 -0.179 -6.031 1 97.5 150 GLY B O 1
ATOM 2626 N N . ALA B 1 151 ? 16.797 -2.121 -4.992 1 98.12 151 ALA B N 1
ATOM 2627 C CA . ALA B 1 151 ? 17.391 -1.533 -3.801 1 98.12 151 ALA B CA 1
ATOM 2628 C C . ALA B 1 151 ? 16.344 -0.827 -2.943 1 98.12 151 ALA B C 1
ATOM 2630 O O . ALA B 1 151 ? 16.625 0.218 -2.35 1 98.12 151 ALA B O 1
ATOM 2631 N N . TYR B 1 152 ? 15.164 -1.366 -2.869 1 98.5 152 TYR B N 1
ATOM 2632 C CA . TYR B 1 152 ? 14.234 -0.698 -1.965 1 98.5 152 TYR B CA 1
ATOM 2633 C C . TYR B 1 152 ? 13.102 -1.629 -1.565 1 98.5 152 TYR B C 1
ATOM 2635 O O . TYR B 1 152 ? 12.789 -2.586 -2.281 1 98.5 152 TYR B O 1
ATOM 2643 N N . ALA B 1 153 ? 12.586 -1.432 -0.431 1 97.38 153 ALA B N 1
ATOM 2644 C CA . ALA B 1 153 ? 11.352 -2.027 0.067 1 97.38 153 ALA B CA 1
ATOM 2645 C C . ALA B 1 153 ? 10.258 -0.974 0.225 1 97.38 153 ALA B C 1
ATOM 2647 O O . ALA B 1 153 ? 10.367 -0.082 1.069 1 97.38 153 ALA B O 1
ATOM 2648 N N . ILE B 1 154 ? 9.188 -1.143 -0.536 1 97.75 154 ILE B N 1
ATOM 2649 C CA . ILE B 1 154 ? 8.156 -0.116 -0.572 1 97.75 154 ILE B CA 1
ATOM 2650 C C . ILE B 1 154 ? 7.48 -0.012 0.794 1 97.75 154 ILE B C 1
ATOM 2652 O O . ILE B 1 154 ? 7.027 1.064 1.189 1 97.75 154 ILE B O 1
ATOM 2656 N N . GLN B 1 155 ? 7.363 -1.127 1.516 1 95.44 155 GLN B N 1
ATOM 2657 C CA . GLN B 1 155 ? 6.699 -1.158 2.814 1 95.44 155 GLN B CA 1
ATOM 2658 C C . GLN B 1 155 ? 7.629 -0.664 3.918 1 95.44 155 GLN B C 1
ATOM 2660 O O . GLN B 1 155 ? 7.191 -0.425 5.047 1 95.44 155 GLN B O 1
ATOM 2665 N N . GLY B 1 156 ? 8.891 -0.525 3.652 1 95.25 156 GLY B N 1
ATOM 2666 C CA . GLY B 1 156 ? 9.883 -0.102 4.625 1 95.25 156 GLY B CA 1
ATOM 2667 C C . GLY B 1 156 ? 10.273 1.359 4.488 1 95.25 156 GLY B C 1
ATOM 2668 O O . GLY B 1 156 ? 9.398 2.23 4.414 1 95.25 156 GLY B O 1
ATOM 2669 N N . GLY B 1 157 ? 11.547 1.588 4.48 1 95.38 157 GLY B N 1
ATOM 2670 C CA . GLY B 1 157 ? 12.047 2.953 4.449 1 95.38 157 GLY B CA 1
ATOM 2671 C C . GLY B 1 157 ? 11.742 3.67 3.148 1 95.38 157 GLY B C 1
ATOM 2672 O O . GLY B 1 157 ? 11.609 4.895 3.127 1 95.38 157 GLY B O 1
ATOM 2673 N N . ALA B 1 158 ? 11.578 2.938 2.104 1 97.44 158 ALA B N 1
ATOM 2674 C CA . ALA B 1 158 ? 11.336 3.559 0.803 1 97.44 158 ALA B CA 1
ATOM 2675 C C . ALA B 1 158 ? 9.922 4.117 0.716 1 97.44 158 ALA B C 1
ATOM 2677 O O . ALA B 1 158 ? 9.578 4.805 -0.25 1 97.44 158 ALA B O 1
ATOM 2678 N N . SER B 1 159 ? 9.078 3.799 1.713 1 97.69 159 SER B N 1
ATOM 2679 C CA . SER B 1 159 ? 7.742 4.391 1.772 1 97.69 159 SER B CA 1
ATOM 2680 C C . SER B 1 159 ? 7.809 5.91 1.675 1 97.69 159 SER B C 1
ATOM 2682 O O . SER B 1 159 ? 6.891 6.543 1.144 1 97.69 159 SER B O 1
ATOM 2684 N N . LEU B 1 160 ? 8.859 6.523 2.131 1 97.88 160 LEU B N 1
ATOM 2685 C CA . LEU B 1 160 ? 9.031 7.969 2.129 1 97.88 160 LEU B CA 1
ATOM 2686 C C . LEU B 1 160 ? 9.367 8.477 0.729 1 97.88 160 LEU B C 1
ATOM 2688 O O . LEU B 1 160 ? 9.258 9.672 0.453 1 97.88 160 LEU B O 1
ATOM 2692 N N . PHE B 1 161 ? 9.797 7.574 -0.12 1 98.56 161 PHE B N 1
ATOM 2693 C CA . PHE B 1 161 ? 10.258 7.953 -1.452 1 98.56 161 PHE B CA 1
ATOM 2694 C C . PHE B 1 161 ? 9.109 7.891 -2.455 1 98.56 161 PHE B C 1
ATOM 2696 O O . PHE B 1 161 ? 9.18 8.508 -3.521 1 98.56 161 PHE B O 1
ATOM 2703 N N . VAL B 1 162 ? 8.094 7.098 -2.188 1 98.81 162 VAL B N 1
ATOM 2704 C CA . VAL B 1 162 ? 7.062 6.77 -3.168 1 98.81 162 VAL B CA 1
ATOM 2705 C C . VAL B 1 162 ? 6.023 7.887 -3.215 1 98.81 162 VAL B C 1
ATOM 2707 O O . VAL B 1 162 ? 5.195 8.008 -2.311 1 98.81 162 VAL B O 1
ATOM 2710 N N . LYS B 1 163 ? 6.016 8.594 -4.234 1 98.5 163 LYS B N 1
ATOM 2711 C CA . LYS B 1 163 ? 5.082 9.695 -4.441 1 98.5 163 LYS B CA 1
ATOM 2712 C C . LYS B 1 163 ? 3.719 9.18 -4.898 1 98.5 163 LYS B C 1
ATOM 2714 O O . LYS B 1 163 ? 2.68 9.68 -4.465 1 98.5 163 LYS B O 1
ATOM 2719 N N . GLU B 1 164 ? 3.779 8.18 -5.73 1 98.38 164 GLU B N 1
ATOM 2720 C CA . GLU B 1 164 ? 2.559 7.621 -6.301 1 98.38 164 GLU B CA 1
ATOM 2721 C C . GLU B 1 164 ? 2.812 6.242 -6.906 1 98.38 164 GLU B C 1
ATOM 2723 O O . GLU B 1 164 ? 3.943 5.922 -7.281 1 98.38 164 GLU B O 1
ATOM 2728 N N . LEU B 1 165 ? 1.813 5.504 -6.91 1 98.19 165 LEU B N 1
ATOM 2729 C CA . LEU B 1 165 ? 1.906 4.281 -7.695 1 98.19 165 LEU B CA 1
ATOM 2730 C C . LEU B 1 165 ? 0.606 4.02 -8.445 1 98.19 165 LEU B C 1
ATOM 2732 O O . LEU B 1 165 ? -0.44 4.57 -8.102 1 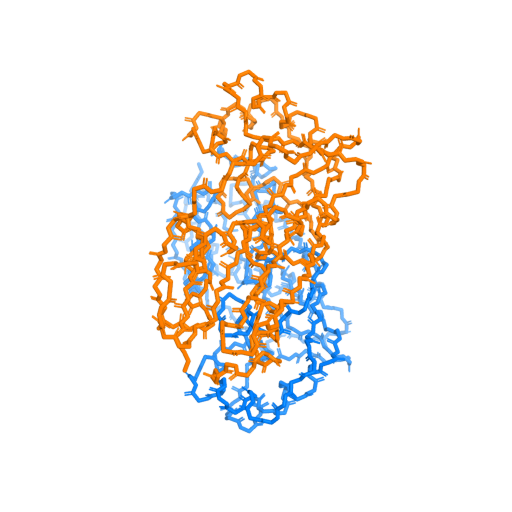98.19 165 LEU B O 1
ATOM 2736 N N . LYS B 1 166 ? 0.663 3.328 -9.539 1 98.81 166 LYS B N 1
ATOM 2737 C CA . LYS B 1 166 ? -0.456 2.838 -10.336 1 98.81 166 LYS B CA 1
ATOM 2738 C C . LYS B 1 166 ? -0.386 1.323 -10.508 1 98.81 166 LYS B C 1
ATOM 2740 O O . LYS B 1 166 ? 0.521 0.81 -11.172 1 98.81 166 LYS B O 1
ATOM 2745 N N . GLY B 1 167 ? -1.265 0.598 -9.984 1 98.69 167 GLY B N 1
ATOM 2746 C CA . GLY B 1 167 ? -1.285 -0.856 -9.984 1 98.69 167 GLY B CA 1
ATOM 2747 C C . GLY B 1 167 ? -1.609 -1.447 -8.625 1 98.69 167 GLY B C 1
ATOM 2748 O O . GLY B 1 167 ? -2.598 -1.064 -7.996 1 98.69 167 GLY B O 1
ATOM 2749 N N . CYS B 1 168 ? -0.795 -2.42 -8.234 1 98.69 168 CYS B N 1
ATOM 2750 C CA . CYS B 1 168 ? -1.055 -3.16 -7.008 1 98.69 168 CYS B CA 1
ATOM 2751 C C . CYS B 1 168 ? 0.093 -2.994 -6.02 1 98.69 168 CYS B C 1
ATOM 2753 O O . CYS B 1 168 ? 1.199 -3.484 -6.258 1 98.69 168 CYS B O 1
ATOM 2755 N N . TYR B 1 169 ? -0.163 -2.373 -4.891 1 98.75 169 TYR B N 1
ATOM 2756 C CA . TYR B 1 169 ? 0.826 -2.164 -3.84 1 98.75 169 TYR B CA 1
ATOM 2757 C C . TYR B 1 169 ? 1.441 -3.486 -3.398 1 98.75 169 TYR B C 1
ATOM 2759 O O . TYR B 1 169 ? 2.664 -3.602 -3.289 1 98.75 169 TYR B O 1
ATOM 2767 N N . TYR B 1 170 ? 0.651 -4.504 -3.215 1 98.56 170 TYR B N 1
ATOM 2768 C CA . TYR B 1 170 ? 1.119 -5.777 -2.682 1 98.56 170 TYR B CA 1
ATOM 2769 C C . TYR B 1 170 ? 1.959 -6.523 -3.711 1 98.56 170 TYR B C 1
ATOM 2771 O O . TYR B 1 170 ? 2.822 -7.328 -3.352 1 98.56 170 TYR B O 1
ATOM 2779 N N . SER B 1 171 ? 1.702 -6.219 -4.992 1 98.31 171 SER B N 1
ATOM 2780 C CA . SER B 1 171 ? 2.572 -6.785 -6.016 1 98.31 171 SER B CA 1
ATOM 2781 C C . SER B 1 171 ? 3.998 -6.262 -5.883 1 98.31 171 SER B C 1
ATOM 2783 O O . SER B 1 171 ? 4.957 -6.98 -6.164 1 98.31 171 SER B O 1
ATOM 2785 N N . VAL B 1 172 ? 4.133 -4.992 -5.484 1 98.62 172 VAL B N 1
ATOM 2786 C CA . VAL B 1 172 ? 5.449 -4.395 -5.293 1 98.62 172 VAL B CA 1
ATOM 2787 C C . VAL B 1 172 ? 6.113 -4.988 -4.055 1 98.62 172 VAL B C 1
ATOM 2789 O O . VAL B 1 172 ? 7.324 -5.223 -4.043 1 98.62 172 VAL B O 1
ATOM 2792 N N . VAL B 1 173 ? 5.262 -5.254 -3.033 1 97.88 173 VAL B N 1
ATOM 2793 C CA . VAL B 1 173 ? 5.789 -5.898 -1.834 1 97.88 173 VAL B CA 1
ATOM 2794 C C . VAL B 1 173 ? 6.289 -7.301 -2.178 1 97.88 173 VAL B C 1
ATOM 2796 O O . VAL B 1 173 ? 7.328 -7.734 -1.68 1 97.88 173 VAL B O 1
ATOM 2799 N N . GLY B 1 174 ? 5.461 -8 -3.064 1 97.31 174 GLY B N 1
ATOM 2800 C CA . GLY B 1 174 ? 6.012 -9.281 -3.479 1 97.31 174 GLY B CA 1
ATOM 2801 C C . GLY B 1 174 ? 4.949 -10.289 -3.855 1 97.31 174 GLY B C 1
ATOM 2802 O O . GLY B 1 174 ? 5.262 -11.375 -4.355 1 97.31 174 GLY B O 1
ATOM 2803 N N . LEU B 1 175 ? 3.73 -10.008 -3.592 1 98.5 175 LEU B N 1
ATOM 2804 C CA . LEU B 1 175 ? 2.654 -10.945 -3.9 1 98.5 175 LEU B CA 1
ATOM 2805 C C . LEU B 1 175 ? 1.353 -10.203 -4.18 1 98.5 175 LEU B C 1
ATOM 2807 O O . LEU B 1 175 ? 0.774 -9.594 -3.275 1 98.5 175 LEU B O 1
ATOM 2811 N N . PRO B 1 176 ? 0.859 -10.195 -5.402 1 98.56 176 PRO B N 1
ATOM 2812 C CA . PRO B 1 176 ? -0.435 -9.578 -5.695 1 98.56 176 PRO B CA 1
ATOM 2813 C C . PRO B 1 176 ? -1.611 -10.375 -5.141 1 98.56 176 PRO B C 1
ATOM 2815 O O . PRO B 1 176 ? -2.189 -11.203 -5.852 1 98.56 176 PRO B O 1
ATOM 2818 N N . VAL B 1 177 ? -2.049 -10.062 -4.008 1 98.5 177 VAL B N 1
ATOM 2819 C CA . VAL B 1 177 ? -2.959 -10.867 -3.203 1 98.5 177 VAL B CA 1
ATOM 2820 C C . VAL B 1 177 ? -4.312 -10.969 -3.902 1 98.5 177 VAL B C 1
ATOM 2822 O O . VAL B 1 177 ? -4.945 -12.031 -3.895 1 98.5 177 VAL B O 1
ATOM 2825 N N . ASN B 1 178 ? -4.832 -9.852 -4.449 1 98.69 178 ASN B N 1
ATOM 2826 C CA . ASN B 1 178 ? -6.105 -9.891 -5.164 1 98.69 178 ASN B CA 1
ATOM 2827 C C . ASN B 1 178 ? -6.062 -10.875 -6.328 1 98.69 178 ASN B C 1
ATOM 2829 O O . ASN B 1 178 ? -6.934 -11.734 -6.449 1 98.69 178 ASN B O 1
ATOM 2833 N N . LYS B 1 179 ? -5.031 -10.758 -7.223 1 98.69 179 LYS B N 1
ATOM 2834 C CA . LYS B 1 179 ? -4.891 -11.633 -8.375 1 98.69 179 LYS B CA 1
ATOM 2835 C C . LYS B 1 179 ? -4.766 -13.094 -7.945 1 98.69 179 LYS B C 1
ATOM 2837 O O . LYS B 1 179 ? -5.43 -13.969 -8.5 1 98.69 179 LYS B O 1
ATOM 2842 N N . LEU B 1 180 ? -3.943 -13.328 -6.973 1 98.75 180 LEU B N 1
ATOM 2843 C CA . LEU B 1 180 ? -3.732 -14.695 -6.496 1 98.75 180 LEU B CA 1
ATOM 2844 C C . LEU B 1 180 ? -5.023 -15.281 -5.938 1 98.75 180 LEU B C 1
ATOM 2846 O O . LEU B 1 180 ? -5.328 -16.453 -6.168 1 98.75 180 LEU B O 1
ATOM 2850 N N . TYR B 1 181 ? -5.766 -14.5 -5.164 1 98.44 181 TYR B N 1
ATOM 2851 C CA . TYR B 1 181 ? -7.031 -14.93 -4.578 1 98.44 181 TYR B CA 1
ATOM 2852 C C . TYR B 1 181 ? -7.961 -15.492 -5.648 1 98.44 181 TYR B C 1
ATOM 2854 O O . TYR B 1 181 ? -8.5 -16.594 -5.492 1 98.44 181 TYR B O 1
ATOM 2862 N N . TYR B 1 182 ? -8.102 -14.812 -6.734 1 97.75 182 TYR B N 1
ATOM 2863 C CA . TYR B 1 182 ? -9.008 -15.25 -7.793 1 97.75 182 TYR B CA 1
ATOM 2864 C C . TYR B 1 182 ? -8.43 -16.422 -8.562 1 97.75 182 TYR B C 1
ATOM 2866 O O . TYR B 1 182 ? -9.164 -17.328 -8.992 1 97.75 182 TYR B O 1
ATOM 2874 N N . MET B 1 183 ? -7.113 -16.453 -8.758 1 98.44 183 MET B N 1
ATOM 2875 C CA . MET B 1 183 ? -6.465 -17.594 -9.406 1 98.44 183 MET B CA 1
ATOM 2876 C C . MET B 1 183 ? -6.715 -18.875 -8.617 1 98.44 183 MET B C 1
ATOM 2878 O O . MET B 1 183 ? -7.02 -19.922 -9.195 1 98.44 183 MET B O 1
ATOM 2882 N N . LEU B 1 184 ? -6.57 -18.781 -7.309 1 98.06 184 LEU B N 1
ATOM 2883 C CA . LEU B 1 184 ? -6.766 -19.938 -6.457 1 98.06 184 LEU B CA 1
ATOM 2884 C C . LEU B 1 184 ? -8.211 -20.438 -6.535 1 98.06 184 LEU B C 1
ATOM 2886 O O . LEU B 1 184 ? -8.445 -21.641 -6.617 1 98.06 184 LEU B O 1
ATOM 2890 N N . ARG B 1 185 ? -9.109 -19.5 -6.508 1 95.56 185 ARG B N 1
ATOM 2891 C CA . ARG B 1 185 ? -10.516 -19.859 -6.629 1 95.56 185 ARG B CA 1
ATOM 2892 C C . ARG B 1 185 ? -10.789 -20.562 -7.953 1 95.56 185 ARG B C 1
ATOM 2894 O O . ARG B 1 185 ? -11.492 -21.578 -7.988 1 95.56 185 ARG B O 1
ATOM 2901 N N . GLU B 1 186 ? -10.242 -20.031 -8.992 1 95.44 186 GLU B N 1
ATOM 2902 C CA . GLU B 1 186 ? -10.414 -20.625 -10.32 1 95.44 186 GLU B CA 1
ATOM 2903 C C . GLU B 1 186 ? -9.812 -22.031 -10.391 1 95.44 186 GLU B C 1
ATOM 2905 O O . GLU B 1 186 ? -10.266 -22.859 -11.164 1 95.44 186 GLU B O 1
ATOM 2910 N N . MET B 1 187 ? -8.82 -22.25 -9.578 1 95 187 MET B N 1
ATOM 2911 C CA . MET B 1 187 ? -8.109 -23.531 -9.562 1 95 187 MET B CA 1
ATOM 2912 C C . MET B 1 187 ? -8.812 -24.531 -8.648 1 95 187 MET B C 1
ATOM 2914 O O . MET B 1 187 ? -8.328 -25.641 -8.469 1 95 187 MET B O 1
ATOM 2918 N N . GLY B 1 188 ? -9.875 -24.062 -8 1 91.88 188 GLY B N 1
ATOM 2919 C CA . GLY B 1 188 ? -10.688 -24.984 -7.223 1 91.88 188 GLY B CA 1
ATOM 2920 C C . GLY B 1 188 ? -10.336 -24.984 -5.746 1 91.88 188 GLY B C 1
ATOM 2921 O O . GLY B 1 188 ? -10.742 -25.891 -5.008 1 91.88 188 GLY B O 1
ATOM 2922 N N . VAL B 1 189 ? -9.531 -24.094 -5.344 1 93.75 189 VAL B N 1
ATOM 2923 C CA . VAL B 1 189 ? -9.195 -23.984 -3.93 1 93.75 189 VAL B CA 1
ATOM 2924 C C . VAL B 1 189 ? -10.359 -23.344 -3.17 1 93.75 189 VAL B C 1
ATOM 2926 O O . VAL B 1 189 ? -10.891 -22.312 -3.588 1 93.75 189 VAL B O 1
ATOM 2929 N N . ASN B 1 190 ? -10.812 -23.891 -2.146 1 88.12 190 ASN B N 1
ATOM 2930 C CA . ASN B 1 190 ? -11.883 -23.344 -1.311 1 88.12 190 ASN B CA 1
ATOM 2931 C C . ASN B 1 190 ? -11.344 -22.344 -0.299 1 88.12 190 ASN B C 1
ATOM 2933 O O . ASN B 1 190 ? -10.672 -22.719 0.663 1 88.12 190 ASN B O 1
ATOM 2937 N N . LEU B 1 191 ? -11.656 -21.172 -0.634 1 89.12 191 LEU B N 1
ATOM 2938 C CA . LEU B 1 191 ? -11.164 -20.094 0.216 1 89.12 191 LEU B CA 1
ATOM 2939 C C . LEU B 1 191 ? -12.289 -19.5 1.049 1 89.12 191 LEU B C 1
ATOM 2941 O O . LEU B 1 191 ? -13.453 -19.516 0.636 1 89.12 191 LEU B O 1
#

Solvent-accessible surface area (backbone atoms only — not comparable to full-atom values): 19978 Å² total; per-residue (Å²): 119,46,37,35,37,24,46,76,50,66,63,42,55,57,50,45,46,75,74,46,82,75,62,44,75,44,64,44,82,50,70,65,85,78,62,74,84,82,86,47,64,60,61,44,24,23,50,52,1,38,45,20,25,55,59,48,51,84,79,56,88,62,55,28,38,30,35,8,56,30,67,42,24,38,51,94,92,38,78,34,54,55,28,91,43,70,66,49,26,49,51,43,45,59,67,44,34,56,32,72,36,36,32,35,21,9,32,15,41,33,31,64,70,82,66,49,75,49,70,48,62,49,68,22,40,39,29,30,41,78,64,51,71,66,58,53,50,56,49,52,70,70,53,61,22,54,81,16,47,45,29,44,42,62,88,51,78,39,35,58,38,45,63,29,34,41,29,40,72,44,26,67,66,51,43,45,50,26,63,49,53,53,52,39,46,74,70,66,47,89,120,122,46,37,33,37,24,46,76,50,66,62,42,54,58,50,46,46,74,74,45,81,73,62,44,75,45,65,45,82,51,70,64,87,78,61,76,82,82,84,46,66,60,62,44,25,22,50,52,1,36,46,20,24,57,59,47,50,86,81,54,87,60,55,29,38,30,34,7,56,30,67,43,25,38,51,96,92,39,77,34,52,55,26,90,43,71,66,50,28,49,52,42,46,58,64,44,33,55,31,73,35,36,31,36,21,10,33,16,41,33,31,64,70,81,65,48,72,50,70,46,61,49,70,22,40,39,27,29,40,77,64,50,71,64,58,52,50,56,50,51,70,69,52,61,22,55,80,16,48,45,30,44,41,61,86,51,79,39,35,58,39,44,64,30,32,41,29,40,71,45,26,67,68,48,44,44,51,24,64,49,51,51,52,40,46,75,68,67,46,88,121

Nearest PDB structures (foldseek):
  4heb-assembly1_B  TM=9.382E-01  e=4.966E-22  Bacillus subtilis
  4jhc-assembly1_A  TM=9.270E-01  e=3.086E-19  Escherichia coli K-12
  4oo0-assembly1_B  TM=9.164E-01  e=9.203E-20  Burkholderia cenocepacia J2315
  4lu1-assembly1_A  TM=9.310E-01  e=1.723E-18  Escherichia coli K-12
  2amh-assembly1_A  TM=9.116E-01  e=4.078E-15  Trypanosoma brucei

Radius of gyration: 21.96 Å; Cα contacts (8 Å, |Δi|>4): 904; chains: 2; bounding box: 54×67×49 Å

Secondary structure (DSSP, 8-state):
-EEEE----HHHHHHHTTT-S--EE------GGGSPP-S-HHHHHHHHHHHHHHHHHTT--S-EEEEEEEEEEEETTEEE---SSHHHHHHHHHHHTTSEEEEEEEEEEEETTT--EEEEEEEEEEEEPPPPHHHHHHHHHTSGGGGSGGG--TTTGGGGTEEEEEE-HHHHHT--HHHHHHHHHHTT---/-EEEE----HHHHHHHTTT-S--EE------GGGSPP-S-HHHHHHHHHHHHHHHHHTT--S-EEEEEEEEEEEETTEEE---SSHHHHHHHHHHHTTSEEEEEEEEEEEETTT--EEEEEEEEEEEEPPPPHHHHHHHHHTSGGGGSGGG--TTTGGGGTEEEEEE-HHHHHT--HHHHHHHHHHTT---

InterPro domains:
  IPR003697 Nucleoside triphosphate pyrophosphatase Maf-like protein [MF_00528] (2-189)
  IPR003697 Nucleoside triphosphate pyrophosphatase Maf-like protein [PF02545] (3-187)
  IPR003697 Nucleoside triphosphate pyrophosphatase Maf-like protein [PIRSF006305] (2-188)
  IPR003697 Nucleoside triphosphate pyrophosphatase Maf-like protein [PTHR43213] (3-187)
  IPR003697 Nucleoside triphosphate pyrophosphatase Maf-like protein [TIGR00172] (1-185)
  IPR003697 Nucleoside triphosphate pyrophosphatase Maf-like protein [cd00555] (3-184)
  IPR029001 Inosine triphosphate pyrophosphatase-like [G3DSA:3.90.950.10] (2-191)
  IPR029001 Inosine triphosphate pyrophosphatase-like [SSF52972] (2-186)

Organism: NCBI:txid1552